Protein AF-A0AAE0FG80-F1 (afdb_monomer_lite)

pLDDT: mean 70.0, std 23.63, range [23.17, 98.44]

InterPro domains:
  IPR035940 CAP superfamily [G3DSA:3.40.33.10] (1-94)
  IPR035940 CAP superfamily [SSF55797] (4-82)

Radius of gyration: 37.35 Å; chains: 1; bounding box: 84×125×64 Å

Sequence (580 aa):
MSNLYHSDSYNTWPYSGENLAWAYANQGEAVKAWVEEEYELWKCEGNWEDVDGVGHMTAAMWKGVDLIGCANVEQYYVCQYGSVHCKDKDEPYGGAACTDTTPPHLPNFNSEGCYDTCVACKDDTEQCYNAPEEAPAEEECGATCFDITCDAWVADGVSCEALALYGCDCTGCSCVSYPPPGPPVPYSRAPTYSSGELPPCEVPADGSRGSCESCFHSDHCIEGYYCCPYMRKCIMSAGQSCYNFADCDPRCYDTSCDKNEGCDCEGCAKVGEGKTYGWLEWANLGLSFKNSPDLTCSEPSASAASSPSPPPPPSPPPATPDDGYFYTKISDKVIASNPCSMSAYDSTNANWKADNQYYYTSLADCEELCSAQSDCLAFVDNRVSSPPTCIFKASTQTKDASDKDVYVRQEMVYPPPPPPNSNGICCNCTIQMDISNFDDSTYKSQFVSLYSNEVAREAGVEESSVHVLDIVPGSVVVESLVDFESQEDATKFIEKVMRSQQSNDTNYTMFSEEFTQTYGAAMITEVSSVVEPSPPPSQSDSDTEGDDSNSSDGGDDLVILYAVLGNPPSCKCARAWRVS

Organism: NCBI:txid36881

Structure (mmCIF, N/CA/C/O backbone):
data_AF-A0AAE0FG80-F1
#
_entry.id   AF-A0AAE0FG80-F1
#
loop_
_atom_site.group_PDB
_atom_site.id
_atom_site.type_symbol
_atom_site.label_atom_id
_atom_site.label_alt_id
_atom_site.label_comp_id
_atom_site.label_asym_id
_atom_site.label_entity_id
_atom_site.label_seq_id
_atom_site.pdbx_PDB_ins_code
_atom_site.Cartn_x
_atom_site.Cartn_y
_atom_site.Cartn_z
_atom_site.occupancy
_atom_site.B_iso_or_equiv
_atom_site.auth_seq_id
_atom_site.auth_comp_id
_atom_site.auth_asym_id
_atom_site.auth_atom_id
_atom_site.pdbx_PDB_model_num
ATOM 1 N N . MET A 1 1 ? -28.700 27.613 -14.649 1.00 55.59 1 MET A N 1
ATOM 2 C CA . MET A 1 1 ? -27.846 26.468 -14.282 1.00 55.59 1 MET A CA 1
ATOM 3 C C . MET A 1 1 ? -27.872 25.509 -15.455 1.00 55.59 1 MET A C 1
ATOM 5 O O . MET A 1 1 ? -28.954 25.240 -15.962 1.00 55.59 1 MET A O 1
ATOM 9 N N . SER A 1 2 ? -26.716 25.114 -15.979 1.00 63.06 2 SER A N 1
ATOM 10 C CA . SER A 1 2 ? -26.635 24.010 -16.940 1.00 63.06 2 SER A CA 1
ATOM 11 C C . SER A 1 2 ? -26.996 22.724 -16.204 1.00 63.06 2 SER A C 1
ATOM 13 O O . SER A 1 2 ? -26.430 22.475 -15.143 1.00 63.06 2 SER A O 1
ATOM 15 N N . ASN A 1 3 ? -27.930 21.936 -16.733 1.00 84.19 3 ASN A N 1
ATOM 16 C CA . ASN A 1 3 ? -28.203 20.611 -16.185 1.00 84.19 3 ASN A CA 1
ATOM 17 C C . ASN A 1 3 ? -26.933 19.760 -16.311 1.00 84.19 3 ASN A C 1
ATOM 19 O O . ASN A 1 3 ? -26.301 19.759 -17.371 1.00 84.19 3 ASN A O 1
ATOM 23 N N . LEU A 1 4 ? -26.558 19.077 -15.232 1.00 86.81 4 LEU A N 1
ATOM 24 C CA . LEU A 1 4 ? -25.549 18.028 -15.282 1.00 86.81 4 LEU A CA 1
ATOM 25 C C . LEU A 1 4 ? -26.183 16.802 -15.946 1.00 86.81 4 LEU A C 1
ATOM 27 O O . LEU A 1 4 ? -27.340 16.477 -15.683 1.00 86.81 4 LEU A O 1
ATOM 31 N N . TYR A 1 5 ? -25.438 16.164 -16.840 1.00 89.44 5 TYR A N 1
ATOM 32 C CA . TYR A 1 5 ? -25.853 14.938 -17.509 1.00 89.44 5 TYR A CA 1
ATOM 33 C C . TYR A 1 5 ? -24.793 13.883 -17.246 1.00 89.44 5 TYR A C 1
ATOM 35 O O . TYR A 1 5 ? -23.609 14.155 -17.447 1.00 89.44 5 TYR A O 1
ATOM 43 N N . HIS A 1 6 ? -25.233 12.699 -16.829 1.00 88.50 6 HIS A N 1
ATOM 44 C CA . HIS A 1 6 ? -24.348 11.551 -16.706 1.00 88.50 6 HIS A CA 1
ATOM 45 C C . HIS A 1 6 ? -23.687 11.217 -18.045 1.00 88.50 6 HIS A C 1
ATOM 47 O O . HIS A 1 6 ? -24.288 11.394 -19.109 1.00 88.50 6 HIS A O 1
ATOM 53 N N . SER A 1 7 ? -22.463 10.701 -17.985 1.00 86.00 7 SER A N 1
ATOM 54 C CA . SER A 1 7 ? -21.652 10.341 -19.154 1.00 86.00 7 SER A CA 1
ATOM 55 C C . SER A 1 7 ? -22.111 9.066 -19.870 1.00 86.00 7 SER A C 1
ATOM 57 O O . SER A 1 7 ? -21.480 8.665 -20.846 1.00 86.00 7 SER A O 1
ATOM 59 N N . ASP A 1 8 ? -23.210 8.450 -19.418 1.00 86.94 8 ASP A N 1
ATOM 60 C CA . ASP A 1 8 ? -23.666 7.122 -19.850 1.00 86.94 8 ASP A CA 1
ATOM 61 C C . ASP A 1 8 ? -22.665 6.010 -19.465 1.00 86.94 8 ASP A C 1
ATOM 63 O O . ASP A 1 8 ? -22.527 4.990 -20.146 1.00 86.94 8 ASP A O 1
ATOM 67 N N . SER A 1 9 ? -21.936 6.208 -18.357 1.00 83.19 9 SER A N 1
ATOM 68 C CA . SER A 1 9 ? -20.933 5.269 -17.829 1.00 83.19 9 SER A CA 1
ATOM 69 C C . SER A 1 9 ? -21.516 3.904 -17.456 1.00 83.19 9 SER A C 1
ATOM 71 O O . SER A 1 9 ? -20.829 2.888 -17.498 1.00 83.19 9 SER A O 1
ATOM 73 N N . TYR A 1 10 ? -22.812 3.857 -17.161 1.00 81.44 10 TYR A N 1
ATOM 74 C CA . TYR A 1 10 ? -23.546 2.617 -16.944 1.00 81.44 10 TYR A CA 1
ATOM 75 C C . TYR A 1 10 ? -23.770 1.835 -18.246 1.00 81.44 10 TYR A C 1
ATOM 77 O O . TYR A 1 10 ? -23.980 0.638 -18.195 1.00 81.44 10 TYR A O 1
ATOM 85 N N . ASN A 1 11 ? -23.666 2.443 -19.429 1.00 81.12 11 ASN A N 1
ATOM 86 C CA . ASN A 1 11 ? -23.763 1.728 -20.709 1.00 81.12 11 ASN A CA 1
ATOM 87 C C . ASN A 1 11 ? -22.423 1.607 -21.446 1.00 81.12 11 ASN A C 1
ATOM 89 O O . ASN A 1 11 ? -22.346 0.960 -22.496 1.00 81.12 11 ASN A O 1
ATOM 93 N N . THR A 1 12 ? -21.362 2.210 -20.910 1.00 79.25 12 THR A N 1
ATOM 94 C CA . THR A 1 12 ? -20.037 2.234 -21.529 1.00 79.25 12 THR A CA 1
ATOM 95 C C . THR A 1 12 ? -19.097 1.301 -20.781 1.00 79.25 12 THR A C 1
ATOM 97 O O . THR A 1 12 ? -19.041 1.319 -19.564 1.00 79.25 12 THR A O 1
ATOM 100 N N . TRP A 1 13 ? -18.350 0.471 -21.510 1.00 78.69 13 TRP A N 1
ATOM 101 C CA . TRP A 1 13 ? -17.392 -0.457 -20.908 1.00 78.69 13 TRP A CA 1
ATOM 102 C C . TRP A 1 13 ? -16.060 0.237 -20.543 1.00 78.69 13 TRP A C 1
ATOM 104 O O . TRP A 1 13 ? -15.522 0.941 -21.407 1.00 78.69 13 TRP A O 1
ATOM 114 N N . PRO A 1 14 ? -15.456 -0.048 -19.367 1.00 84.69 14 PRO A N 1
ATOM 115 C CA . PRO A 1 14 ? -15.996 -0.866 -18.274 1.00 84.69 14 PRO A CA 1
ATOM 116 C C . PRO A 1 14 ? -17.144 -0.144 -17.564 1.00 84.69 14 PRO A C 1
ATOM 118 O O . PRO A 1 14 ? -17.089 1.070 -17.390 1.00 84.69 14 PRO A O 1
ATOM 121 N N . TYR A 1 15 ? -18.175 -0.896 -17.179 1.00 84.44 15 TYR A N 1
ATOM 122 C CA . TYR A 1 15 ? -19.358 -0.330 -16.536 1.00 84.44 15 TYR A CA 1
ATOM 123 C C . TYR A 1 15 ? -18.986 0.329 -15.205 1.00 84.44 15 TYR A C 1
ATOM 125 O O . TYR A 1 15 ? -18.224 -0.243 -14.423 1.00 84.44 15 TYR A O 1
ATOM 133 N N . SER A 1 16 ? -19.541 1.511 -14.936 1.00 88.69 16 SER A N 1
ATOM 134 C CA . SER A 1 16 ? -19.324 2.207 -13.668 1.00 88.69 16 SER A CA 1
ATOM 135 C C . SER A 1 16 ? -20.542 3.021 -13.231 1.00 88.69 16 SER A C 1
ATOM 137 O O . SER A 1 16 ? -21.270 3.581 -14.058 1.00 88.69 16 SER A O 1
ATOM 139 N N . GLY A 1 17 ? -20.723 3.153 -11.915 1.00 90.31 17 GLY A N 1
ATOM 140 C CA . GLY A 1 17 ? -21.519 4.240 -11.347 1.00 90.31 17 GLY A CA 1
ATOM 141 C C . GLY A 1 17 ? -20.837 5.587 -11.576 1.00 90.31 17 GLY A C 1
ATOM 142 O O . GLY A 1 17 ? -19.653 5.635 -11.923 1.00 90.31 17 GLY A O 1
ATOM 143 N N . GLU A 1 18 ? -21.572 6.680 -11.395 1.00 93.75 18 GLU A N 1
ATOM 144 C CA . GLU A 1 18 ? -21.046 8.031 -11.581 1.00 93.75 18 GLU A CA 1
ATOM 145 C C . GLU A 1 18 ? -21.770 9.024 -10.677 1.00 93.75 18 GLU A C 1
ATOM 147 O O . GLU A 1 18 ? -22.996 9.082 -10.703 1.00 93.75 18 GLU A O 1
ATOM 152 N N . ASN A 1 19 ? -20.999 9.845 -9.964 1.00 95.94 19 ASN A N 1
ATOM 153 C CA . ASN A 1 19 ? -21.491 11.018 -9.255 1.00 95.94 19 ASN A CA 1
ATOM 154 C C . ASN A 1 19 ? -20.943 12.288 -9.898 1.00 95.94 19 ASN A C 1
ATOM 156 O O . ASN A 1 19 ? -19.778 12.344 -10.305 1.00 95.94 19 ASN A O 1
ATOM 160 N N . LEU A 1 20 ? -21.790 13.315 -9.969 1.00 95.56 20 LEU A N 1
ATOM 161 C CA . LEU A 1 20 ? -21.456 14.618 -10.529 1.00 95.56 20 LEU A CA 1
ATOM 162 C C . LEU A 1 20 ? -21.740 15.706 -9.497 1.00 95.56 20 LEU A C 1
ATOM 164 O O . LEU A 1 20 ? -22.756 15.682 -8.811 1.00 95.56 20 LEU A O 1
ATOM 168 N N . ALA A 1 21 ? -20.855 16.692 -9.414 1.00 95.94 21 ALA A N 1
ATOM 169 C CA . ALA A 1 21 ? -21.056 17.874 -8.591 1.00 95.94 21 ALA A CA 1
ATOM 170 C C . ALA A 1 21 ? -20.556 19.125 -9.311 1.00 95.94 21 ALA A C 1
ATOM 172 O O . ALA A 1 21 ? -19.673 19.071 -10.173 1.00 95.94 21 ALA A O 1
ATOM 173 N N . TRP A 1 22 ? -21.119 20.272 -8.944 1.00 95.81 22 TRP A N 1
ATOM 174 C CA . TRP A 1 22 ? -20.736 21.572 -9.481 1.00 95.81 22 TRP A CA 1
ATOM 175 C C . TRP A 1 22 ? -20.691 22.617 -8.369 1.00 95.81 22 TRP A C 1
ATOM 177 O O . TRP A 1 22 ? -21.511 22.577 -7.459 1.00 95.81 22 TRP A O 1
ATOM 187 N N . ALA A 1 23 ? -19.778 23.583 -8.492 1.00 94.94 23 ALA A N 1
ATOM 188 C CA . ALA A 1 23 ? -19.649 24.746 -7.604 1.00 94.94 23 ALA A CA 1
ATOM 189 C C . ALA A 1 23 ? -19.225 24.455 -6.150 1.00 94.94 23 ALA A C 1
ATOM 191 O O . ALA A 1 23 ? -19.421 25.300 -5.280 1.00 94.94 23 ALA A O 1
ATOM 192 N N . TYR A 1 24 ? -18.559 23.326 -5.906 1.00 94.94 24 TYR A N 1
ATOM 193 C CA . TYR A 1 24 ? -17.815 23.087 -4.662 1.00 94.94 24 TYR A CA 1
ATOM 194 C C . TYR A 1 24 ? -16.398 23.670 -4.749 1.00 94.94 24 TYR A C 1
ATOM 196 O O . TYR A 1 24 ? -15.851 23.815 -5.852 1.00 94.94 24 TYR A O 1
ATOM 204 N N . ALA A 1 25 ? -15.781 24.022 -3.615 1.00 95.00 25 ALA A N 1
ATOM 205 C CA . ALA A 1 25 ? -14.453 24.640 -3.623 1.00 95.00 25 ALA A CA 1
ATOM 206 C C . ALA A 1 25 ? -13.355 23.645 -4.017 1.00 95.00 25 ALA A C 1
ATOM 208 O O . ALA A 1 25 ? -12.335 24.043 -4.582 1.00 95.00 25 ALA A O 1
ATOM 209 N N . ASN A 1 26 ? -13.561 22.360 -3.727 1.00 95.50 26 ASN A N 1
ATOM 210 C CA . ASN A 1 26 ? -12.666 21.274 -4.106 1.00 95.50 26 ASN A CA 1
ATOM 211 C C . ASN A 1 26 ? -13.416 19.930 -4.183 1.00 95.50 26 ASN A C 1
ATOM 213 O O . ASN A 1 26 ? -14.593 19.827 -3.841 1.00 95.50 26 ASN A O 1
ATOM 217 N N . GLN A 1 27 ? -12.709 18.888 -4.625 1.00 95.31 27 GLN A N 1
ATOM 218 C CA . GLN A 1 27 ? -13.266 17.545 -4.785 1.00 95.31 27 GLN A CA 1
ATOM 219 C C . GLN A 1 27 ? -13.677 16.892 -3.460 1.00 95.31 27 GLN A C 1
ATOM 221 O O . GLN A 1 27 ? -14.660 16.160 -3.435 1.00 95.31 27 GLN A O 1
ATOM 226 N N . GLY A 1 28 ? -12.966 17.172 -2.365 1.00 94.94 28 GLY A N 1
ATOM 227 C CA . GLY A 1 28 ? -13.323 16.655 -1.044 1.00 94.94 28 GLY A CA 1
ATOM 228 C C . GLY A 1 28 ? -14.672 17.191 -0.567 1.00 94.94 28 GLY A C 1
ATOM 229 O O . GLY A 1 28 ? -15.484 16.428 -0.061 1.00 94.94 28 GLY A O 1
ATOM 230 N N . GLU A 1 29 ? -14.956 18.473 -0.804 1.00 96.00 29 GLU A N 1
ATOM 231 C CA . GLU A 1 29 ? -16.266 19.062 -0.496 1.00 96.00 29 GLU A CA 1
ATOM 232 C C . GLU A 1 29 ? -17.395 18.486 -1.356 1.00 96.00 29 GLU A C 1
ATOM 234 O O . GLU A 1 29 ? -18.489 18.271 -0.845 1.00 96.00 29 GLU A O 1
ATOM 239 N N . ALA A 1 30 ? -17.131 18.191 -2.633 1.00 96.38 30 ALA A N 1
ATOM 240 C CA . ALA A 1 30 ? -18.104 17.525 -3.496 1.00 96.38 30 ALA A CA 1
ATOM 241 C C . ALA A 1 30 ? -18.447 16.113 -2.987 1.00 96.38 30 ALA A C 1
ATOM 243 O O . ALA A 1 30 ? -19.619 15.761 -2.896 1.00 96.38 30 ALA A O 1
ATOM 244 N N . VAL A 1 31 ? -17.433 15.325 -2.608 1.00 95.06 31 VAL A N 1
ATOM 245 C CA . VAL A 1 31 ? -17.633 13.984 -2.031 1.00 95.06 31 VAL A CA 1
ATOM 246 C C . VAL A 1 31 ? -18.357 14.065 -0.691 1.00 95.06 31 VAL A C 1
ATOM 248 O O . VAL A 1 31 ? -19.289 13.302 -0.452 1.00 95.06 31 VAL A O 1
ATOM 251 N N . LYS A 1 32 ? -17.967 15.015 0.165 1.00 93.94 32 LYS A N 1
ATOM 252 C CA . LYS A 1 32 ? -18.630 15.270 1.443 1.00 93.94 32 LYS A CA 1
ATOM 253 C C . LYS A 1 32 ? -20.113 15.571 1.243 1.00 93.94 32 LYS A C 1
ATOM 255 O O . LYS A 1 32 ? -20.931 14.992 1.941 1.00 93.94 32 LYS A O 1
ATOM 260 N N . ALA A 1 33 ? -20.459 16.411 0.270 1.00 93.75 33 ALA A N 1
ATOM 261 C CA . ALA A 1 33 ? -21.848 16.725 -0.035 1.00 93.75 33 ALA A CA 1
ATOM 262 C C . ALA A 1 33 ? -22.642 15.507 -0.524 1.00 93.75 33 ALA A C 1
ATOM 264 O O . ALA A 1 33 ? -23.745 15.282 -0.040 1.00 93.75 33 ALA A O 1
ATOM 265 N N . TRP A 1 34 ? -22.071 14.681 -1.411 1.00 94.50 34 TRP A N 1
ATOM 266 C CA . TRP A 1 34 ? -22.717 13.441 -1.861 1.00 94.50 34 TRP A CA 1
ATOM 267 C C . TRP A 1 34 ? -23.072 12.497 -0.716 1.00 94.50 34 TRP A C 1
ATOM 269 O O . TRP A 1 34 ? -24.074 11.804 -0.810 1.00 94.50 34 TRP A O 1
ATOM 279 N N . VAL A 1 35 ? -22.252 12.447 0.336 1.00 91.12 35 VAL A N 1
ATOM 280 C CA . VAL A 1 35 ? -22.481 11.558 1.480 1.00 91.12 35 VAL A CA 1
ATOM 281 C C . VAL A 1 35 ? -23.346 12.236 2.539 1.00 91.12 35 VAL A C 1
ATOM 283 O O . VAL A 1 35 ? -24.379 11.696 2.904 1.00 91.12 35 VAL A O 1
ATOM 286 N N . GLU A 1 36 ? -22.962 13.413 3.032 1.00 90.25 36 GLU A N 1
ATOM 287 C CA . GLU A 1 36 ? -23.621 14.050 4.178 1.00 90.25 36 GLU A CA 1
ATOM 288 C C . GLU A 1 36 ? -24.983 14.658 3.833 1.00 90.25 36 GLU A C 1
ATOM 290 O O . GLU A 1 36 ? -25.932 14.476 4.593 1.00 90.25 36 GLU A O 1
ATOM 295 N N . GLU A 1 37 ? -25.114 15.361 2.701 1.00 87.25 37 GLU A N 1
ATOM 296 C CA . GLU A 1 37 ? -26.389 16.010 2.354 1.00 87.25 37 GLU A CA 1
ATOM 297 C C . GLU A 1 37 ? -27.476 14.968 2.069 1.00 87.25 37 GLU A C 1
ATOM 299 O O . GLU A 1 37 ? -28.638 15.164 2.421 1.00 87.25 37 GLU A O 1
ATOM 304 N N . GLU A 1 38 ? -27.095 13.842 1.469 1.00 88.75 38 GLU A N 1
ATOM 305 C CA . GLU A 1 38 ? -28.013 12.753 1.146 1.00 88.75 38 GLU A CA 1
ATOM 306 C C . GLU A 1 38 ? -28.246 11.803 2.324 1.00 88.75 38 GLU A C 1
ATOM 308 O O . GLU A 1 38 ? -29.354 11.287 2.483 1.00 88.75 38 GLU A O 1
ATOM 313 N N . TYR A 1 39 ? -27.259 11.629 3.207 1.00 86.75 39 TYR A N 1
ATOM 314 C CA . TYR A 1 39 ? -27.470 10.929 4.472 1.00 86.75 39 TYR A CA 1
ATOM 315 C C . TYR A 1 39 ? -28.549 11.620 5.305 1.00 86.75 39 TYR A C 1
ATOM 317 O O . TYR A 1 39 ? -29.412 10.947 5.857 1.00 86.75 39 TYR A O 1
ATOM 325 N N . GLU A 1 40 ? -28.592 12.954 5.327 1.00 88.75 40 GLU A N 1
ATOM 326 C CA . GLU A 1 40 ? -29.662 13.700 6.002 1.00 88.75 40 GLU A CA 1
ATOM 327 C C . GLU A 1 40 ? -31.054 13.502 5.371 1.00 88.75 40 GLU A C 1
ATOM 329 O O . GLU A 1 40 ? -32.059 13.775 6.034 1.00 88.75 40 GLU A O 1
ATOM 334 N N . LEU A 1 41 ? -31.146 13.025 4.122 1.00 87.31 41 LEU A N 1
ATOM 335 C CA . LEU A 1 41 ? -32.423 12.681 3.483 1.00 87.31 41 LEU A CA 1
ATOM 336 C C . LEU A 1 41 ? -32.927 11.304 3.918 1.00 87.31 41 LEU A C 1
ATOM 338 O O . LEU A 1 41 ? -34.124 11.142 4.150 1.00 87.31 41 LEU A O 1
ATOM 342 N N . TRP A 1 42 ? -32.032 10.320 4.028 1.00 86.75 42 TRP A N 1
ATOM 343 C CA . TRP A 1 42 ? -32.401 8.960 4.428 1.00 86.75 42 TRP A CA 1
ATOM 344 C C . TRP A 1 42 ? -32.464 8.791 5.945 1.00 86.75 42 TRP A C 1
ATOM 346 O O . TRP A 1 42 ? -33.362 8.123 6.450 1.00 86.75 42 TRP A O 1
ATOM 356 N N . LYS A 1 43 ? -31.497 9.364 6.670 1.00 86.75 43 LYS A N 1
ATOM 357 C CA . LYS A 1 43 ? -31.274 9.209 8.120 1.00 86.75 43 LYS A CA 1
ATOM 358 C C . LYS A 1 43 ? -31.321 7.772 8.592 1.00 86.75 43 LYS A C 1
ATOM 360 O O . LYS A 1 43 ? -31.665 7.502 9.739 1.00 86.75 43 LYS A O 1
ATOM 365 N N . CYS A 1 44 ? -31.008 6.843 7.695 1.00 81.94 44 CYS A N 1
ATOM 366 C CA . CYS A 1 44 ? -31.095 5.437 8.008 1.00 81.94 44 CYS A CA 1
ATOM 367 C C . CYS A 1 44 ? -32.497 4.947 8.405 1.00 81.94 44 CYS A C 1
ATOM 369 O O . CYS A 1 44 ? -32.654 3.890 9.019 1.00 81.94 44 CYS A O 1
ATOM 371 N N . GLU A 1 45 ? -33.535 5.690 8.020 1.00 80.38 45 GLU A N 1
ATOM 372 C CA . GLU A 1 45 ? -34.923 5.356 8.288 1.00 80.38 45 GLU A CA 1
ATOM 373 C C . GLU A 1 45 ? -35.585 4.780 7.030 1.00 80.38 45 GLU A C 1
ATOM 375 O O . GLU A 1 45 ? -35.713 5.431 5.994 1.00 80.38 45 GLU A O 1
ATOM 380 N N . GLY A 1 46 ? -36.060 3.537 7.129 1.00 81.62 46 GLY A N 1
ATOM 381 C CA . GLY A 1 46 ? -36.771 2.869 6.037 1.00 81.62 46 GLY A CA 1
ATOM 382 C C . GLY A 1 46 ? -35.859 2.321 4.935 1.00 81.62 46 GLY A C 1
ATOM 383 O O . GLY A 1 46 ? -34.639 2.243 5.081 1.00 81.62 46 GLY A O 1
ATOM 384 N N . ASN A 1 47 ? -36.474 1.872 3.839 1.00 80.25 47 ASN A N 1
ATOM 385 C CA . ASN A 1 47 ? -35.744 1.362 2.682 1.00 80.25 47 ASN A CA 1
ATOM 386 C C . ASN A 1 47 ? -35.183 2.545 1.882 1.00 80.25 47 ASN A C 1
ATOM 388 O O . ASN A 1 47 ? -35.944 3.409 1.454 1.00 80.25 47 ASN A O 1
ATOM 392 N N . TRP A 1 48 ? -33.867 2.578 1.671 1.00 80.31 48 TRP A N 1
ATOM 393 C CA . TRP A 1 48 ? -33.193 3.645 0.924 1.00 80.31 48 TRP A CA 1
ATOM 394 C C . TRP A 1 48 ? -33.715 3.769 -0.517 1.00 80.31 48 TRP A C 1
ATOM 396 O O . TRP A 1 48 ? -33.705 4.860 -1.075 1.00 80.31 48 TRP A O 1
ATOM 406 N N . GLU A 1 49 ? -34.222 2.677 -1.101 1.00 80.75 49 GLU A N 1
ATOM 407 C CA . GLU A 1 49 ? -34.822 2.654 -2.446 1.00 80.75 49 GLU A CA 1
ATOM 408 C C . GLU A 1 49 ? -36.076 3.528 -2.554 1.00 80.75 49 GLU A C 1
ATOM 410 O O . GLU A 1 49 ? -36.428 3.979 -3.644 1.00 80.75 49 GLU A O 1
ATOM 415 N N . ASP A 1 50 ? -36.748 3.767 -1.426 1.00 85.69 50 ASP A N 1
ATOM 416 C CA . ASP A 1 50 ? -37.944 4.602 -1.348 1.00 85.69 50 ASP A CA 1
ATOM 417 C C . ASP A 1 50 ? -37.600 6.086 -1.103 1.00 85.69 50 ASP A C 1
ATOM 419 O O . ASP A 1 50 ? -38.505 6.925 -1.038 1.00 85.69 50 ASP A O 1
ATOM 423 N N . VAL A 1 51 ? -36.313 6.426 -0.948 1.00 82.94 51 VAL A N 1
ATOM 424 C CA . VAL A 1 51 ? -35.848 7.792 -0.688 1.00 82.94 51 VAL A CA 1
ATOM 425 C C . VAL A 1 51 ? -35.308 8.410 -1.971 1.00 82.94 51 VAL A C 1
ATOM 427 O O . VAL A 1 51 ? -34.266 8.027 -2.498 1.00 82.94 51 VAL A O 1
ATOM 430 N N . ASP A 1 52 ? -36.009 9.419 -2.476 1.00 87.31 52 ASP A N 1
ATOM 431 C CA . ASP A 1 52 ? -35.524 10.197 -3.611 1.00 87.31 52 ASP A CA 1
ATOM 432 C C . ASP A 1 52 ? -34.271 10.999 -3.225 1.00 87.31 52 ASP A C 1
ATOM 434 O O . ASP A 1 52 ? -34.229 11.661 -2.188 1.00 87.31 52 ASP A O 1
ATOM 438 N N . GLY A 1 53 ? -33.275 11.011 -4.113 1.00 87.44 53 GLY A N 1
ATOM 439 C CA . GLY A 1 53 ? -32.101 11.876 -3.969 1.00 87.44 53 GLY A CA 1
ATOM 440 C C . GLY A 1 53 ? -30.977 11.318 -3.098 1.00 87.44 53 GLY A C 1
ATOM 441 O O . GLY A 1 53 ? -30.166 12.105 -2.642 1.00 87.44 53 GLY A O 1
ATOM 442 N N . VAL A 1 54 ? -30.909 9.999 -2.891 1.00 89.62 54 VAL A N 1
ATOM 443 C CA . VAL A 1 54 ? -29.799 9.327 -2.172 1.00 89.62 54 VAL A CA 1
ATOM 444 C C . VAL A 1 54 ? -28.848 8.562 -3.100 1.00 89.62 54 VAL A C 1
ATOM 446 O O . VAL A 1 54 ? -28.090 7.681 -2.684 1.00 89.62 54 VAL A O 1
ATOM 449 N N . GLY A 1 55 ? -28.932 8.848 -4.400 1.00 87.94 55 GLY A N 1
ATOM 450 C CA . GLY A 1 55 ? -28.189 8.140 -5.439 1.00 87.94 55 GLY A CA 1
ATOM 451 C C . GLY A 1 55 ? -26.678 8.354 -5.354 1.00 87.94 55 GLY A C 1
ATOM 452 O O . GLY A 1 55 ? -25.919 7.430 -5.636 1.00 87.94 55 GLY A O 1
ATOM 453 N N . HIS A 1 56 ? -26.219 9.540 -4.944 1.00 92.88 56 HIS A N 1
ATOM 454 C CA . HIS A 1 56 ? -24.788 9.799 -4.850 1.00 92.88 56 HIS A CA 1
ATOM 455 C C . HIS A 1 56 ? -24.172 9.111 -3.623 1.00 92.88 56 HIS A C 1
ATOM 457 O O . HIS A 1 56 ? -23.107 8.497 -3.738 1.00 92.88 56 HIS A O 1
ATOM 463 N N . MET A 1 57 ? -24.853 9.150 -2.476 1.00 91.69 57 MET A N 1
ATOM 464 C CA . MET A 1 57 ? -24.457 8.467 -1.243 1.00 91.69 57 MET A CA 1
ATOM 465 C C . MET A 1 57 ? -24.419 6.958 -1.451 1.00 91.69 57 MET A C 1
ATOM 467 O O . MET A 1 57 ? -23.405 6.319 -1.174 1.00 91.69 57 MET A O 1
ATOM 471 N N . THR A 1 58 ? -25.503 6.385 -1.979 1.00 87.75 58 THR A N 1
ATOM 472 C CA . THR A 1 58 ? -25.575 4.940 -2.235 1.00 87.75 58 THR A CA 1
ATOM 473 C C . THR A 1 58 ? -24.488 4.502 -3.205 1.00 87.75 58 THR A C 1
ATOM 475 O O . THR A 1 58 ? -23.882 3.456 -2.982 1.00 87.75 58 THR A O 1
ATOM 478 N N . ALA A 1 59 ? -24.142 5.329 -4.198 1.00 88.25 59 ALA A N 1
ATOM 479 C CA . ALA A 1 59 ? -23.029 5.035 -5.086 1.00 88.25 59 ALA A CA 1
ATOM 480 C C . ALA A 1 59 ? -21.655 5.052 -4.409 1.00 88.25 59 ALA A C 1
ATOM 482 O O . ALA A 1 59 ? -20.829 4.180 -4.683 1.00 88.25 59 ALA A O 1
ATOM 483 N N . ALA A 1 60 ? -21.425 6.006 -3.506 1.00 89.94 60 ALA A N 1
ATOM 484 C CA . ALA A 1 60 ? -20.175 6.129 -2.764 1.00 89.94 60 ALA A CA 1
ATOM 485 C C . ALA A 1 60 ? -19.977 5.018 -1.718 1.00 89.94 60 ALA A C 1
ATOM 487 O O . ALA A 1 60 ? -18.840 4.685 -1.395 1.00 89.94 60 ALA A O 1
ATOM 488 N N . MET A 1 61 ? -21.067 4.447 -1.202 1.00 87.56 61 MET A N 1
ATOM 489 C CA . MET A 1 61 ? -21.055 3.481 -0.096 1.00 87.56 61 MET A CA 1
ATOM 490 C C . MET A 1 61 ? -21.373 2.049 -0.545 1.00 87.56 61 MET A C 1
ATOM 492 O O . MET A 1 61 ? -21.600 1.164 0.276 1.00 87.56 61 MET A O 1
ATOM 496 N N . TRP A 1 62 ? -21.422 1.779 -1.846 1.00 84.38 62 TRP A N 1
ATOM 497 C CA . TRP A 1 62 ? -21.839 0.470 -2.332 1.00 84.38 62 TRP A CA 1
ATOM 498 C C . TRP A 1 62 ? -20.768 -0.596 -2.114 1.00 84.38 62 TRP A C 1
ATOM 500 O O . TRP A 1 62 ? -19.685 -0.520 -2.684 1.00 84.38 62 TRP A O 1
ATOM 510 N N . LYS A 1 63 ? -21.103 -1.659 -1.376 1.00 80.19 63 LYS A N 1
ATOM 511 C CA . LYS A 1 63 ? -20.177 -2.752 -1.015 1.00 80.19 63 LYS A CA 1
ATOM 512 C C . LYS A 1 63 ? -19.480 -3.421 -2.205 1.00 80.19 63 LYS A C 1
ATOM 514 O O . LYS A 1 63 ? -18.410 -3.994 -2.047 1.00 80.19 63 LYS A O 1
ATOM 519 N N . GLY A 1 64 ? -20.104 -3.402 -3.384 1.00 81.00 64 GLY A N 1
ATOM 520 C CA . GLY A 1 64 ? -19.519 -3.968 -4.602 1.00 81.00 64 GLY A CA 1
ATOM 521 C C . GLY A 1 64 ? -18.427 -3.109 -5.247 1.00 81.00 64 GLY A C 1
ATOM 522 O O . GLY A 1 64 ? -17.733 -3.614 -6.122 1.00 81.00 64 GLY A O 1
ATOM 523 N N . VAL A 1 65 ? -18.294 -1.842 -4.853 1.00 86.38 65 VAL A N 1
ATOM 524 C CA . VAL A 1 65 ? -17.306 -0.912 -5.404 1.00 86.38 65 VAL A CA 1
ATOM 525 C C . VAL A 1 65 ? -15.964 -1.130 -4.723 1.00 86.38 65 VAL A C 1
ATOM 527 O O . VAL A 1 65 ? -15.843 -0.964 -3.515 1.00 86.38 65 VAL A O 1
ATOM 530 N N . ASP A 1 66 ? -14.948 -1.443 -5.518 1.00 88.06 66 ASP A N 1
ATOM 531 C CA . ASP A 1 66 ? -13.558 -1.599 -5.066 1.00 88.06 66 ASP A CA 1
ATOM 532 C C . ASP A 1 66 ? -12.571 -0.774 -5.925 1.00 88.06 66 ASP A C 1
ATOM 534 O O . ASP A 1 66 ? -11.365 -0.764 -5.682 1.00 88.06 66 ASP A O 1
ATOM 538 N N . LEU A 1 67 ? -13.084 -0.036 -6.920 1.00 90.56 67 LEU A N 1
ATOM 539 C CA . LEU A 1 67 ? -12.333 0.917 -7.731 1.00 90.56 67 LEU A CA 1
ATOM 540 C C . LEU A 1 67 ? -13.049 2.264 -7.739 1.00 90.56 67 LEU A C 1
ATOM 542 O O . LEU A 1 67 ? -14.237 2.348 -8.049 1.00 90.56 67 LEU A O 1
ATOM 546 N N . ILE A 1 68 ? -12.301 3.340 -7.513 1.00 94.38 68 ILE A N 1
ATOM 547 C CA . ILE A 1 68 ? -12.795 4.707 -7.667 1.00 94.38 68 ILE A CA 1
ATOM 548 C C . ILE A 1 68 ? -11.853 5.512 -8.561 1.00 94.38 68 ILE A C 1
ATOM 550 O O . ILE A 1 68 ? -10.631 5.462 -8.428 1.00 94.38 68 ILE A O 1
ATOM 554 N N . GLY A 1 69 ? -12.432 6.241 -9.511 1.00 95.12 69 GLY A N 1
ATOM 555 C CA . GLY A 1 69 ? -11.714 7.121 -10.423 1.00 95.12 69 GLY A CA 1
ATOM 556 C C . GLY A 1 69 ? -12.362 8.493 -10.435 1.00 95.12 69 GLY A C 1
ATOM 557 O O . GLY A 1 69 ? -13.518 8.636 -10.815 1.00 95.12 69 GLY A O 1
ATOM 558 N N . CYS A 1 70 ? -11.615 9.509 -10.033 1.00 96.38 70 CYS A N 1
ATOM 559 C CA . CYS A 1 70 ? -12.133 10.846 -9.799 1.00 96.38 70 CYS A CA 1
ATOM 560 C C . CYS A 1 70 ? -11.391 11.864 -10.677 1.00 96.38 70 CYS A C 1
ATOM 562 O O . CYS A 1 70 ? -10.184 11.757 -10.889 1.00 96.38 70 CYS A O 1
ATOM 564 N N . ALA A 1 71 ? -12.106 12.856 -11.201 1.00 96.44 71 ALA A N 1
ATOM 565 C CA . ALA A 1 71 ? -11.536 13.930 -12.006 1.00 96.44 71 ALA A CA 1
ATOM 566 C C . ALA A 1 71 ? -12.288 15.241 -11.776 1.00 96.44 71 ALA A C 1
ATOM 568 O O . ALA A 1 71 ? -13.449 15.257 -11.362 1.00 96.44 71 ALA A O 1
ATOM 569 N N . ASN A 1 72 ? -11.628 16.354 -12.074 1.00 96.56 72 ASN A N 1
ATOM 570 C CA . ASN A 1 72 ? -12.252 17.663 -12.027 1.00 96.56 72 ASN A CA 1
ATOM 571 C C . ASN A 1 72 ? -11.791 18.540 -13.193 1.00 96.56 72 ASN A C 1
ATOM 573 O O . ASN A 1 72 ? -10.653 18.455 -13.658 1.00 96.56 72 ASN A O 1
ATOM 577 N N . VAL A 1 73 ? -12.689 19.405 -13.654 1.00 95.44 73 VAL A N 1
ATOM 578 C CA . VAL A 1 73 ? -12.386 20.474 -14.608 1.00 95.44 73 VAL A CA 1
ATOM 579 C C . VAL A 1 73 ? -13.068 21.731 -14.094 1.00 95.44 73 VAL A C 1
ATOM 581 O O . VAL A 1 73 ? -14.293 21.805 -14.052 1.00 95.44 73 VAL A O 1
ATOM 584 N N . GLU A 1 74 ? -12.268 22.718 -13.693 1.00 94.12 74 GLU A N 1
ATOM 585 C CA . GLU A 1 74 ? -12.759 23.931 -13.028 1.00 94.12 74 GLU A CA 1
ATOM 586 C C . GLU A 1 74 ? -13.570 23.580 -11.766 1.00 94.12 74 GLU A C 1
ATOM 588 O O . GLU A 1 74 ? -13.028 22.970 -10.848 1.00 94.12 74 GLU A O 1
ATOM 593 N N . GLN A 1 75 ? -14.850 23.959 -11.728 1.00 94.38 75 GLN A N 1
ATOM 594 C CA . GLN A 1 75 ? -15.783 23.672 -10.639 1.00 94.38 75 GLN A CA 1
ATOM 595 C C . GLN A 1 75 ? -16.668 22.446 -10.911 1.00 94.38 75 GLN A C 1
ATOM 597 O O . GLN A 1 75 ? -17.616 22.228 -10.161 1.00 94.38 75 GLN A O 1
ATOM 602 N N . TYR A 1 76 ? -16.411 21.678 -11.977 1.00 95.94 76 TYR A N 1
ATOM 603 C CA . TYR A 1 76 ? -17.058 20.3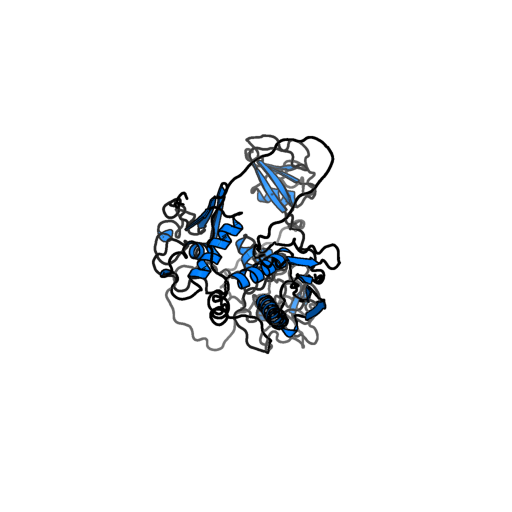86 -12.217 1.00 95.94 76 TYR A CA 1
ATOM 604 C C . TYR A 1 76 ? -16.239 19.269 -11.576 1.00 95.94 76 TYR A C 1
ATOM 606 O O . TYR A 1 76 ? -15.046 19.138 -11.864 1.00 95.94 76 TYR A O 1
ATOM 614 N N . TYR A 1 77 ? -16.898 18.430 -10.782 1.00 96.88 77 TYR A N 1
ATOM 615 C CA . TYR A 1 77 ? -16.314 17.243 -10.165 1.00 96.88 77 TYR A CA 1
ATOM 616 C C . TYR A 1 77 ? -17.077 16.009 -10.629 1.00 96.88 77 TYR A C 1
ATOM 618 O O . TYR A 1 77 ? -18.308 16.005 -10.646 1.00 96.88 77 TYR A O 1
ATOM 626 N N . VAL A 1 78 ? -16.337 14.972 -11.008 1.00 96.50 78 VAL A N 1
ATOM 627 C CA . VAL A 1 78 ? -16.877 13.667 -11.381 1.00 96.50 78 VAL A CA 1
ATOM 628 C C . VAL A 1 78 ? -16.110 12.581 -10.645 1.00 96.50 78 VAL A C 1
ATOM 630 O O . VAL A 1 78 ? -14.882 12.631 -10.567 1.00 96.50 78 VAL A O 1
ATOM 633 N N . CYS A 1 79 ? -16.828 11.595 -10.123 1.00 96.50 79 CYS A N 1
ATOM 634 C CA . CYS A 1 79 ? -16.241 10.346 -9.661 1.00 96.50 79 CYS A CA 1
ATOM 635 C C . CYS A 1 79 ? -17.010 9.182 -10.269 1.00 96.50 79 CYS A C 1
ATOM 637 O O . CYS A 1 79 ? -18.238 9.178 -10.277 1.00 96.50 79 CYS A O 1
ATOM 639 N N . GLN A 1 80 ? -16.272 8.216 -10.799 1.00 94.50 80 GLN A N 1
ATOM 640 C CA . GLN A 1 80 ? -16.791 6.958 -11.301 1.00 94.50 80 GLN A CA 1
ATOM 641 C C . GLN A 1 80 ? -16.441 5.837 -10.331 1.00 94.50 80 GLN A C 1
ATOM 643 O O . GLN A 1 80 ? -15.322 5.774 -9.817 1.00 94.50 80 GLN A O 1
ATOM 648 N N . TYR A 1 81 ? -17.408 4.954 -10.110 1.00 92.06 81 TYR A N 1
ATOM 649 C CA . TYR A 1 81 ? -17.341 3.867 -9.140 1.00 92.06 81 TYR A CA 1
ATOM 650 C C . TYR A 1 81 ? -17.410 2.543 -9.890 1.00 92.06 81 TYR A C 1
ATOM 652 O O . TYR A 1 81 ? -18.416 2.243 -10.537 1.00 92.06 81 TYR A O 1
ATOM 660 N N . GLY A 1 82 ? -16.318 1.793 -9.857 1.00 89.69 82 GLY A N 1
ATOM 661 C CA . GLY A 1 82 ? -16.148 0.538 -10.570 1.00 89.69 82 GLY A CA 1
ATOM 662 C C . GLY A 1 82 ? -15.838 -0.621 -9.632 1.00 89.69 82 GLY A C 1
ATOM 663 O O . GLY A 1 82 ? -15.726 -0.463 -8.418 1.00 89.69 82 GLY A O 1
ATOM 664 N N . SER A 1 83 ? -15.627 -1.785 -10.234 1.00 86.94 83 SER A N 1
ATOM 665 C CA . SER A 1 83 ? -15.084 -2.947 -9.540 1.00 86.94 83 SER A CA 1
ATOM 666 C C . SER A 1 83 ? -14.057 -3.662 -10.409 1.00 86.94 83 SER A C 1
ATOM 668 O O . SER A 1 83 ? -14.220 -3.730 -11.633 1.00 86.94 83 SER A O 1
ATOM 670 N N . VAL A 1 84 ? -13.017 -4.234 -9.799 1.00 83.69 84 VAL A N 1
ATOM 671 C CA . VAL A 1 84 ? -12.011 -5.077 -10.451 1.00 83.69 84 VAL A CA 1
ATOM 672 C C . VAL A 1 84 ? -12.668 -6.249 -11.168 1.00 83.69 84 VAL A C 1
ATOM 674 O O . VAL A 1 84 ? -12.222 -6.626 -12.249 1.00 83.69 84 VAL A O 1
ATOM 677 N N . HIS A 1 85 ? -13.789 -6.745 -10.642 1.00 79.75 85 HIS A N 1
ATOM 678 C CA . HIS A 1 85 ? -14.573 -7.812 -11.254 1.00 79.75 85 HIS A CA 1
ATOM 679 C C . HIS A 1 85 ? -15.216 -7.400 -12.587 1.00 79.75 85 HIS A C 1
ATOM 681 O O . HIS A 1 85 ? -15.455 -8.247 -13.444 1.00 79.75 85 HIS A O 1
ATOM 687 N N . CYS A 1 86 ? -15.435 -6.098 -12.796 1.00 80.62 86 CYS A N 1
ATOM 688 C CA . CYS A 1 86 ? -16.061 -5.529 -13.991 1.00 80.62 86 CYS A CA 1
ATOM 689 C C . CYS A 1 86 ? -15.084 -4.834 -14.945 1.00 80.62 86 CYS A C 1
ATOM 691 O O . CYS A 1 86 ? -15.506 -4.137 -15.870 1.00 80.62 86 CYS A O 1
ATOM 693 N N . LYS A 1 87 ? -13.777 -5.025 -14.743 1.00 78.06 87 LYS A N 1
ATOM 694 C CA . LYS A 1 87 ? -12.729 -4.378 -15.541 1.00 78.06 87 LYS A CA 1
ATOM 695 C C . LYS A 1 87 ? -12.365 -5.155 -16.809 1.00 78.06 87 LYS A C 1
ATOM 697 O O . LYS A 1 87 ? -12.081 -4.536 -17.839 1.00 78.06 87 LYS A O 1
ATOM 702 N N . ASP A 1 88 ? -12.431 -6.486 -16.760 1.00 75.06 88 ASP A N 1
ATOM 703 C CA . ASP A 1 88 ? -12.031 -7.373 -17.856 1.00 75.06 88 ASP A CA 1
ATOM 704 C C . ASP A 1 88 ? -13.233 -7.932 -18.615 1.00 75.06 88 ASP A C 1
ATOM 706 O O . ASP A 1 88 ? -14.177 -8.450 -18.034 1.00 75.06 88 ASP A O 1
ATOM 710 N N . LYS A 1 89 ? -13.225 -7.807 -19.946 1.00 67.88 89 LYS A N 1
ATOM 711 C CA . LYS A 1 89 ? -14.379 -8.172 -20.788 1.00 67.88 89 LYS A CA 1
ATOM 712 C C . LYS A 1 89 ? -14.559 -9.688 -20.937 1.00 67.88 89 LYS A C 1
ATOM 714 O O . LYS A 1 89 ? -15.635 -10.135 -21.328 1.00 67.88 89 LYS A O 1
ATOM 719 N N . ASP A 1 90 ? -13.499 -10.442 -20.644 1.00 66.25 90 ASP A N 1
ATOM 720 C CA . ASP A 1 90 ? -13.351 -11.866 -20.954 1.00 66.25 90 ASP A CA 1
ATOM 721 C C . ASP A 1 90 ? -13.242 -12.770 -19.698 1.00 66.25 90 ASP A C 1
ATOM 723 O O . ASP A 1 90 ? -13.148 -13.990 -19.838 1.00 66.25 90 ASP A O 1
ATOM 727 N N . GLU A 1 91 ? -13.261 -12.209 -18.480 1.00 59.00 91 GLU A N 1
ATOM 728 C CA . GLU A 1 91 ? -13.259 -12.965 -17.210 1.00 59.00 91 GLU A CA 1
ATOM 729 C C . GLU A 1 91 ? -14.638 -13.612 -16.936 1.00 59.00 91 GLU A C 1
ATOM 731 O O . GLU A 1 91 ? -15.659 -13.081 -17.374 1.00 59.00 91 GLU A O 1
ATOM 736 N N . PRO A 1 92 ? -14.730 -14.719 -16.165 1.00 57.22 92 PRO A N 1
ATOM 737 C CA . PRO A 1 92 ? -16.004 -15.362 -15.814 1.00 57.22 92 PRO A CA 1
ATOM 738 C C . PRO A 1 92 ? -16.974 -14.458 -15.032 1.00 57.22 92 PRO A C 1
ATOM 740 O O . PRO A 1 92 ? -18.163 -14.768 -14.980 1.00 57.22 92 PRO A O 1
ATOM 743 N N . TYR A 1 93 ? -16.476 -13.360 -14.454 1.00 54.56 93 TYR A N 1
ATOM 744 C CA . TYR A 1 93 ? -17.253 -12.338 -13.738 1.00 54.56 93 TYR A CA 1
ATOM 745 C C . TYR A 1 93 ? -17.318 -10.992 -14.479 1.00 54.56 93 TYR A C 1
ATOM 747 O O . TYR A 1 93 ? -18.030 -10.088 -14.053 1.00 54.56 93 TYR A O 1
ATOM 755 N N . GLY A 1 94 ? -16.628 -10.881 -15.616 1.00 61.31 94 GLY A N 1
ATOM 756 C CA . GLY A 1 94 ? -16.719 -9.753 -16.528 1.00 61.31 94 GLY A CA 1
ATOM 757 C C . GLY A 1 94 ? -17.865 -9.904 -17.533 1.00 61.31 94 GLY A C 1
ATOM 758 O O . GLY A 1 94 ? -18.333 -11.004 -17.828 1.00 61.31 94 GLY A O 1
ATOM 759 N N . GLY A 1 95 ? -18.345 -8.795 -18.098 1.00 67.25 95 GLY A N 1
ATOM 760 C CA . GLY A 1 95 ? -19.382 -8.814 -19.138 1.00 67.25 95 GLY A CA 1
ATOM 761 C C . GLY A 1 95 ? -20.810 -8.749 -18.588 1.00 67.25 95 GLY A C 1
ATOM 762 O O . GLY A 1 95 ? -21.120 -7.861 -17.802 1.00 67.25 95 GLY A O 1
ATOM 763 N N . ALA A 1 96 ? -21.706 -9.638 -19.037 1.00 67.00 96 ALA A N 1
ATOM 764 C CA . ALA A 1 96 ? -23.136 -9.553 -18.711 1.00 67.00 96 ALA A CA 1
ATOM 765 C C . ALA A 1 96 ? -23.428 -9.681 -17.206 1.00 67.00 96 ALA A C 1
ATOM 767 O O . ALA A 1 96 ? -24.422 -9.132 -16.754 1.00 67.00 96 ALA A O 1
ATOM 768 N N . ALA A 1 97 ? -22.552 -10.329 -16.431 1.00 70.19 97 ALA A N 1
ATOM 769 C CA . ALA A 1 97 ? -22.671 -10.435 -14.974 1.00 70.19 97 ALA A CA 1
ATOM 770 C C . ALA A 1 97 ? -22.533 -9.080 -14.254 1.00 70.19 97 ALA A C 1
ATOM 772 O O . ALA A 1 97 ? -23.120 -8.894 -13.198 1.00 70.19 97 ALA A O 1
ATOM 773 N N . CYS A 1 98 ? -21.842 -8.109 -14.858 1.00 72.88 98 CYS A N 1
ATOM 774 C CA . CYS A 1 98 ? -21.809 -6.722 -14.376 1.00 72.88 98 CYS A CA 1
ATOM 775 C C . CYS A 1 98 ? -23.101 -5.950 -14.673 1.00 72.88 98 CYS A C 1
ATOM 777 O O . CYS A 1 98 ? -23.256 -4.813 -14.240 1.00 72.88 98 CYS A O 1
ATOM 779 N N . THR A 1 99 ? -24.003 -6.557 -15.448 1.00 67.38 99 THR A N 1
ATOM 780 C CA . THR A 1 99 ? -25.310 -6.006 -15.822 1.00 67.38 99 THR A CA 1
ATOM 781 C C . THR A 1 99 ? -26.476 -6.896 -15.379 1.00 67.38 99 THR A C 1
ATOM 783 O O . THR A 1 99 ? -27.623 -6.533 -15.624 1.00 67.38 99 THR A O 1
ATOM 786 N N . ASP A 1 100 ? -26.202 -8.065 -14.785 1.00 61.62 100 ASP A N 1
ATOM 787 C CA . ASP A 1 100 ? -27.207 -9.044 -14.355 1.00 61.62 100 ASP A CA 1
ATOM 788 C C . ASP A 1 100 ? -27.511 -8.811 -12.870 1.00 61.62 100 ASP A C 1
ATOM 790 O O . ASP A 1 100 ? -26.610 -8.587 -12.062 1.00 61.62 100 ASP A O 1
ATOM 794 N N . THR A 1 101 ? -28.788 -8.767 -12.513 1.00 55.00 101 THR A N 1
ATOM 795 C CA . THR A 1 101 ? -29.238 -8.198 -11.237 1.00 55.00 101 THR A CA 1
ATOM 796 C C . THR A 1 101 ? -28.961 -9.107 -10.028 1.00 55.00 101 THR A C 1
ATOM 798 O O . THR A 1 101 ? -29.241 -10.304 -10.057 1.00 55.00 101 THR A O 1
ATOM 801 N N . THR A 1 102 ? -28.496 -8.459 -8.954 1.00 49.81 102 THR A N 1
ATOM 802 C CA . THR A 1 102 ? -28.555 -8.804 -7.517 1.00 49.81 102 THR A CA 1
ATOM 803 C C . THR A 1 102 ? -27.770 -10.024 -6.996 1.00 49.81 102 THR A C 1
ATOM 805 O O . THR A 1 102 ? -28.302 -11.135 -6.945 1.00 49.81 102 THR A O 1
ATOM 808 N N . PRO A 1 103 ? -26.571 -9.818 -6.408 1.00 54.22 103 PRO A N 1
ATOM 809 C CA . PRO A 1 103 ? -25.572 -8.756 -6.634 1.00 54.22 103 PRO A CA 1
ATOM 810 C C . PRO A 1 103 ? -24.540 -9.278 -7.672 1.00 54.22 103 PRO A C 1
ATOM 812 O O . PRO A 1 103 ? -24.465 -10.502 -7.814 1.00 54.22 103 PRO A O 1
ATOM 815 N N . PRO A 1 104 ? -23.696 -8.476 -8.374 1.00 59.97 104 PRO A N 1
ATOM 816 C CA . PRO A 1 104 ? -22.594 -7.788 -7.687 1.00 59.97 104 PRO A CA 1
ATOM 817 C C . PRO A 1 104 ? -21.957 -6.565 -8.411 1.00 59.97 104 PRO A C 1
ATOM 819 O O . PRO A 1 104 ? -22.260 -6.221 -9.548 1.00 59.97 104 PRO A O 1
ATOM 822 N N . HIS A 1 105 ? -21.020 -5.915 -7.713 1.00 63.72 105 HIS A N 1
ATOM 823 C CA . HIS A 1 105 ? -19.953 -5.042 -8.236 1.00 63.72 105 HIS A CA 1
ATOM 824 C C . HIS A 1 105 ? -20.243 -3.577 -8.602 1.00 63.72 105 HIS A C 1
ATOM 826 O O . HIS A 1 105 ? -19.303 -2.790 -8.553 1.00 63.72 105 HIS A O 1
ATOM 832 N N . LEU A 1 106 ? -21.475 -3.162 -8.932 1.00 64.62 106 LEU A N 1
ATOM 833 C CA . LEU A 1 106 ? -21.723 -1.765 -9.341 1.00 64.62 106 LEU A CA 1
ATOM 834 C C . LEU A 1 106 ? -22.915 -1.084 -8.644 1.00 64.62 106 LEU A C 1
ATOM 836 O O . LEU A 1 106 ? -23.980 -1.691 -8.538 1.00 64.62 106 LEU A O 1
ATOM 840 N N . PRO A 1 107 ? -22.764 0.190 -8.233 1.00 59.00 107 PRO A N 1
ATOM 841 C CA . PRO A 1 107 ? -23.728 0.886 -7.384 1.00 59.00 107 PRO A CA 1
ATOM 842 C C . PRO A 1 107 ? -25.052 1.263 -8.038 1.00 59.00 107 PRO A C 1
ATOM 844 O O . PRO A 1 107 ? -26.088 1.248 -7.388 1.00 59.00 107 PRO A O 1
ATOM 847 N N . ASN A 1 108 ? -25.039 1.569 -9.334 1.00 56.28 108 ASN A N 1
ATOM 848 C CA . ASN A 1 108 ? -26.204 2.140 -10.025 1.00 56.28 108 ASN A CA 1
ATOM 849 C C . ASN A 1 108 ? -26.923 1.142 -10.940 1.00 56.28 108 ASN A C 1
ATOM 851 O O . ASN A 1 108 ? -27.772 1.535 -11.736 1.00 56.28 108 ASN A O 1
ATOM 855 N N . PHE A 1 109 ? -26.574 -0.142 -10.857 1.00 51.16 109 PHE A N 1
ATOM 856 C CA . PHE A 1 109 ? -27.206 -1.195 -11.656 1.00 51.16 109 PHE A CA 1
ATOM 857 C C . PHE A 1 109 ? -28.295 -1.963 -10.910 1.00 51.16 109 PHE A C 1
ATOM 859 O O . PHE A 1 109 ? -28.994 -2.776 -11.514 1.00 51.16 109 PHE A O 1
ATOM 866 N N . ASN A 1 110 ? -28.461 -1.703 -9.614 1.00 52.97 110 ASN A N 1
ATOM 867 C CA . ASN A 1 110 ? -29.418 -2.417 -8.792 1.00 52.97 110 ASN A CA 1
ATOM 868 C C . ASN A 1 110 ? -30.655 -1.555 -8.533 1.00 52.97 110 ASN A C 1
ATOM 870 O O . ASN A 1 110 ? -30.726 -0.823 -7.553 1.00 52.97 110 ASN A O 1
ATOM 874 N N . SER A 1 111 ? -31.632 -1.642 -9.433 1.00 46.78 111 SER A N 1
ATOM 875 C CA . SER A 1 111 ? -32.967 -1.084 -9.210 1.00 46.78 111 SER A CA 1
ATOM 876 C C . SER A 1 111 ? -33.848 -1.972 -8.317 1.00 46.78 111 SER A C 1
ATOM 878 O O . SER A 1 111 ? -35.007 -1.624 -8.109 1.00 46.78 111 SER A O 1
ATOM 880 N N . GLU A 1 112 ? -33.357 -3.134 -7.856 1.00 47.75 112 GLU A N 1
ATOM 881 C CA . GLU A 1 112 ? -34.148 -4.131 -7.121 1.00 47.75 112 GLU A CA 1
ATOM 882 C C . GLU A 1 112 ? -33.324 -4.872 -6.040 1.00 47.75 112 GLU A C 1
ATOM 884 O O . GLU A 1 112 ? -32.864 -6.001 -6.227 1.00 47.75 112 GLU A O 1
ATOM 889 N N . GLY A 1 113 ? -33.211 -4.270 -4.858 1.00 50.88 113 GLY A N 1
ATOM 890 C CA . GLY A 1 113 ? -33.004 -4.965 -3.591 1.00 50.88 113 GLY A CA 1
ATOM 891 C C . GLY A 1 113 ? -31.554 -5.061 -3.133 1.00 50.88 113 GLY A C 1
ATOM 892 O O . GLY A 1 113 ? -30.733 -5.764 -3.718 1.00 50.88 113 GLY A O 1
ATOM 893 N N . CYS A 1 114 ? -31.252 -4.440 -1.998 1.00 53.47 114 CYS A N 1
ATOM 894 C CA . CYS A 1 114 ? -30.015 -4.638 -1.250 1.00 53.47 114 CYS A CA 1
ATOM 895 C C . CYS A 1 114 ? -30.362 -5.333 0.076 1.00 53.47 114 CYS A C 1
ATOM 897 O O . CYS A 1 114 ? -30.868 -4.692 0.991 1.00 53.47 114 CYS A O 1
ATOM 899 N N . TYR A 1 115 ? -30.185 -6.655 0.165 1.00 57.16 115 TYR A N 1
ATOM 900 C CA . TYR A 1 115 ? -30.639 -7.427 1.332 1.00 57.16 115 TYR A CA 1
ATOM 901 C C . TYR A 1 115 ? -29.631 -7.380 2.494 1.00 57.16 115 TYR A C 1
ATOM 903 O O . TYR A 1 115 ? -29.894 -6.792 3.534 1.00 57.16 115 TYR A O 1
ATOM 911 N N . ASP A 1 116 ? -28.473 -8.009 2.314 1.00 53.91 116 ASP A N 1
ATOM 912 C CA . ASP A 1 116 ? -27.445 -8.299 3.327 1.00 53.91 116 ASP A CA 1
ATOM 913 C C . ASP A 1 116 ? -26.067 -7.708 2.966 1.00 53.91 116 ASP A C 1
ATOM 915 O O . ASP A 1 116 ? -25.061 -7.918 3.647 1.00 53.91 116 ASP A O 1
ATOM 919 N N . THR A 1 117 ? -26.011 -6.943 1.875 1.00 53.34 117 THR A N 1
ATOM 920 C CA . THR A 1 117 ? -24.785 -6.362 1.313 1.00 53.34 117 THR A CA 1
ATOM 921 C C . THR A 1 117 ? -24.731 -4.841 1.379 1.00 53.34 117 THR A C 1
ATOM 923 O O . THR A 1 117 ? -23.791 -4.264 0.843 1.00 53.34 117 THR A O 1
ATOM 926 N N . CYS A 1 118 ? -25.705 -4.184 2.004 1.00 56.22 118 CYS A N 1
ATOM 927 C CA . CYS A 1 118 ? -25.690 -2.733 2.159 1.00 56.22 118 CYS A CA 1
ATOM 928 C C . CYS A 1 118 ? -24.910 -2.304 3.409 1.00 56.22 118 CYS A C 1
ATOM 930 O O . CYS A 1 118 ? -24.785 -3.071 4.365 1.00 56.22 118 CYS A O 1
ATOM 932 N N . VAL A 1 119 ? -24.353 -1.091 3.377 1.00 56.00 119 VAL A N 1
ATOM 933 C CA . VAL A 1 119 ? -23.660 -0.511 4.534 1.00 56.00 119 VAL A CA 1
ATOM 934 C C . VAL A 1 119 ? -24.675 -0.320 5.653 1.00 56.00 119 VAL A C 1
ATOM 936 O O . VAL A 1 119 ? -25.758 0.223 5.430 1.00 56.00 119 VAL A O 1
ATOM 939 N N . ALA A 1 120 ? -24.345 -0.842 6.834 1.00 58.94 120 ALA A N 1
ATOM 940 C CA . ALA A 1 120 ? -25.178 -0.688 8.010 1.00 58.94 120 ALA A CA 1
ATOM 941 C C . ALA A 1 120 ? -25.301 0.793 8.374 1.00 58.94 120 ALA A C 1
ATOM 943 O O . ALA A 1 120 ? -24.414 1.605 8.110 1.00 58.94 120 ALA A O 1
ATOM 944 N N . CYS A 1 121 ? -26.425 1.129 8.983 1.00 65.88 121 CYS A N 1
ATOM 945 C CA . CYS A 1 121 ? -26.677 2.474 9.439 1.00 65.88 121 CYS A CA 1
ATOM 946 C C . CYS A 1 121 ? -25.725 2.904 10.542 1.00 65.88 121 CYS A C 1
ATOM 948 O O . CYS A 1 121 ? -25.379 2.103 11.408 1.00 65.88 121 CYS A O 1
ATOM 950 N N . LYS A 1 122 ? -25.333 4.180 10.512 1.00 56.56 122 LYS A N 1
ATOM 951 C CA . LYS A 1 122 ? -24.593 4.786 11.611 1.00 56.56 122 LYS A CA 1
ATOM 952 C C . LYS A 1 122 ? -25.533 4.871 12.813 1.00 56.56 122 LYS A C 1
ATOM 954 O O . LYS A 1 122 ? -26.616 5.443 12.710 1.00 56.56 122 LYS A O 1
ATOM 959 N N . ASP A 1 123 ? -25.158 4.245 13.922 1.00 58.50 123 ASP A N 1
ATOM 960 C CA . ASP A 1 123 ? -25.963 4.282 15.141 1.00 58.50 123 ASP A CA 1
ATOM 961 C C . ASP A 1 123 ? -25.735 5.629 15.845 1.00 58.50 123 ASP A C 1
ATOM 963 O O . ASP A 1 123 ? -24.749 5.833 16.549 1.00 58.50 123 ASP A O 1
ATOM 967 N N . ASP A 1 124 ? -26.630 6.592 15.615 1.00 49.59 124 ASP A N 1
ATOM 968 C CA . ASP A 1 124 ? -26.523 7.953 16.162 1.00 49.59 124 ASP A CA 1
ATOM 969 C C . ASP A 1 124 ? -26.833 8.030 17.679 1.00 49.59 124 ASP A C 1
ATOM 971 O O . ASP A 1 124 ? -26.924 9.123 18.246 1.00 49.59 124 ASP A O 1
ATOM 975 N N . THR A 1 125 ? -27.002 6.896 18.375 1.00 47.97 125 THR A N 1
ATOM 976 C CA . THR A 1 125 ? -27.344 6.875 19.809 1.00 47.97 125 THR A CA 1
ATOM 977 C C . THR A 1 125 ? -26.160 7.016 20.772 1.00 47.97 125 THR A C 1
ATOM 979 O O . THR A 1 125 ? -26.382 7.172 21.977 1.00 47.97 125 THR A O 1
ATOM 982 N N . GLU A 1 126 ? -24.915 7.067 20.296 1.00 42.38 126 GLU A N 1
ATOM 983 C CA . GLU A 1 126 ? -23.742 7.170 21.174 1.00 42.38 126 GLU A CA 1
ATOM 984 C C . GLU A 1 126 ? -23.316 8.633 21.443 1.00 42.38 126 GLU A C 1
ATOM 986 O O . GLU A 1 126 ? -22.307 9.136 20.952 1.00 42.38 126 GLU A O 1
ATOM 991 N N . GLN A 1 127 ? -24.112 9.346 22.254 1.00 40.12 127 GLN A N 1
ATOM 992 C CA . GLN A 1 127 ? -23.734 10.629 22.869 1.00 40.12 127 GLN A CA 1
ATOM 993 C C . GLN A 1 127 ? -23.185 10.436 24.296 1.00 40.12 127 GLN A C 1
ATOM 995 O O . GLN A 1 127 ? -23.816 9.839 25.166 1.00 40.12 127 GLN A O 1
ATOM 1000 N N . CYS A 1 128 ? -22.005 11.012 24.531 1.00 37.91 128 CYS A N 1
ATOM 1001 C CA . CYS A 1 128 ? -21.200 11.015 25.751 1.00 37.91 128 CYS A CA 1
ATOM 1002 C C . CYS A 1 128 ? -21.964 11.314 27.061 1.00 37.91 128 CYS A C 1
ATOM 1004 O O . CYS A 1 128 ? -22.207 12.479 27.344 1.00 37.91 128 CYS A O 1
ATOM 1006 N N . TYR A 1 129 ? -22.207 10.324 27.934 1.00 33.94 129 TYR A N 1
ATOM 1007 C CA . TYR A 1 129 ? -22.290 10.529 29.397 1.00 33.94 129 TYR A CA 1
ATOM 1008 C C . TYR A 1 129 ? -22.001 9.230 30.186 1.00 33.94 129 TYR A C 1
ATOM 1010 O O . TYR A 1 129 ? -22.796 8.302 30.182 1.00 33.94 129 TYR A O 1
ATOM 1018 N N . ASN A 1 130 ? -20.881 9.242 30.927 1.00 34.62 130 ASN A N 1
ATOM 1019 C CA . ASN A 1 130 ? -20.497 8.430 32.101 1.00 34.62 130 ASN A CA 1
ATOM 1020 C C . ASN A 1 130 ? -20.653 6.889 32.074 1.00 34.62 130 ASN A C 1
ATOM 1022 O O . ASN A 1 130 ? -21.747 6.343 32.178 1.00 34.62 130 ASN A O 1
ATOM 1026 N N . ALA A 1 131 ? -19.501 6.207 32.146 1.00 39.62 131 ALA A N 1
ATOM 1027 C CA . ALA A 1 131 ? -19.343 4.778 32.455 1.00 39.62 131 ALA A CA 1
ATOM 1028 C C . ALA A 1 131 ? -20.127 4.344 33.719 1.00 39.62 131 ALA A C 1
ATOM 1030 O O . ALA A 1 131 ? -20.158 5.091 34.707 1.00 39.62 131 ALA A O 1
ATOM 1031 N N . PRO A 1 132 ? -20.704 3.124 33.731 1.00 37.25 132 PRO A N 1
ATOM 1032 C CA . PRO A 1 132 ? -19.918 1.969 34.187 1.00 37.25 132 PRO A CA 1
ATOM 1033 C C . PRO A 1 132 ? -20.150 0.631 33.440 1.00 37.25 132 PRO A C 1
ATOM 1035 O O . PRO A 1 132 ? -21.274 0.270 33.119 1.00 37.25 132 PRO A O 1
ATOM 1038 N N . GLU A 1 133 ? -19.037 -0.098 33.283 1.00 44.03 133 GLU A N 1
ATOM 1039 C CA . GLU A 1 133 ? -18.814 -1.561 33.380 1.00 44.03 133 GLU A CA 1
ATOM 1040 C C . GLU A 1 133 ? -19.747 -2.574 32.649 1.00 44.03 133 GLU A C 1
ATOM 1042 O O . GLU A 1 133 ? -20.864 -2.846 33.078 1.00 44.03 133 GLU A O 1
ATOM 1047 N N . GLU A 1 134 ? -19.141 -3.216 31.630 1.00 45.94 134 GLU A N 1
ATOM 1048 C CA . GLU A 1 134 ? -19.344 -4.560 31.023 1.00 45.94 134 GLU A CA 1
ATOM 1049 C C . GLU A 1 134 ? -20.622 -4.923 30.222 1.00 45.94 134 GLU A C 1
ATOM 1051 O O . GLU A 1 134 ? -21.645 -5.308 30.783 1.00 45.94 134 GLU A O 1
ATOM 1056 N N . ALA A 1 135 ? -20.496 -4.999 28.881 1.00 35.22 135 ALA A N 1
ATOM 1057 C CA . ALA A 1 135 ? -20.299 -6.244 28.094 1.00 35.22 135 ALA A CA 1
ATOM 1058 C C . ALA A 1 135 ? -20.009 -5.908 26.597 1.00 35.22 135 ALA A C 1
ATOM 1060 O O . ALA A 1 135 ? -20.557 -4.923 26.107 1.00 35.22 135 ALA A O 1
ATOM 1061 N N . PRO A 1 136 ? -19.158 -6.663 25.862 1.00 42.91 136 PRO A N 1
ATOM 1062 C CA . PRO A 1 136 ? -18.532 -6.178 24.625 1.00 42.91 136 PRO A CA 1
ATOM 1063 C C . PRO A 1 136 ? -19.387 -6.403 23.365 1.00 42.91 136 PRO A C 1
ATOM 1065 O O . PRO A 1 136 ? -19.834 -7.521 23.096 1.00 42.91 136 PRO A O 1
ATOM 1068 N N . ALA A 1 137 ? -19.572 -5.322 22.603 1.00 38.75 137 ALA A N 1
ATOM 1069 C CA . ALA A 1 137 ? -20.079 -5.287 21.233 1.00 38.75 137 ALA A CA 1
ATOM 1070 C C . ALA A 1 137 ? -18.936 -5.517 20.219 1.00 38.75 137 ALA A C 1
ATOM 1072 O O . ALA A 1 137 ? -17.765 -5.377 20.571 1.00 38.75 137 ALA A O 1
ATOM 1073 N N . GLU A 1 138 ? -19.289 -5.925 18.996 1.00 46.72 138 GLU A N 1
ATOM 1074 C CA . GLU A 1 138 ? -18.373 -6.290 17.905 1.00 46.72 138 GLU A CA 1
ATOM 1075 C C . GLU A 1 138 ? -17.335 -5.196 17.604 1.00 46.72 138 GLU A C 1
ATOM 1077 O O . GLU A 1 138 ? -17.660 -4.020 17.472 1.00 46.72 138 GLU A O 1
ATOM 1082 N N . GLU A 1 139 ? -16.073 -5.616 17.533 1.00 49.97 139 GLU A N 1
ATOM 1083 C CA . GLU A 1 139 ? -14.881 -4.769 17.468 1.00 49.97 139 GLU A CA 1
ATOM 1084 C C . GLU A 1 139 ? -14.740 -4.148 16.066 1.00 49.97 139 GLU A C 1
ATOM 1086 O O . GLU A 1 139 ? -14.319 -4.813 15.118 1.00 49.97 139 GLU A O 1
ATOM 1091 N N . GLU A 1 140 ? -15.084 -2.865 15.916 1.00 56.72 140 GLU A N 1
ATOM 1092 C CA . GLU A 1 140 ? -14.541 -2.061 14.820 1.00 56.72 140 GLU A CA 1
ATOM 1093 C C . GLU A 1 140 ? -13.015 -2.038 14.948 1.00 56.72 140 GLU A C 1
ATOM 1095 O O . GLU A 1 140 ? -12.468 -1.824 16.034 1.00 56.72 140 GLU A O 1
ATOM 1100 N N . CYS A 1 141 ? -12.313 -2.268 13.839 1.00 60.69 141 CYS A N 1
ATOM 1101 C CA . CYS A 1 141 ? -10.861 -2.219 13.829 1.00 60.69 141 CYS A CA 1
ATOM 1102 C C . CYS A 1 141 ? -10.370 -0.837 14.245 1.00 60.69 141 CYS A C 1
ATOM 1104 O O . CYS A 1 141 ? -10.461 0.124 13.480 1.00 60.69 141 CYS A O 1
ATOM 1106 N N . GLY A 1 142 ? -9.806 -0.749 15.450 1.00 59.72 142 GLY A N 1
ATOM 1107 C CA . GLY A 1 142 ? -9.093 0.441 15.891 1.00 59.72 142 GLY A CA 1
ATOM 1108 C C . GLY A 1 142 ? -8.012 0.839 14.880 1.00 59.72 142 GLY A C 1
ATOM 1109 O O . GLY A 1 142 ? -7.529 0.022 14.093 1.00 59.72 142 GLY A O 1
ATOM 1110 N N . ALA A 1 143 ? -7.613 2.109 14.889 1.00 64.75 143 ALA A N 1
ATOM 1111 C CA . ALA A 1 143 ? -6.486 2.593 14.100 1.00 64.75 143 ALA A CA 1
ATOM 1112 C C . ALA A 1 143 ? -5.176 1.940 14.591 1.00 64.75 143 ALA A C 1
ATOM 1114 O O . ALA A 1 143 ? -4.478 2.475 15.449 1.00 64.75 143 ALA A O 1
ATOM 1115 N N . THR A 1 144 ? -4.869 0.738 14.099 1.00 69.56 144 THR A N 1
ATOM 1116 C CA . THR A 1 144 ? -3.748 -0.091 14.571 1.00 69.56 144 THR A CA 1
ATOM 1117 C C . THR A 1 144 ? -2.452 0.117 13.789 1.00 69.56 144 THR A C 1
ATOM 1119 O O . THR A 1 144 ? -1.439 -0.501 14.121 1.00 69.56 144 THR A O 1
ATOM 1122 N N . CYS A 1 145 ? -2.441 0.984 12.769 1.00 77.12 145 CYS A N 1
ATOM 1123 C CA . CYS A 1 145 ? -1.288 1.156 11.891 1.00 77.12 145 CYS A CA 1
ATOM 1124 C C . CYS A 1 145 ? -1.077 2.615 11.470 1.00 77.12 145 CYS A C 1
ATOM 1126 O O . CYS A 1 145 ? -1.670 3.086 10.502 1.00 77.12 145 CYS A O 1
ATOM 1128 N N . PHE A 1 146 ? -0.200 3.336 12.178 1.00 86.38 146 PHE A N 1
ATOM 1129 C CA . PHE A 1 146 ? 0.131 4.740 11.878 1.00 86.38 146 PHE A CA 1
ATOM 1130 C C . PHE A 1 146 ? -1.103 5.664 11.829 1.00 86.38 146 PHE A C 1
ATOM 1132 O O . PHE A 1 146 ? -1.257 6.447 10.896 1.00 86.38 146 PHE A O 1
ATOM 1139 N N . ASP A 1 147 ? -1.991 5.540 12.823 1.00 82.88 147 ASP A N 1
ATOM 1140 C CA . ASP A 1 147 ? -3.263 6.279 12.940 1.00 82.88 147 ASP A CA 1
ATOM 1141 C C . ASP A 1 147 ? -4.284 5.999 11.815 1.00 82.88 147 ASP A C 1
ATOM 1143 O O . ASP A 1 147 ? -5.308 6.672 11.708 1.00 82.88 147 ASP A O 1
ATOM 1147 N N . ILE A 1 148 ? -4.039 4.965 11.005 1.00 78.75 148 ILE A N 1
ATOM 1148 C CA . ILE A 1 148 ? -4.908 4.489 9.927 1.00 78.75 148 ILE A CA 1
ATOM 1149 C C . ILE A 1 148 ? -5.235 3.007 10.187 1.00 78.75 148 ILE A C 1
ATOM 1151 O O . ILE A 1 148 ? -4.436 2.260 10.763 1.00 78.75 148 ILE A O 1
ATOM 1155 N N . THR A 1 149 ? -6.441 2.563 9.827 1.00 88.06 149 THR A N 1
ATOM 1156 C CA . THR A 1 149 ? -6.831 1.157 9.998 1.00 88.06 149 THR A CA 1
ATOM 1157 C C . THR A 1 149 ? -6.100 0.282 8.985 1.00 88.06 149 THR A C 1
ATOM 1159 O O . THR A 1 149 ? -5.789 0.705 7.870 1.00 88.06 149 THR A O 1
ATOM 1162 N N . CYS A 1 150 ? -5.832 -0.971 9.339 1.00 87.88 150 CYS A N 1
ATOM 1163 C CA . CYS A 1 150 ? -5.226 -1.894 8.385 1.00 87.88 150 CYS A CA 1
ATOM 1164 C C . CYS A 1 150 ? -6.083 -2.114 7.135 1.00 87.88 150 CYS A C 1
ATOM 1166 O O . CYS A 1 150 ? -5.530 -2.308 6.058 1.00 87.88 150 CYS A O 1
ATOM 1168 N N . ASP A 1 151 ? -7.408 -2.016 7.248 1.00 84.25 151 ASP A N 1
ATOM 1169 C CA . ASP A 1 151 ? -8.301 -2.085 6.089 1.00 84.25 151 ASP A CA 1
ATOM 1170 C C . ASP A 1 151 ? -8.066 -0.927 5.108 1.00 84.25 151 ASP A C 1
ATOM 1172 O O . ASP A 1 151 ? -8.061 -1.146 3.898 1.00 84.25 151 ASP A O 1
ATOM 1176 N N . ALA A 1 152 ? -7.804 0.286 5.604 1.00 83.44 152 ALA A N 1
ATOM 1177 C CA . ALA A 1 152 ? -7.496 1.434 4.754 1.00 83.44 152 ALA A CA 1
ATOM 1178 C C . ALA A 1 152 ? -6.145 1.272 4.035 1.00 83.44 152 ALA A C 1
ATOM 1180 O O . ALA A 1 152 ? -6.043 1.539 2.841 1.00 83.44 152 ALA A O 1
ATOM 1181 N N . TRP A 1 153 ? -5.131 0.735 4.714 1.00 87.56 153 TRP A N 1
ATOM 1182 C CA . TRP A 1 153 ? -3.852 0.421 4.072 1.00 87.56 153 TRP A CA 1
ATOM 1183 C C . TRP A 1 153 ? -3.956 -0.688 3.018 1.00 87.56 153 TRP A C 1
ATOM 1185 O O . TRP A 1 153 ? -3.304 -0.624 1.974 1.00 87.56 153 TRP A O 1
ATOM 1195 N N . VAL A 1 154 ? -4.792 -1.697 3.269 1.00 85.75 154 VAL A N 1
ATOM 1196 C CA . VAL A 1 154 ? -5.073 -2.771 2.307 1.00 85.75 154 VAL A CA 1
ATOM 1197 C C . VAL A 1 154 ? -5.825 -2.239 1.093 1.00 85.75 154 VAL A C 1
ATOM 1199 O O . VAL A 1 154 ? -5.514 -2.643 -0.029 1.00 85.75 154 VAL A O 1
ATOM 1202 N N . ALA A 1 155 ? -6.754 -1.298 1.288 1.00 81.19 155 ALA A N 1
ATOM 1203 C CA . ALA A 1 155 ? -7.437 -0.605 0.197 1.00 81.19 155 ALA A CA 1
ATOM 1204 C C . ALA A 1 155 ? -6.461 0.188 -0.696 1.00 81.19 155 ALA A C 1
ATOM 1206 O O . ALA A 1 155 ? -6.633 0.214 -1.914 1.00 81.19 155 ALA A O 1
ATOM 1207 N N . ASP A 1 156 ? -5.381 0.728 -0.121 1.00 85.12 156 ASP A N 1
ATOM 1208 C CA . ASP A 1 156 ? -4.288 1.391 -0.849 1.00 85.12 156 ASP A CA 1
ATOM 1209 C C . ASP A 1 156 ? -3.258 0.410 -1.460 1.00 85.12 156 ASP A C 1
ATOM 1211 O O . ASP A 1 156 ? -2.227 0.815 -2.003 1.00 85.12 156 ASP A O 1
ATOM 1215 N N . GLY A 1 157 ? -3.541 -0.897 -1.424 1.00 85.12 157 GLY A N 1
ATOM 1216 C CA . GLY A 1 157 ? -2.741 -1.944 -2.065 1.00 85.12 157 GLY A CA 1
ATOM 1217 C C . GLY A 1 157 ? -1.592 -2.486 -1.214 1.00 85.12 157 GLY A C 1
ATOM 1218 O O . GLY A 1 157 ? -0.773 -3.259 -1.719 1.00 85.12 157 GLY A O 1
ATOM 1219 N N . VAL A 1 158 ? -1.516 -2.120 0.067 1.00 82.12 158 VAL A N 1
ATOM 1220 C CA . VAL A 1 158 ? -0.499 -2.634 0.987 1.00 82.12 158 VAL A CA 1
ATOM 1221 C C . VAL A 1 158 ? -1.010 -3.918 1.634 1.00 82.12 158 VAL A C 1
ATOM 1223 O O . VAL A 1 158 ? -1.970 -3.913 2.397 1.00 82.12 158 VAL A O 1
ATOM 1226 N N . SER A 1 159 ? -0.376 -5.052 1.328 1.00 89.88 159 SER A N 1
ATOM 1227 C CA . SER A 1 159 ? -0.785 -6.337 1.910 1.00 89.88 159 SER A CA 1
ATOM 1228 C C . SER A 1 159 ? -0.700 -6.323 3.442 1.00 89.88 159 SER A C 1
ATOM 1230 O O . SER A 1 159 ? 0.204 -5.715 4.017 1.00 89.88 159 SER A O 1
ATOM 1232 N N . CYS A 1 160 ? -1.590 -7.059 4.110 1.00 84.69 160 CYS A N 1
ATOM 1233 C CA . CYS A 1 160 ? -1.545 -7.191 5.568 1.00 84.69 160 CYS A CA 1
ATOM 1234 C C . CYS A 1 160 ? -0.213 -7.784 6.061 1.00 84.69 160 CYS A C 1
ATOM 1236 O O . CYS A 1 160 ? 0.242 -7.442 7.147 1.00 84.69 160 CYS A O 1
ATOM 1238 N N . GLU A 1 161 ? 0.445 -8.622 5.252 1.00 84.69 161 GLU A N 1
ATOM 1239 C CA . GLU A 1 161 ? 1.795 -9.134 5.526 1.00 84.69 161 GLU A CA 1
ATOM 1240 C C . GLU A 1 161 ? 2.856 -8.029 5.490 1.00 84.69 161 GLU A C 1
ATOM 1242 O O . GLU A 1 161 ? 3.722 -7.987 6.361 1.00 84.69 161 GLU A O 1
ATOM 1247 N N . ALA A 1 162 ? 2.756 -7.085 4.549 1.00 83.50 162 ALA A N 1
ATOM 1248 C CA . ALA A 1 162 ? 3.623 -5.910 4.527 1.00 83.50 162 ALA A CA 1
ATOM 1249 C C . ALA A 1 162 ? 3.375 -5.003 5.743 1.00 83.50 162 ALA A C 1
ATOM 1251 O O . ALA A 1 162 ? 4.326 -4.556 6.374 1.00 83.50 162 ALA A O 1
ATOM 1252 N N . LEU A 1 163 ? 2.118 -4.785 6.139 1.00 86.75 163 LEU A N 1
ATOM 1253 C CA . LEU A 1 163 ? 1.789 -3.987 7.330 1.00 86.75 163 LEU A CA 1
ATOM 1254 C C . LEU A 1 163 ? 2.279 -4.648 8.626 1.00 86.75 163 LEU A C 1
ATOM 1256 O O . LEU A 1 163 ? 2.792 -3.964 9.513 1.00 86.75 163 LEU A O 1
ATOM 1260 N N . ALA A 1 164 ? 2.208 -5.978 8.712 1.00 84.06 164 ALA A N 1
ATOM 1261 C CA . ALA A 1 164 ? 2.747 -6.733 9.839 1.00 84.06 164 ALA A CA 1
ATOM 1262 C C . ALA A 1 164 ? 4.276 -6.586 9.965 1.00 84.06 164 ALA A C 1
ATOM 1264 O O . ALA A 1 164 ? 4.792 -6.521 11.083 1.00 84.06 164 ALA A O 1
ATOM 1265 N N . LEU A 1 165 ? 5.007 -6.455 8.847 1.00 82.75 165 LEU A N 1
ATOM 1266 C CA . LEU A 1 165 ? 6.448 -6.155 8.857 1.00 82.75 165 LEU A CA 1
ATOM 1267 C C . LEU A 1 165 ? 6.757 -4.764 9.437 1.00 82.75 165 LEU A C 1
ATOM 1269 O O . LEU A 1 165 ? 7.808 -4.582 10.050 1.00 82.75 165 LEU A O 1
ATOM 1273 N N . TYR A 1 166 ? 5.829 -3.810 9.317 1.00 81.69 166 TYR A N 1
ATOM 1274 C CA . TYR A 1 166 ? 5.939 -2.470 9.909 1.00 81.69 166 TYR A CA 1
ATOM 1275 C C . TYR A 1 166 ? 5.439 -2.382 11.362 1.00 81.69 166 TYR A C 1
ATOM 1277 O O . TYR A 1 166 ? 5.409 -1.295 11.939 1.00 81.69 166 TYR A O 1
ATOM 1285 N N . GLY A 1 167 ? 5.100 -3.516 11.986 1.00 84.50 167 GLY A N 1
ATOM 1286 C CA . GLY A 1 167 ? 4.665 -3.580 13.383 1.00 84.50 167 GLY A CA 1
ATOM 1287 C C . GLY A 1 167 ? 3.191 -3.236 13.599 1.00 84.50 167 GLY A C 1
ATOM 1288 O O . GLY A 1 167 ? 2.793 -2.994 14.738 1.00 84.50 167 GLY A O 1
ATOM 1289 N N . CYS A 1 168 ? 2.395 -3.219 12.530 1.00 85.62 168 CYS A N 1
ATOM 1290 C CA . CYS A 1 168 ? 0.961 -2.996 12.606 1.00 85.62 168 CYS A CA 1
ATOM 1291 C C . CYS A 1 168 ? 0.212 -4.289 12.925 1.00 85.62 168 CYS A C 1
ATOM 1293 O O . CYS A 1 168 ? 0.443 -5.325 12.298 1.00 85.62 168 CYS A O 1
ATOM 1295 N N . ASP A 1 169 ? -0.709 -4.224 13.886 1.00 80.75 169 ASP A N 1
ATOM 1296 C CA . ASP A 1 169 ? -1.560 -5.355 14.244 1.00 80.75 169 ASP A CA 1
ATOM 1297 C C . ASP A 1 169 ? -2.881 -5.282 13.470 1.00 80.75 169 ASP A C 1
ATOM 1299 O O . ASP A 1 169 ? -3.831 -4.607 13.864 1.00 80.75 169 ASP A O 1
ATOM 1303 N N . CYS A 1 170 ? -2.926 -5.956 12.324 1.00 81.06 170 CYS A N 1
ATOM 1304 C CA . CYS A 1 170 ? -4.100 -5.988 11.450 1.00 81.06 170 CYS A CA 1
ATOM 1305 C C . CYS A 1 170 ? -5.092 -7.098 11.801 1.00 81.06 170 CYS A C 1
ATOM 1307 O O . CYS A 1 170 ? -5.907 -7.513 10.970 1.00 81.06 170 CYS A O 1
ATOM 1309 N N . THR A 1 171 ? -4.992 -7.653 13.006 1.00 74.75 171 THR A N 1
ATOM 1310 C CA . THR A 1 171 ? -5.774 -8.822 13.376 1.00 74.75 171 THR A CA 1
ATOM 1311 C C . THR A 1 171 ? -7.125 -8.407 13.940 1.00 74.75 171 THR A C 1
ATOM 1313 O O . THR A 1 171 ? -7.212 -7.625 14.872 1.00 74.75 171 THR A O 1
ATOM 1316 N N . GLY A 1 172 ? -8.194 -8.911 13.313 1.00 67.81 172 GLY A N 1
ATOM 1317 C CA . GLY A 1 172 ? -9.567 -8.439 13.546 1.00 67.81 172 GLY A CA 1
ATOM 1318 C C . GLY A 1 172 ? -10.184 -7.745 12.327 1.00 67.81 172 GLY A C 1
ATOM 1319 O O . GLY A 1 172 ? -11.399 -7.626 12.264 1.00 67.81 172 GLY A O 1
ATOM 1320 N N . CYS A 1 173 ? -9.368 -7.389 11.329 1.00 70.44 173 CYS A N 1
ATOM 1321 C CA . CYS A 1 173 ? -9.796 -6.692 10.110 1.00 70.44 173 CYS A CA 1
ATOM 1322 C C . CYS A 1 173 ? -9.914 -7.648 8.908 1.00 70.44 173 CYS A C 1
ATOM 1324 O O . CYS A 1 173 ? -9.650 -8.848 9.039 1.00 70.44 173 CYS A O 1
ATOM 1326 N N . SER A 1 174 ? -10.273 -7.144 7.721 1.00 72.75 174 SER A N 1
ATOM 1327 C CA . SER A 1 174 ? -10.628 -7.922 6.510 1.00 72.75 174 SER A CA 1
ATOM 1328 C C . SER A 1 174 ? -9.490 -8.774 5.907 1.00 72.75 174 SER A C 1
ATOM 1330 O O . SER A 1 174 ? -9.639 -9.383 4.850 1.00 72.75 174 SER A O 1
ATOM 1332 N N . CYS A 1 175 ? -8.358 -8.882 6.597 1.00 66.75 175 CYS A N 1
ATOM 1333 C CA . CYS A 1 175 ? -7.131 -9.590 6.236 1.00 66.75 175 CYS A CA 1
ATOM 1334 C C . CYS A 1 175 ? -7.217 -11.136 6.219 1.00 66.75 175 CYS A C 1
ATOM 1336 O O . CYS A 1 175 ? -6.189 -11.802 6.340 1.00 66.75 175 CYS A O 1
ATOM 1338 N N . VAL A 1 176 ? -8.401 -11.747 6.087 1.00 53.88 176 VAL A N 1
ATOM 1339 C CA . VAL A 1 176 ? -8.554 -13.217 6.075 1.00 53.88 176 VAL A CA 1
ATOM 1340 C C . VAL A 1 176 ? -8.752 -13.717 4.640 1.00 53.88 176 VAL A C 1
ATOM 1342 O O . VAL A 1 176 ? -9.847 -13.648 4.088 1.00 53.88 176 VAL A O 1
ATOM 1345 N N . SER A 1 177 ? -7.695 -14.234 4.013 1.00 45.06 177 SER A N 1
ATOM 1346 C CA . SER A 1 177 ? -7.757 -14.832 2.675 1.00 45.06 177 SER A CA 1
ATOM 1347 C C . SER A 1 177 ? -8.168 -16.316 2.740 1.00 45.06 177 SER A C 1
ATOM 1349 O O . SER A 1 177 ? -7.469 -17.153 3.306 1.00 45.06 177 SER A O 1
ATOM 1351 N N . TYR A 1 178 ? -9.310 -16.675 2.139 1.00 33.41 178 TYR A N 1
ATOM 1352 C CA . TYR A 1 178 ? -9.657 -18.073 1.831 1.00 33.41 178 TYR A CA 1
ATOM 1353 C C . TYR A 1 178 ? -9.071 -18.475 0.459 1.00 33.41 178 TYR A C 1
ATOM 1355 O O . TYR A 1 178 ? -9.200 -17.707 -0.496 1.00 33.41 178 TYR A O 1
ATOM 1363 N N . PRO A 1 179 ? -8.483 -19.678 0.297 1.00 37.75 179 PRO A N 1
ATOM 1364 C CA . PRO A 1 179 ? -8.105 -20.203 -1.018 1.00 37.75 179 PRO A CA 1
ATOM 1365 C C . PRO A 1 179 ? -9.337 -20.653 -1.847 1.00 37.75 179 PRO A C 1
ATOM 1367 O O . PRO A 1 179 ? -10.370 -21.010 -1.276 1.00 37.75 179 PRO A O 1
ATOM 1370 N N . PRO A 1 180 ? -9.253 -20.662 -3.196 1.00 36.78 180 PRO A N 1
ATOM 1371 C CA . PRO A 1 180 ? -10.405 -20.818 -4.094 1.00 36.78 180 PRO A CA 1
ATOM 1372 C C . PRO A 1 180 ? -11.037 -22.228 -4.072 1.00 36.78 180 PRO A C 1
ATOM 1374 O O . PRO A 1 180 ? -10.332 -23.222 -3.873 1.00 36.78 180 PRO A O 1
ATOM 1377 N N . PRO A 1 181 ? -12.357 -22.354 -4.333 1.00 38.38 181 PRO A N 1
ATOM 1378 C CA . PRO A 1 181 ? -13.074 -23.622 -4.238 1.00 38.38 181 PRO A CA 1
ATOM 1379 C C . PRO A 1 181 ? -12.699 -24.578 -5.377 1.00 38.38 181 PRO A C 1
ATOM 1381 O O . PRO A 1 181 ? -12.900 -24.299 -6.560 1.00 38.38 181 PRO A O 1
ATOM 1384 N N . GLY A 1 182 ? -12.192 -25.754 -5.004 1.00 39.47 182 GLY A N 1
ATOM 1385 C CA . GLY A 1 182 ? -12.084 -26.904 -5.900 1.00 39.47 182 GLY A CA 1
ATOM 1386 C C . GLY A 1 182 ? -13.463 -27.453 -6.318 1.00 39.47 182 GLY A C 1
ATOM 1387 O O . GLY A 1 182 ? -14.474 -27.163 -5.676 1.00 39.47 182 GLY A O 1
ATOM 1388 N N . PRO A 1 183 ? -13.525 -28.255 -7.399 1.00 40.62 183 PRO A N 1
ATOM 1389 C CA . PRO A 1 183 ? -14.777 -28.717 -8.003 1.00 40.62 183 PRO A CA 1
ATOM 1390 C C . PRO A 1 183 ? -15.651 -29.542 -7.036 1.00 40.62 183 PRO A C 1
ATOM 1392 O O . PRO A 1 183 ? -15.125 -30.229 -6.157 1.00 40.62 183 PRO A O 1
ATOM 1395 N N . PRO A 1 184 ? -16.988 -29.523 -7.213 1.00 34.75 184 PRO A N 1
ATOM 1396 C CA . PRO A 1 184 ? -17.937 -30.018 -6.222 1.00 34.75 184 PRO A CA 1
ATOM 1397 C C . PRO A 1 184 ? -17.833 -31.536 -6.053 1.00 34.75 184 PRO A C 1
ATOM 1399 O O . PRO A 1 184 ? -18.197 -32.312 -6.940 1.00 34.75 184 PRO A O 1
ATOM 1402 N N . VAL A 1 185 ? -17.374 -31.965 -4.878 1.00 32.47 185 VAL A N 1
ATOM 1403 C CA . VAL A 1 185 ? -17.528 -33.346 -4.415 1.00 32.47 185 VAL A CA 1
ATOM 1404 C C . VAL A 1 185 ? -18.930 -33.542 -3.821 1.00 32.47 185 VAL A C 1
ATOM 1406 O O . VAL A 1 185 ? -19.435 -32.666 -3.117 1.00 32.47 185 VAL A O 1
ATOM 1409 N N . PRO A 1 186 ? -19.598 -34.675 -4.102 1.00 33.38 186 PRO A N 1
ATOM 1410 C CA . PRO A 1 186 ? -20.950 -34.929 -3.623 1.00 33.38 186 PRO A CA 1
ATOM 1411 C C . PRO A 1 186 ? -20.967 -35.083 -2.098 1.00 33.38 186 PRO A C 1
ATOM 1413 O O . PRO A 1 186 ? -20.191 -35.855 -1.537 1.00 33.38 186 PRO A O 1
ATOM 1416 N N . TYR A 1 187 ? -21.895 -34.370 -1.453 1.00 31.38 187 TYR A N 1
ATOM 1417 C CA . TYR A 1 187 ? -22.162 -34.402 -0.015 1.00 31.38 187 TYR A CA 1
ATOM 1418 C C . TYR A 1 187 ? -22.211 -35.836 0.536 1.00 31.38 187 TYR A C 1
ATOM 1420 O O . TYR A 1 187 ? -23.196 -36.560 0.361 1.00 31.38 187 TYR A O 1
ATOM 1428 N N . SER A 1 188 ? -21.155 -36.224 1.251 1.00 34.38 188 SER A N 1
ATOM 1429 C CA . SER A 1 188 ? -21.154 -37.376 2.148 1.00 34.38 188 SER A CA 1
ATOM 1430 C C . SER A 1 188 ? -21.361 -36.882 3.577 1.00 34.38 188 SER A C 1
ATOM 1432 O O . SER A 1 188 ? -20.813 -35.861 3.982 1.00 34.38 188 SER A O 1
ATOM 1434 N N . ARG A 1 189 ? -22.216 -37.590 4.319 1.00 33.34 189 ARG A N 1
ATOM 1435 C CA . ARG A 1 189 ? -22.677 -37.235 5.668 1.00 33.34 189 ARG A CA 1
ATOM 1436 C C . ARG A 1 189 ? -21.523 -36.962 6.635 1.00 33.34 189 ARG A C 1
ATOM 1438 O O . ARG A 1 189 ? -20.528 -37.682 6.622 1.00 33.34 189 ARG A O 1
ATOM 1445 N N . ALA A 1 190 ? -21.756 -35.999 7.529 1.00 28.78 190 ALA A N 1
ATOM 1446 C CA . ALA A 1 190 ? -20.923 -35.696 8.688 1.00 28.78 190 ALA A CA 1
ATOM 1447 C C . ALA A 1 190 ? -20.512 -36.983 9.439 1.00 28.78 190 ALA A C 1
ATOM 1449 O O . ALA A 1 190 ? -21.400 -37.747 9.845 1.00 28.78 190 ALA A O 1
ATOM 1450 N N . PRO A 1 191 ? -19.205 -37.244 9.632 1.00 32.66 191 PRO A N 1
ATOM 1451 C CA . PRO A 1 191 ? -18.752 -38.334 10.471 1.00 32.66 191 PRO A CA 1
ATOM 1452 C C . PRO A 1 191 ? -18.895 -37.933 11.938 1.00 32.66 191 PRO A C 1
ATOM 1454 O O . PRO A 1 191 ? -18.358 -36.930 12.399 1.00 32.66 191 PRO A O 1
ATOM 1457 N N . THR A 1 192 ? -19.609 -38.754 12.695 1.00 29.69 192 THR A N 1
ATOM 1458 C CA . THR A 1 192 ? -19.525 -38.767 14.153 1.00 29.69 192 THR A CA 1
ATOM 1459 C C . THR A 1 192 ? -18.149 -39.295 14.559 1.00 29.69 192 THR A C 1
ATOM 1461 O O . THR A 1 192 ? -17.897 -40.494 14.414 1.00 29.69 192 THR A O 1
ATOM 1464 N N . TYR A 1 193 ? -17.270 -38.427 15.065 1.00 33.41 193 TYR A N 1
ATOM 1465 C CA . TYR A 1 193 ? -15.985 -38.836 15.634 1.00 33.41 193 TYR A CA 1
ATOM 1466 C C . TYR A 1 193 ? -16.181 -39.408 17.042 1.00 33.41 193 TYR A C 1
ATOM 1468 O O . TYR A 1 193 ? -16.585 -38.727 17.983 1.00 33.41 193 TYR A O 1
ATOM 1476 N N . SER A 1 194 ? -15.905 -40.705 17.153 1.00 37.91 194 SER A N 1
ATOM 1477 C CA . SER A 1 194 ? -15.667 -41.422 18.402 1.00 37.91 194 SER A CA 1
ATOM 1478 C C . SER A 1 194 ? -14.197 -41.233 18.779 1.00 37.91 194 SER A C 1
ATOM 1480 O O . SER A 1 194 ? -13.334 -41.390 17.925 1.00 37.91 194 SER A O 1
ATOM 1482 N N . SER A 1 195 ? -13.931 -40.917 20.046 1.00 48.06 195 SER A N 1
ATOM 1483 C CA . SER A 1 195 ? -12.611 -40.726 20.671 1.00 48.06 195 SER A CA 1
ATOM 1484 C C . SER A 1 195 ? -11.448 -41.524 20.045 1.00 48.06 195 SER A C 1
ATOM 1486 O O . SER A 1 195 ? -11.451 -42.756 20.135 1.00 48.06 195 SER A O 1
ATOM 1488 N N . GLY A 1 196 ? -10.424 -40.842 19.516 1.00 46.22 196 GLY A N 1
ATOM 1489 C CA . GLY A 1 196 ? -9.131 -41.458 19.191 1.00 46.22 196 GLY A CA 1
ATOM 1490 C C . GLY A 1 196 ? -8.249 -40.640 18.240 1.00 46.22 196 GLY A C 1
ATOM 1491 O O . GLY A 1 196 ? -8.559 -40.583 17.061 1.00 46.22 196 GLY A O 1
ATOM 1492 N N . GLU A 1 197 ? -7.159 -40.085 18.791 1.00 49.09 197 GLU A N 1
ATOM 1493 C CA . GLU A 1 197 ? -5.948 -39.521 18.147 1.00 49.09 197 GLU A CA 1
ATOM 1494 C C . GLU A 1 197 ? -6.116 -38.362 17.140 1.00 49.09 197 GLU A C 1
ATOM 1496 O O . GLU A 1 197 ? -6.525 -38.547 15.998 1.00 49.09 197 GLU A O 1
ATOM 1501 N N . LEU A 1 198 ? -5.723 -37.153 17.572 1.00 53.25 198 LEU A N 1
ATOM 1502 C CA . LEU A 1 198 ? -5.442 -36.015 16.688 1.00 53.25 198 LEU A CA 1
ATOM 1503 C C . LEU A 1 198 ? -4.244 -36.341 15.770 1.00 53.25 198 LEU A C 1
ATOM 1505 O O . LEU A 1 198 ? -3.353 -37.088 16.188 1.00 53.25 198 LEU A O 1
ATOM 1509 N N . PRO A 1 199 ? -4.195 -35.802 14.536 1.00 69.56 199 PRO A N 1
ATOM 1510 C CA . PRO A 1 199 ? -3.065 -36.010 13.637 1.00 69.56 199 PRO A CA 1
ATOM 1511 C C . PRO A 1 199 ? -1.755 -35.475 14.248 1.00 69.56 199 PRO A C 1
ATOM 1513 O O . PRO A 1 199 ? -1.772 -34.451 14.934 1.00 69.56 199 PRO A O 1
ATOM 1516 N N . PRO A 1 200 ? -0.611 -36.149 14.017 1.00 81.88 200 PRO A N 1
ATOM 1517 C CA . PRO A 1 200 ? 0.675 -35.715 14.550 1.00 81.88 200 PRO A CA 1
ATOM 1518 C C . PRO A 1 200 ? 1.086 -34.371 13.934 1.00 81.88 200 PRO A C 1
ATOM 1520 O O . PRO A 1 200 ? 1.198 -34.248 12.718 1.00 81.88 200 PRO A O 1
ATOM 1523 N N . CYS A 1 201 ? 1.317 -33.369 14.779 1.00 89.56 201 CYS A N 1
ATOM 1524 C CA . CYS A 1 201 ? 1.799 -32.053 14.365 1.00 89.56 201 CYS A CA 1
ATOM 1525 C C . CYS A 1 201 ? 3.299 -32.099 14.009 1.00 89.56 201 CYS A C 1
ATOM 1527 O O . CYS A 1 201 ? 4.080 -32.743 14.713 1.00 89.56 201 CYS A O 1
ATOM 1529 N N . GLU A 1 202 ? 3.710 -31.392 12.952 1.00 93.31 202 GLU A N 1
ATOM 1530 C CA . GLU A 1 202 ? 5.125 -31.215 12.588 1.00 93.31 202 GLU A CA 1
ATOM 1531 C C . GLU A 1 202 ? 5.753 -30.019 13.322 1.00 93.31 202 GLU A C 1
ATOM 1533 O O . GLU A 1 202 ? 5.062 -29.143 13.834 1.00 93.31 202 GLU A O 1
ATOM 1538 N N . VAL A 1 203 ? 7.080 -29.972 13.400 1.00 94.19 203 VAL A N 1
ATOM 1539 C CA . VAL A 1 203 ? 7.813 -28.852 14.012 1.00 94.19 203 VAL A CA 1
ATOM 1540 C C . VAL A 1 203 ? 7.699 -27.620 13.103 1.00 94.19 203 VAL A C 1
ATOM 1542 O O . VAL A 1 203 ? 7.944 -27.759 11.902 1.00 94.19 203 VAL A O 1
ATOM 1545 N N . PRO A 1 204 ? 7.370 -26.420 13.622 1.00 94.62 204 PRO A N 1
ATOM 1546 C CA . PRO A 1 204 ? 7.384 -25.202 12.814 1.00 94.62 204 PRO A CA 1
ATOM 1547 C C . PRO A 1 204 ? 8.755 -24.951 12.181 1.00 94.62 204 PRO A C 1
ATOM 1549 O O . PRO A 1 204 ? 9.786 -25.184 12.809 1.00 94.62 204 PRO A O 1
ATOM 1552 N N . ALA A 1 205 ? 8.773 -24.446 10.948 1.00 94.62 205 ALA A N 1
ATOM 1553 C CA . ALA A 1 205 ? 10.022 -24.101 10.281 1.00 94.62 205 ALA A CA 1
ATOM 1554 C C . ALA A 1 205 ? 10.734 -22.931 10.984 1.00 94.62 205 ALA A C 1
ATOM 1556 O O . ALA A 1 205 ? 10.104 -22.093 11.639 1.00 94.62 205 ALA A O 1
ATOM 1557 N N . ASP A 1 206 ? 12.049 -22.849 10.814 1.00 96.44 206 ASP A N 1
ATOM 1558 C CA . ASP A 1 206 ? 12.832 -21.736 11.348 1.00 96.44 206 ASP A CA 1
ATOM 1559 C C . ASP A 1 206 ? 12.395 -20.410 10.731 1.00 96.44 206 ASP A C 1
ATOM 1561 O O . ASP A 1 206 ? 12.144 -20.337 9.528 1.00 96.44 206 ASP A O 1
ATOM 1565 N N . GLY A 1 207 ? 12.289 -19.366 11.552 1.00 95.38 207 GLY A N 1
ATOM 1566 C CA . GLY A 1 207 ? 11.845 -18.048 11.105 1.00 95.38 207 GLY A CA 1
ATOM 1567 C C . GLY A 1 207 ? 10.392 -17.984 10.629 1.00 95.38 207 GLY A C 1
ATOM 1568 O O . GLY A 1 207 ? 10.013 -16.987 10.029 1.00 95.38 207 GLY A O 1
ATOM 1569 N N . SER A 1 208 ? 9.576 -19.020 10.851 1.00 95.31 208 SER A N 1
ATOM 1570 C CA . SER A 1 208 ? 8.186 -19.050 10.367 1.00 95.31 208 SER A CA 1
ATOM 1571 C C . SER A 1 208 ? 7.179 -18.371 11.293 1.00 95.31 208 SER A C 1
ATOM 1573 O O . SER A 1 208 ? 6.042 -18.156 10.883 1.00 95.31 208 SER A O 1
ATOM 1575 N N . ARG A 1 209 ? 7.565 -18.060 12.537 1.00 94.75 209 ARG A N 1
ATOM 1576 C CA . ARG A 1 209 ? 6.671 -17.512 13.562 1.00 94.75 209 ARG A CA 1
ATOM 1577 C C . ARG A 1 209 ? 6.869 -16.015 13.758 1.00 94.75 209 ARG A C 1
ATOM 1579 O O . ARG A 1 209 ? 7.967 -15.562 14.094 1.00 94.75 209 ARG A O 1
ATOM 1586 N N . GLY A 1 210 ? 5.783 -15.269 13.571 1.00 94.44 210 GLY A N 1
ATOM 1587 C CA . GLY A 1 210 ? 5.730 -13.815 13.717 1.00 94.44 210 GLY A CA 1
ATOM 1588 C C . GLY A 1 210 ? 5.594 -13.339 15.168 1.00 94.44 210 GLY A C 1
ATOM 1589 O O . GLY A 1 210 ? 5.646 -14.120 16.118 1.00 94.44 210 GLY A O 1
ATOM 1590 N N . SER A 1 211 ? 5.406 -12.031 15.351 1.00 95.94 211 SER A N 1
ATOM 1591 C CA . SER A 1 211 ? 5.200 -11.410 16.669 1.00 95.94 211 SER A CA 1
ATOM 1592 C C . SER A 1 211 ? 4.010 -12.030 17.415 1.00 95.94 211 SER A C 1
ATOM 1594 O O . SER A 1 211 ? 2.935 -12.212 16.853 1.00 95.94 211 SER A O 1
ATOM 1596 N N . CYS A 1 212 ? 4.202 -12.364 18.694 1.00 96.19 212 CYS A N 1
ATOM 1597 C CA . CYS A 1 212 ? 3.212 -12.992 19.575 1.00 96.19 212 CYS A CA 1
ATOM 1598 C C . CYS A 1 212 ? 2.628 -14.340 19.104 1.00 96.19 212 CYS A C 1
ATOM 1600 O O . CYS A 1 212 ? 1.684 -14.849 19.716 1.00 96.19 212 CYS A O 1
ATOM 1602 N N . GLU A 1 213 ? 3.226 -14.986 18.102 1.00 95.38 213 GLU A N 1
ATOM 1603 C CA . GLU A 1 213 ? 2.886 -16.359 17.739 1.00 95.38 213 GLU A CA 1
ATOM 1604 C C . GLU A 1 213 ? 3.547 -17.383 18.666 1.00 95.38 213 GLU A C 1
ATOM 1606 O O . GLU A 1 213 ? 4.552 -17.114 19.329 1.00 95.38 213 GLU A O 1
ATOM 1611 N N . SER A 1 214 ? 2.963 -18.579 18.737 1.00 95.44 214 SER A N 1
ATOM 1612 C CA . SER A 1 214 ? 3.395 -19.640 19.645 1.00 95.44 214 SER A CA 1
ATOM 1613 C C . SER A 1 214 ? 4.696 -20.275 19.171 1.00 95.44 214 SER A C 1
ATOM 1615 O O . SER A 1 214 ? 4.850 -20.654 18.014 1.00 95.44 214 SER A O 1
ATOM 1617 N N . CYS A 1 215 ? 5.621 -20.454 20.105 1.00 96.44 215 CYS A N 1
ATOM 1618 C CA . CYS A 1 215 ? 6.922 -21.061 19.869 1.00 96.44 215 CYS A CA 1
ATOM 1619 C C . CYS A 1 215 ? 7.304 -21.940 21.060 1.00 96.44 215 CYS A C 1
ATOM 1621 O O . CYS A 1 215 ? 6.792 -21.778 22.166 1.00 96.44 215 CYS A O 1
ATOM 1623 N N . PHE A 1 216 ? 8.252 -22.848 20.864 1.00 95.75 216 PHE A N 1
ATOM 1624 C CA . PHE A 1 216 ? 8.926 -23.526 21.976 1.00 95.75 216 PHE A CA 1
ATOM 1625 C C . PHE A 1 216 ? 10.455 -23.477 21.868 1.00 95.75 216 PHE A C 1
ATOM 1627 O O . PHE A 1 216 ? 11.142 -23.910 22.787 1.00 95.75 216 PHE A O 1
ATOM 1634 N N . HIS A 1 217 ? 10.975 -22.897 20.784 1.00 97.31 217 HIS A N 1
ATOM 1635 C CA . HIS A 1 217 ? 12.391 -22.660 20.543 1.00 97.31 217 HIS A CA 1
ATOM 1636 C C . HIS A 1 217 ? 12.554 -21.332 19.786 1.00 97.31 217 HIS A C 1
ATOM 1638 O O . HIS A 1 217 ? 11.706 -21.010 18.950 1.00 97.31 217 HIS A O 1
ATOM 1644 N N . SER A 1 218 ? 13.601 -20.549 20.074 1.00 97.44 218 SER A N 1
ATOM 1645 C CA . SER A 1 218 ? 13.790 -19.223 19.456 1.00 97.44 218 SER A CA 1
ATOM 1646 C C . SER A 1 218 ? 14.007 -19.278 17.949 1.00 97.44 218 SER A C 1
ATOM 1648 O O . SER A 1 218 ? 13.570 -18.365 17.265 1.00 97.44 218 SER A O 1
ATOM 1650 N N . ASP A 1 219 ? 14.586 -20.360 17.423 1.00 97.50 219 ASP A N 1
ATOM 1651 C CA . ASP A 1 219 ? 14.783 -20.537 15.975 1.00 97.50 219 ASP A CA 1
ATOM 1652 C C . ASP A 1 219 ? 13.478 -20.491 15.169 1.00 97.50 219 ASP A C 1
ATOM 1654 O O . ASP A 1 219 ? 13.513 -20.176 13.986 1.00 97.50 219 ASP A O 1
ATOM 1658 N N . HIS A 1 220 ? 12.325 -20.790 15.779 1.00 96.62 220 HIS A N 1
ATOM 1659 C CA . HIS A 1 220 ? 11.042 -20.713 15.075 1.00 96.62 220 HIS A CA 1
ATOM 1660 C C . HIS A 1 220 ? 10.615 -19.266 14.813 1.00 96.62 220 HIS A C 1
ATOM 1662 O O . HIS A 1 220 ? 9.804 -19.039 13.923 1.00 96.62 220 HIS A O 1
ATOM 1668 N N . CYS A 1 221 ? 11.129 -18.304 15.581 1.00 97.44 221 CYS A N 1
ATOM 1669 C CA . CYS A 1 221 ? 10.773 -16.896 15.469 1.00 97.44 221 CYS A CA 1
ATOM 1670 C C . CYS A 1 221 ? 11.530 -16.215 14.325 1.00 97.44 221 CYS A C 1
ATOM 1672 O O . CYS A 1 221 ? 12.687 -16.543 14.063 1.00 97.44 221 CYS A O 1
ATOM 1674 N N . ILE A 1 222 ? 10.889 -15.246 13.670 1.00 96.38 222 ILE A N 1
ATOM 1675 C CA . ILE A 1 222 ? 11.527 -14.351 12.690 1.00 96.38 222 ILE A CA 1
ATOM 1676 C C . ILE A 1 222 ? 12.761 -13.631 13.272 1.00 96.38 222 ILE A C 1
ATOM 1678 O O . ILE A 1 222 ? 12.923 -13.507 14.490 1.00 96.38 222 ILE A O 1
ATOM 1682 N N . GLU A 1 223 ? 13.644 -13.136 12.399 1.00 96.06 223 GLU A N 1
ATOM 1683 C CA . GLU A 1 223 ? 14.866 -12.438 12.813 1.00 96.06 223 GLU A CA 1
ATOM 1684 C C . GLU A 1 223 ? 14.560 -11.237 13.731 1.00 96.06 223 GLU A C 1
ATOM 1686 O O . GLU A 1 223 ? 13.616 -10.481 13.514 1.00 96.06 223 GLU A O 1
ATOM 1691 N N . GLY A 1 224 ? 15.350 -11.080 14.799 1.00 94.44 224 GLY A N 1
ATOM 1692 C CA . GLY A 1 224 ? 15.151 -10.040 15.817 1.00 94.44 224 GLY A CA 1
ATOM 1693 C C . GLY A 1 224 ? 14.175 -10.411 16.942 1.00 94.44 224 GLY A C 1
ATOM 1694 O O . GLY A 1 224 ? 14.116 -9.700 17.945 1.00 94.44 224 GLY A O 1
ATOM 1695 N N . TYR A 1 225 ? 13.470 -11.540 16.829 1.00 98.00 225 TYR A N 1
ATOM 1696 C CA . TYR A 1 225 ? 12.590 -12.073 17.868 1.00 98.00 225 TYR A CA 1
ATOM 1697 C C . TYR A 1 225 ? 13.226 -13.285 18.558 1.00 98.00 225 TYR A C 1
ATOM 1699 O O . TYR A 1 225 ? 14.110 -13.952 18.024 1.00 98.00 225 TYR A O 1
ATOM 1707 N N . TYR A 1 226 ? 12.778 -13.583 19.775 1.00 98.00 226 TYR A N 1
ATOM 1708 C CA . TYR A 1 226 ? 13.160 -14.788 20.508 1.00 98.00 226 TYR A CA 1
ATOM 1709 C C . TYR A 1 226 ? 11.944 -15.420 21.184 1.00 98.00 226 TYR A C 1
ATOM 1711 O O . TYR A 1 226 ? 10.944 -14.753 21.465 1.00 98.00 226 TYR A O 1
ATOM 1719 N N . CYS A 1 227 ? 12.030 -16.716 21.483 1.00 97.62 227 CYS A N 1
ATOM 1720 C CA . CYS A 1 227 ? 10.943 -17.419 22.144 1.00 97.62 227 CYS A CA 1
ATOM 1721 C C . CYS A 1 227 ? 10.971 -17.150 23.652 1.00 97.62 227 CYS A C 1
ATOM 1723 O O . CYS A 1 227 ? 11.871 -17.592 24.367 1.00 97.62 227 CYS A O 1
ATOM 1725 N N . CYS A 1 228 ? 9.978 -16.423 24.166 1.00 97.62 228 CYS A N 1
ATOM 1726 C CA . CYS A 1 228 ? 9.944 -16.037 25.573 1.00 97.62 228 CYS A CA 1
ATOM 1727 C C . CYS A 1 228 ? 9.911 -17.263 26.509 1.00 97.62 228 CYS A C 1
ATOM 1729 O O . CYS A 1 228 ? 8.952 -18.034 26.439 1.00 97.62 228 CYS A O 1
ATOM 1731 N N . PRO A 1 229 ? 10.854 -17.411 27.462 1.00 96.94 229 PRO A N 1
ATOM 1732 C CA . PRO A 1 229 ? 10.893 -18.572 28.358 1.00 96.94 229 PRO A CA 1
ATOM 1733 C C . PRO A 1 229 ? 9.671 -18.750 29.267 1.00 96.94 229 PRO A C 1
ATOM 1735 O O . PRO A 1 229 ? 9.415 -19.840 29.774 1.00 96.94 229 PRO A O 1
ATOM 1738 N N . TYR A 1 230 ? 8.951 -17.659 29.530 1.00 95.62 230 TYR A N 1
ATOM 1739 C CA . TYR A 1 230 ? 7.744 -17.651 30.355 1.00 95.62 230 TYR A CA 1
ATOM 1740 C C . TYR A 1 230 ? 6.481 -17.825 29.503 1.00 95.62 230 TYR A C 1
ATOM 1742 O O . TYR A 1 230 ? 5.623 -18.642 29.820 1.00 95.62 230 TYR A O 1
ATOM 1750 N N . MET A 1 231 ? 6.381 -17.073 28.401 1.00 94.94 231 MET A N 1
ATOM 1751 C CA . MET A 1 231 ? 5.152 -17.008 27.607 1.00 94.94 231 MET A CA 1
ATOM 1752 C C . MET A 1 231 ? 5.077 -18.041 26.485 1.00 94.94 231 MET A C 1
ATOM 1754 O O . MET A 1 231 ? 3.979 -18.397 26.065 1.00 94.94 231 MET A O 1
ATOM 1758 N N . ARG A 1 232 ? 6.228 -18.510 25.990 1.00 95.44 232 ARG A N 1
ATOM 1759 C CA . ARG A 1 232 ? 6.326 -19.378 24.807 1.00 95.44 232 ARG A CA 1
ATOM 1760 C C . ARG A 1 232 ? 5.675 -18.766 23.571 1.00 95.44 232 ARG A C 1
ATOM 1762 O O . ARG A 1 232 ? 4.973 -19.431 22.811 1.00 95.44 232 ARG A O 1
ATOM 1769 N N . LYS A 1 233 ? 5.957 -17.471 23.415 1.00 96.06 233 LYS A N 1
ATOM 1770 C CA . LYS A 1 233 ? 5.592 -16.610 22.294 1.00 96.06 233 LYS A CA 1
ATOM 1771 C C . LYS A 1 233 ? 6.831 -15.924 21.728 1.00 96.06 233 LYS A C 1
ATOM 1773 O O . LYS A 1 233 ? 7.747 -15.618 22.500 1.00 96.06 233 LYS A O 1
ATOM 1778 N N . CYS A 1 234 ? 6.844 -15.671 20.426 1.00 97.69 234 CYS A N 1
ATOM 1779 C CA . CYS A 1 234 ? 7.894 -14.899 19.772 1.00 97.69 234 CYS A CA 1
ATOM 1780 C C . CYS A 1 234 ? 7.758 -13.417 20.130 1.00 97.69 234 CYS A C 1
ATOM 1782 O O . CYS A 1 234 ? 6.750 -12.786 19.823 1.00 97.69 234 CYS A O 1
ATOM 1784 N N . ILE A 1 235 ? 8.767 -12.860 20.800 1.00 97.56 235 ILE A N 1
ATOM 1785 C CA . ILE A 1 235 ? 8.801 -11.453 21.219 1.00 97.56 235 ILE A CA 1
ATOM 1786 C C . ILE A 1 235 ? 10.144 -10.816 20.873 1.00 97.56 235 ILE A C 1
ATOM 1788 O O . ILE A 1 235 ? 11.173 -11.485 20.884 1.00 97.56 235 ILE A O 1
ATOM 1792 N N . MET A 1 236 ? 10.145 -9.513 20.613 1.00 96.75 236 MET A N 1
ATOM 1793 C CA . MET A 1 236 ? 11.355 -8.744 20.314 1.00 96.75 236 MET A CA 1
ATOM 1794 C C . MET A 1 236 ? 12.097 -8.320 21.593 1.00 96.75 236 MET A C 1
ATOM 1796 O O . MET A 1 236 ? 13.312 -8.132 21.597 1.00 96.75 236 MET A O 1
ATOM 1800 N N . SER A 1 237 ? 11.389 -8.171 22.719 1.00 96.38 237 SER A N 1
ATOM 1801 C CA . SER A 1 237 ? 11.991 -7.782 24.001 1.00 96.38 237 SER A CA 1
ATOM 1802 C C . SER A 1 237 ? 11.229 -8.346 25.196 1.00 96.38 237 SER A C 1
ATOM 1804 O O . SER A 1 237 ? 10.023 -8.552 25.128 1.00 96.38 237 SER A O 1
ATOM 1806 N N . ALA A 1 238 ? 11.907 -8.520 26.334 1.00 93.81 238 ALA A N 1
ATOM 1807 C CA . ALA A 1 238 ? 11.317 -9.105 27.544 1.00 93.81 238 ALA A CA 1
ATOM 1808 C C . ALA A 1 238 ? 10.142 -8.312 28.145 1.00 93.81 238 ALA A C 1
ATOM 1810 O O . ALA A 1 238 ? 9.453 -8.840 29.015 1.00 93.81 238 ALA A O 1
ATOM 1811 N N . GLY A 1 239 ? 9.948 -7.056 27.729 1.00 94.50 239 GLY A N 1
ATOM 1812 C CA . GLY A 1 239 ? 8.829 -6.211 28.153 1.00 94.50 239 GLY A CA 1
ATOM 1813 C C . GLY A 1 239 ? 7.606 -6.281 27.237 1.00 94.50 239 GLY A C 1
ATOM 1814 O O . GLY A 1 239 ? 6.568 -5.739 27.600 1.00 94.50 239 GLY A O 1
ATOM 1815 N N . GLN A 1 240 ? 7.710 -6.926 26.072 1.00 95.19 240 GLN A N 1
ATOM 1816 C CA . GLN A 1 240 ? 6.587 -7.083 25.153 1.00 95.19 240 GLN A CA 1
ATOM 1817 C C . GLN A 1 240 ? 5.570 -8.065 25.746 1.00 95.19 240 GLN A C 1
ATOM 1819 O O . GLN A 1 240 ? 5.922 -9.195 26.086 1.00 95.19 240 GLN A O 1
ATOM 1824 N N . SER A 1 241 ? 4.318 -7.632 25.875 1.00 93.25 241 SER A N 1
ATOM 1825 C CA . SER A 1 241 ? 3.203 -8.457 26.343 1.00 93.25 241 SER A CA 1
ATOM 1826 C C . SER A 1 241 ? 2.497 -9.138 25.174 1.00 93.25 241 SER A C 1
ATOM 1828 O O . SER A 1 241 ? 2.264 -8.503 24.150 1.00 93.25 241 SER A O 1
ATOM 1830 N N . CYS A 1 242 ? 2.112 -10.401 25.353 1.00 93.50 242 CYS A N 1
ATOM 1831 C CA . CYS A 1 242 ? 1.273 -11.148 24.417 1.00 93.50 242 CYS A CA 1
ATOM 1832 C C . CYS A 1 242 ? 0.114 -11.806 25.176 1.00 93.50 242 CYS A C 1
ATOM 1834 O O . CYS A 1 242 ? 0.264 -12.156 26.350 1.00 93.50 242 CYS A O 1
ATOM 1836 N N . TYR A 1 243 ? -1.015 -12.014 24.502 1.00 88.94 243 TYR A N 1
ATOM 1837 C CA . TYR A 1 243 ? -2.159 -12.749 25.046 1.00 88.94 243 TYR A CA 1
ATOM 1838 C C . TYR A 1 243 ? -1.994 -14.266 24.867 1.00 88.94 243 TYR A C 1
ATOM 1840 O O . TYR A 1 243 ? -1.153 -14.723 24.089 1.00 88.94 243 TYR A O 1
ATOM 1848 N N . ASN A 1 244 ? -2.780 -15.044 25.624 1.00 85.75 244 ASN A N 1
ATOM 1849 C CA . ASN A 1 244 ? -2.845 -16.510 25.560 1.00 85.75 244 ASN A CA 1
ATOM 1850 C C . ASN A 1 244 ? -1.464 -17.172 25.566 1.00 85.75 244 ASN A C 1
ATOM 1852 O O . ASN A 1 244 ? -1.020 -17.706 24.552 1.00 85.75 244 ASN A O 1
ATOM 1856 N N . PHE A 1 245 ? -0.769 -17.116 26.704 1.00 89.38 245 PHE A N 1
ATOM 1857 C CA . PHE A 1 245 ? 0.605 -17.593 26.865 1.00 89.38 245 PHE A CA 1
ATOM 1858 C C . PHE A 1 245 ? 0.710 -18.843 27.758 1.00 89.38 245 PHE A C 1
ATOM 1860 O O . PHE A 1 245 ? -0.235 -19.227 28.438 1.00 89.38 245 PHE A O 1
ATOM 1867 N N . ALA A 1 246 ? 1.867 -19.508 27.734 1.00 90.62 246 ALA A N 1
ATOM 1868 C CA . ALA A 1 246 ? 2.073 -20.805 28.387 1.00 90.62 246 ALA A CA 1
ATOM 1869 C C . ALA A 1 246 ? 2.184 -20.763 29.926 1.00 90.62 246 ALA A C 1
ATOM 1871 O O . ALA A 1 246 ? 1.924 -21.777 30.572 1.00 90.62 246 ALA A O 1
ATOM 1872 N N . ASP A 1 247 ? 2.554 -19.611 30.494 1.00 92.06 247 ASP A N 1
ATOM 1873 C CA . ASP A 1 247 ? 2.708 -19.377 31.940 1.00 92.06 247 ASP A CA 1
ATOM 1874 C C . ASP A 1 247 ? 3.683 -20.375 32.599 1.00 92.06 247 ASP A C 1
ATOM 1876 O O . ASP A 1 247 ? 3.345 -21.134 33.513 1.00 92.06 247 ASP A O 1
ATOM 1880 N N . CYS A 1 248 ? 4.911 -20.420 32.069 1.00 93.25 248 CYS A N 1
ATOM 1881 C CA . CYS A 1 248 ? 5.947 -21.335 32.542 1.00 93.25 248 CYS A CA 1
ATOM 1882 C C . CYS A 1 248 ? 6.602 -20.836 33.828 1.00 93.25 248 CYS A C 1
ATOM 1884 O O . CYS A 1 248 ? 7.522 -20.015 33.775 1.00 93.25 248 CYS A O 1
ATOM 1886 N N . ASP A 1 249 ? 6.202 -21.392 34.971 1.00 92.50 249 ASP A N 1
ATOM 1887 C CA . ASP A 1 249 ? 6.893 -21.196 36.249 1.00 92.50 249 ASP A CA 1
ATOM 1888 C C . ASP A 1 249 ? 7.306 -22.549 36.871 1.00 92.50 249 ASP A C 1
ATOM 1890 O O . ASP A 1 249 ? 6.435 -23.318 37.288 1.00 92.50 249 ASP A O 1
ATOM 1894 N N . PRO A 1 250 ? 8.612 -22.898 36.903 1.00 94.50 250 PRO A N 1
ATOM 1895 C CA . PRO A 1 250 ? 9.762 -22.081 36.501 1.00 94.50 250 PRO A CA 1
ATOM 1896 C C . PRO A 1 250 ? 9.845 -21.827 34.989 1.00 94.50 250 PRO A C 1
ATOM 1898 O O . PRO A 1 250 ? 9.356 -22.616 34.176 1.00 94.50 250 PRO A O 1
ATOM 1901 N N . ARG A 1 251 ? 10.527 -20.728 34.621 1.00 95.19 251 ARG A N 1
ATOM 1902 C CA . ARG A 1 251 ? 10.782 -20.349 33.220 1.00 95.19 251 ARG A CA 1
ATOM 1903 C C . ARG A 1 251 ? 11.446 -21.494 32.462 1.00 95.19 251 ARG A C 1
ATOM 1905 O O . ARG A 1 251 ? 12.437 -22.061 32.919 1.00 95.19 251 ARG A O 1
ATOM 1912 N N . CYS A 1 252 ? 10.929 -21.771 31.275 1.00 96.00 252 CYS A N 1
ATOM 1913 C CA . CYS A 1 252 ? 11.382 -22.839 30.404 1.00 96.00 252 CYS A CA 1
ATOM 1914 C C . CYS A 1 252 ? 12.311 -22.210 29.356 1.00 96.00 252 CYS A C 1
ATOM 1916 O O . CYS A 1 252 ? 11.857 -21.472 28.495 1.00 96.00 252 CYS A O 1
ATOM 1918 N N . TYR A 1 253 ? 13.627 -22.390 29.472 1.00 96.25 253 TYR A N 1
ATOM 1919 C CA . TYR A 1 253 ? 14.587 -21.819 28.514 1.00 96.25 253 TYR A CA 1
ATOM 1920 C C . TYR A 1 253 ? 14.800 -22.768 27.333 1.00 96.25 253 TYR A C 1
ATOM 1922 O O . TYR A 1 253 ? 14.590 -23.970 27.470 1.00 96.25 253 TYR A O 1
ATOM 1930 N N . ASP A 1 254 ? 15.277 -22.256 26.200 1.00 95.94 254 ASP A N 1
ATOM 1931 C CA . ASP A 1 254 ? 15.542 -23.067 25.000 1.00 95.94 254 ASP A CA 1
ATOM 1932 C C . ASP A 1 254 ? 16.546 -24.197 25.247 1.00 95.94 254 ASP A C 1
ATOM 1934 O O . ASP A 1 254 ? 16.422 -25.270 24.678 1.00 95.94 254 ASP A O 1
ATOM 1938 N N . THR A 1 255 ? 17.470 -24.031 26.199 1.00 95.00 255 THR A N 1
ATOM 1939 C CA . THR A 1 255 ? 18.386 -25.105 26.625 1.00 95.00 255 THR A CA 1
ATOM 1940 C C . THR A 1 255 ? 17.682 -26.300 27.278 1.00 95.00 255 THR A C 1
ATOM 1942 O O . THR A 1 255 ? 18.329 -27.309 27.543 1.00 95.00 255 THR A O 1
ATOM 1945 N N . SER A 1 256 ? 16.395 -26.163 27.609 1.00 94.25 256 SER A N 1
ATOM 1946 C CA . SER A 1 256 ? 15.530 -27.215 28.169 1.00 94.25 256 SER A CA 1
ATOM 1947 C C . SER A 1 256 ? 14.539 -27.755 27.128 1.00 94.25 256 SER A C 1
ATOM 1949 O O . SER A 1 256 ? 13.613 -28.486 27.479 1.00 94.25 256 SER A O 1
ATOM 1951 N N . CYS A 1 257 ? 14.707 -27.369 25.861 1.00 94.69 257 CYS A N 1
ATOM 1952 C CA . CYS A 1 257 ? 13.877 -27.798 24.748 1.00 94.69 257 CYS A CA 1
ATOM 1953 C C . CYS A 1 257 ? 14.709 -28.502 23.694 1.00 94.69 257 CYS A C 1
ATOM 1955 O O . CYS A 1 257 ? 15.780 -28.034 23.315 1.00 94.69 257 CYS A O 1
ATOM 1957 N N . ASP A 1 258 ? 14.175 -29.603 23.188 1.00 94.50 258 ASP A N 1
ATOM 1958 C CA . ASP A 1 258 ? 14.595 -30.156 21.919 1.00 94.50 258 ASP A CA 1
ATOM 1959 C C . ASP A 1 258 ? 13.722 -29.547 20.823 1.00 94.50 258 ASP A C 1
ATOM 1961 O O . ASP A 1 258 ? 12.492 -29.543 20.905 1.00 94.50 258 ASP A O 1
ATOM 1965 N N . LYS A 1 259 ? 14.366 -29.021 19.784 1.00 92.31 259 LYS A N 1
ATOM 1966 C CA . LYS A 1 259 ? 13.690 -28.364 18.665 1.00 92.31 259 LYS A CA 1
ATOM 1967 C C . LYS A 1 259 ? 12.692 -29.281 17.947 1.00 92.31 259 LYS A C 1
ATOM 1969 O O . LYS A 1 259 ? 11.737 -28.780 17.373 1.00 92.31 259 LYS A O 1
ATOM 1974 N N . ASN A 1 260 ? 12.875 -30.600 18.007 1.00 91.31 260 ASN A N 1
ATOM 1975 C CA . ASN A 1 260 ? 12.018 -31.567 17.328 1.00 91.31 260 ASN A CA 1
ATOM 1976 C C . ASN A 1 260 ? 10.971 -32.214 18.240 1.00 91.31 260 ASN A C 1
ATOM 1978 O O . ASN A 1 260 ? 9.922 -32.635 17.760 1.00 91.31 260 ASN A O 1
ATOM 1982 N N . GLU A 1 261 ? 11.255 -32.319 19.538 1.00 88.88 261 GLU A N 1
ATOM 1983 C CA . GLU A 1 261 ? 10.430 -33.097 20.474 1.00 88.88 261 GLU A CA 1
ATOM 1984 C C . GLU A 1 261 ? 9.649 -32.226 21.478 1.00 88.88 261 GLU A C 1
ATOM 1986 O O . GLU A 1 261 ? 8.726 -32.714 22.132 1.00 88.88 261 GLU A O 1
ATOM 1991 N N . GLY A 1 262 ? 9.961 -30.928 21.576 1.00 91.62 262 GLY A N 1
ATOM 1992 C CA . GLY A 1 262 ? 9.350 -29.997 22.528 1.00 91.62 262 GLY A CA 1
ATOM 1993 C C . GLY A 1 262 ? 10.220 -29.768 23.766 1.00 91.62 262 GLY A C 1
ATOM 1994 O O . GLY A 1 262 ? 11.435 -29.943 23.729 1.00 91.62 262 GLY A O 1
ATOM 1995 N N . CYS A 1 263 ? 9.622 -29.340 24.881 1.00 92.88 263 CYS A N 1
ATOM 1996 C CA . CYS A 1 263 ? 10.379 -28.994 26.088 1.00 92.88 263 CYS A CA 1
ATOM 1997 C C . CYS A 1 263 ? 10.103 -29.914 27.276 1.00 92.88 263 CYS A C 1
ATOM 1999 O O . CYS A 1 263 ? 8.954 -30.248 27.570 1.00 92.88 263 CYS A O 1
ATOM 2001 N N . ASP A 1 264 ? 11.154 -30.220 28.033 1.00 90.69 264 ASP A N 1
ATOM 2002 C CA . ASP A 1 264 ? 11.054 -30.928 29.310 1.00 90.69 264 ASP A CA 1
ATOM 2003 C C . ASP A 1 264 ? 11.141 -29.924 30.467 1.00 90.69 264 ASP A C 1
ATOM 2005 O O . ASP A 1 264 ? 12.187 -29.714 31.082 1.00 90.69 264 ASP A O 1
ATOM 2009 N N . CYS A 1 265 ? 10.034 -29.221 30.713 1.00 89.44 265 CYS A N 1
ATOM 2010 C CA . CYS A 1 265 ? 9.943 -28.213 31.766 1.00 89.44 265 CYS A CA 1
ATOM 2011 C C . CYS A 1 265 ? 8.758 -28.484 32.683 1.00 89.44 265 CYS A C 1
ATOM 2013 O O . CYS A 1 265 ? 7.605 -28.398 32.259 1.00 89.44 265 CYS A O 1
ATOM 2015 N N . GLU A 1 266 ? 9.031 -28.701 33.971 1.00 85.38 266 GLU A N 1
ATOM 2016 C CA . GLU A 1 266 ? 7.997 -28.978 34.978 1.00 85.38 266 GLU A CA 1
ATOM 2017 C C . GLU A 1 266 ? 6.938 -27.864 35.074 1.00 85.38 266 GLU A C 1
ATOM 2019 O O . GLU A 1 266 ? 5.754 -28.155 35.242 1.00 85.38 266 GLU A O 1
ATOM 2024 N N . 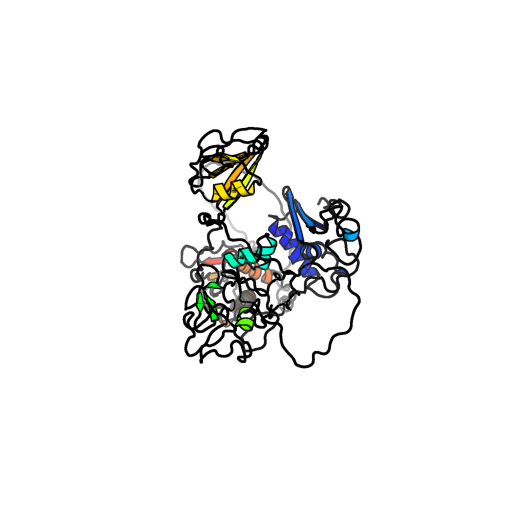GLY A 1 267 ? 7.333 -26.597 34.887 1.00 81.31 267 GLY A N 1
ATOM 2025 C CA . GLY A 1 267 ? 6.425 -25.441 34.927 1.00 81.31 267 GLY A CA 1
ATOM 2026 C C . GLY A 1 267 ? 5.450 -25.340 33.747 1.00 81.31 267 GLY A C 1
ATOM 2027 O O . GLY A 1 267 ? 4.475 -24.593 33.813 1.00 81.31 267 GLY A O 1
ATOM 2028 N N . CYS A 1 268 ? 5.6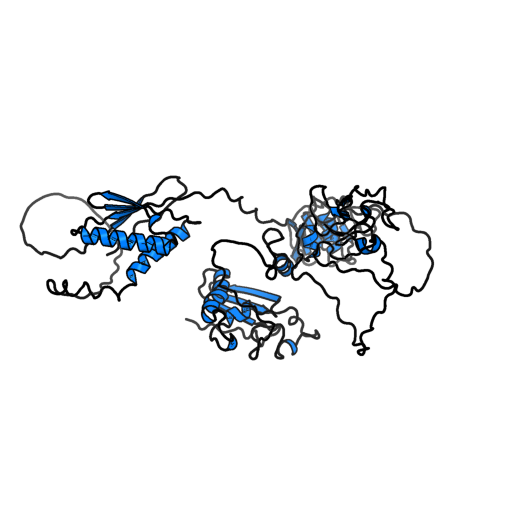92 -26.107 32.680 1.00 83.88 268 CYS A N 1
ATOM 2029 C CA . CYS A 1 268 ? 5.010 -25.985 31.393 1.00 83.88 268 CYS A CA 1
ATOM 2030 C C . CYS A 1 268 ? 4.742 -27.333 30.710 1.00 83.88 268 CYS A C 1
ATOM 2032 O O . CYS A 1 268 ? 4.707 -27.421 29.487 1.00 83.88 268 CYS A O 1
ATOM 2034 N N . ALA A 1 269 ? 4.520 -28.398 31.487 1.00 70.69 269 ALA A N 1
ATOM 2035 C CA . ALA A 1 269 ? 4.251 -29.736 30.944 1.00 70.69 269 ALA A CA 1
ATOM 2036 C C . ALA A 1 269 ? 3.039 -29.786 29.988 1.00 70.69 269 ALA A C 1
ATOM 2038 O O . ALA A 1 269 ? 2.933 -30.693 29.165 1.00 70.69 269 ALA A O 1
ATOM 2039 N N . LYS A 1 270 ? 2.127 -28.816 30.108 1.00 71.00 270 LYS A N 1
ATOM 2040 C CA . LYS A 1 270 ? 1.081 -28.512 29.136 1.00 71.00 270 LYS A CA 1
ATOM 2041 C C . LYS A 1 270 ? 0.899 -27.000 29.071 1.00 71.00 270 LYS A C 1
ATOM 2043 O O . LYS A 1 270 ? 1.086 -26.315 30.080 1.00 71.00 270 LYS A O 1
ATOM 2048 N N . VAL A 1 271 ? 0.526 -26.501 27.903 1.00 77.06 271 VAL A N 1
ATOM 2049 C CA . VAL A 1 271 ? 0.541 -25.067 27.580 1.00 77.06 271 VAL A CA 1
ATOM 2050 C C . VAL A 1 271 ? -0.815 -24.600 27.040 1.00 77.06 271 VAL A C 1
ATOM 2052 O O . VAL A 1 271 ? -1.671 -25.424 26.708 1.00 77.06 271 VAL A O 1
ATOM 2055 N N . GLY A 1 272 ? -1.020 -23.280 27.006 1.00 71.25 272 GLY A N 1
ATOM 2056 C CA . GLY A 1 272 ? -2.276 -22.632 26.618 1.00 71.25 272 GLY A CA 1
ATOM 2057 C C . GLY A 1 272 ? -3.331 -22.564 27.717 1.00 71.25 272 GLY A C 1
ATOM 2058 O O . GLY A 1 272 ? -3.126 -23.040 28.837 1.00 71.25 272 GLY A O 1
ATOM 2059 N N . GLU A 1 273 ? -4.471 -21.953 27.393 1.00 69.88 273 GLU A N 1
ATOM 2060 C CA . GLU A 1 273 ? -5.598 -21.837 28.317 1.00 69.88 273 GLU A CA 1
ATOM 2061 C C . GLU A 1 273 ? -6.078 -23.233 28.746 1.00 69.88 273 GLU A C 1
ATOM 2063 O O . GLU A 1 273 ? -6.248 -24.139 27.933 1.00 69.88 273 GLU A O 1
ATOM 2068 N N . GLY A 1 274 ? -6.201 -23.452 30.058 1.00 74.12 274 GLY A N 1
ATOM 2069 C CA . GLY A 1 274 ? -6.536 -24.768 30.613 1.00 74.12 274 GLY A CA 1
ATOM 2070 C C . GLY A 1 274 ? -5.420 -25.819 30.520 1.00 74.12 274 GLY A C 1
ATOM 2071 O O . GLY A 1 274 ? -5.635 -26.952 30.956 1.00 74.12 274 GLY A O 1
ATOM 2072 N N . LYS A 1 275 ? -4.229 -25.456 30.012 1.00 77.44 275 LYS A N 1
ATOM 2073 C CA . LYS A 1 275 ? -3.053 -26.328 29.880 1.00 77.44 275 LYS A CA 1
ATOM 2074 C C . LYS A 1 275 ? -3.417 -27.650 29.196 1.00 77.44 275 LYS A C 1
ATOM 2076 O O . LYS A 1 275 ? -3.224 -28.726 29.765 1.00 77.44 275 LYS A O 1
ATOM 2081 N N . THR A 1 276 ? -4.003 -27.584 28.004 1.00 80.12 276 THR A N 1
ATOM 2082 C CA . THR A 1 276 ? -4.519 -28.764 27.288 1.00 80.12 276 THR A CA 1
ATOM 2083 C C . THR A 1 276 ? -3.616 -29.253 26.166 1.00 80.12 276 THR A C 1
ATOM 2085 O O . THR A 1 276 ? -3.692 -30.436 25.843 1.00 80.12 276 THR A O 1
ATOM 2088 N N . TYR A 1 277 ? -2.753 -28.393 25.620 1.00 83.94 277 TYR A N 1
ATOM 2089 C CA . TYR A 1 277 ? -1.948 -28.704 24.439 1.00 83.94 277 TYR A CA 1
ATOM 2090 C C . TYR A 1 277 ? -0.598 -29.328 24.800 1.00 83.94 277 TYR A C 1
ATOM 2092 O O . TYR A 1 277 ? 0.064 -28.907 25.758 1.00 83.94 277 TYR A O 1
ATOM 2100 N N . GLY A 1 278 ? -0.174 -30.308 24.002 1.00 89.94 278 GLY A N 1
ATOM 2101 C CA . GLY A 1 278 ? 1.225 -30.716 23.903 1.00 89.94 278 GLY A CA 1
ATOM 2102 C C . GLY A 1 278 ? 2.074 -29.646 23.205 1.00 89.94 278 GLY A C 1
ATOM 2103 O O . GLY A 1 278 ? 1.554 -28.729 22.571 1.00 89.94 278 GLY A O 1
ATOM 2104 N N . TRP A 1 279 ? 3.402 -29.755 23.295 1.00 90.62 279 TRP A N 1
ATOM 2105 C CA . TRP A 1 279 ? 4.312 -28.737 22.749 1.00 90.62 279 TRP A CA 1
ATOM 2106 C C . TRP A 1 279 ? 4.201 -28.543 21.240 1.00 90.62 279 TRP A C 1
ATOM 2108 O O . TRP A 1 279 ? 4.210 -27.407 20.777 1.00 90.62 279 TRP A O 1
ATOM 2118 N N . LEU A 1 280 ? 4.075 -29.630 20.477 1.00 90.75 280 LEU A N 1
ATOM 2119 C CA . LEU A 1 280 ? 3.932 -29.542 19.024 1.00 90.75 280 LEU A CA 1
ATOM 2120 C C . LEU A 1 280 ? 2.567 -28.973 18.622 1.00 90.75 280 LEU A C 1
ATOM 2122 O O . LEU A 1 280 ? 2.497 -28.186 17.686 1.00 90.75 280 LEU A O 1
ATOM 2126 N N . GLU A 1 281 ? 1.501 -29.300 19.353 1.00 91.38 281 GLU A N 1
ATOM 2127 C CA . GLU A 1 281 ? 0.179 -28.701 19.131 1.00 91.38 281 GLU A CA 1
ATOM 2128 C C . GLU A 1 281 ? 0.227 -27.194 19.400 1.00 91.38 281 GLU A C 1
ATOM 2130 O O . GLU A 1 281 ? -0.193 -26.402 18.565 1.00 91.38 281 GLU A O 1
ATOM 2135 N N . TRP A 1 282 ? 0.840 -26.787 20.516 1.00 91.62 282 TRP A N 1
ATOM 2136 C CA . TRP A 1 282 ? 1.042 -25.381 20.862 1.00 91.62 282 TRP A CA 1
ATOM 2137 C C . TRP A 1 282 ? 1.795 -24.602 19.798 1.00 91.62 282 TRP A C 1
ATOM 2139 O O . TRP A 1 282 ? 1.388 -23.503 19.429 1.00 91.62 282 TRP A O 1
ATOM 2149 N N . ALA A 1 283 ? 2.890 -25.175 19.305 1.00 91.75 283 ALA A N 1
ATOM 2150 C CA . ALA A 1 283 ? 3.719 -24.569 18.276 1.00 91.75 283 ALA A CA 1
ATOM 2151 C C . ALA A 1 283 ? 2.985 -24.401 16.945 1.00 91.75 283 ALA A C 1
ATOM 2153 O O . ALA A 1 283 ? 3.458 -23.638 16.114 1.00 91.75 283 ALA A O 1
ATOM 2154 N N . ASN A 1 284 ? 1.885 -25.132 16.737 1.00 90.44 284 ASN A N 1
ATOM 2155 C CA . ASN A 1 284 ? 1.057 -25.128 15.532 1.00 90.44 284 ASN A CA 1
ATOM 2156 C C . ASN A 1 284 ? -0.320 -24.503 15.751 1.00 90.44 284 ASN A C 1
ATOM 2158 O O . ASN A 1 284 ? -1.223 -24.681 14.938 1.00 90.44 284 ASN A O 1
ATOM 2162 N N . LEU A 1 285 ? -0.486 -23.742 16.828 1.00 88.94 285 LEU A N 1
ATOM 2163 C CA . LEU A 1 285 ? -1.604 -22.823 16.938 1.00 88.94 285 LEU A CA 1
ATOM 2164 C C . LEU A 1 285 ? -1.351 -21.667 15.963 1.00 88.94 285 LEU A C 1
ATOM 2166 O O . LEU A 1 285 ? -0.530 -20.785 16.226 1.00 88.94 285 LEU A O 1
ATOM 2170 N N . GLY A 1 286 ? -2.020 -21.711 14.815 1.00 71.19 286 GLY A N 1
ATOM 2171 C CA . GLY A 1 286 ? -2.077 -20.599 13.880 1.00 71.19 286 GLY A CA 1
ATOM 2172 C C . GLY A 1 286 ? -2.813 -19.431 14.526 1.00 71.19 286 GLY A C 1
ATOM 2173 O O . GLY A 1 286 ? -3.793 -19.626 15.248 1.00 71.19 286 GLY A O 1
ATOM 2174 N N . LEU A 1 287 ? -2.319 -18.213 14.291 1.00 73.50 287 LEU A N 1
ATOM 2175 C CA . LEU A 1 287 ? -2.913 -16.985 14.826 1.00 73.50 287 LEU A CA 1
ATOM 2176 C C . LEU A 1 287 ? -3.039 -16.999 16.357 1.00 73.50 287 LEU A C 1
ATOM 2178 O O . LEU A 1 287 ? -4.021 -16.515 16.917 1.00 73.50 287 LEU A O 1
ATOM 2182 N N . SER A 1 288 ? -2.060 -17.570 17.064 1.00 72.75 288 SER A N 1
ATOM 2183 C CA . SER A 1 288 ? -2.169 -17.792 18.510 1.00 72.75 288 SER A CA 1
ATOM 2184 C C . SER A 1 288 ? -2.143 -16.537 19.383 1.00 72.75 288 SER A C 1
ATOM 2186 O O . SER A 1 288 ? -2.225 -16.641 20.608 1.00 72.75 288 SER A O 1
ATOM 2188 N N . PHE A 1 289 ? -2.039 -15.366 18.766 1.00 70.50 289 PHE A N 1
ATOM 2189 C CA . PHE A 1 289 ? -2.314 -14.074 19.380 1.00 70.50 289 PHE A CA 1
ATOM 2190 C C . PHE A 1 289 ? -3.828 -13.796 19.535 1.00 70.50 289 PHE A C 1
ATOM 2192 O O . PHE A 1 289 ? -4.188 -12.946 20.342 1.00 70.50 289 PHE A O 1
ATOM 2199 N N . LYS A 1 290 ? -4.722 -14.519 18.834 1.00 71.62 290 LYS A N 1
ATOM 2200 C CA . LYS A 1 290 ? -6.188 -14.388 18.960 1.00 71.62 290 LYS A CA 1
ATOM 2201 C C . LYS A 1 290 ? -6.744 -15.171 20.156 1.00 71.62 290 LYS A C 1
ATOM 2203 O O . LYS A 1 290 ? -6.157 -16.155 20.608 1.00 71.62 290 LYS A O 1
ATOM 2208 N N . ASN A 1 291 ? -7.940 -14.786 20.613 1.00 60.69 291 ASN A N 1
ATOM 2209 C CA . ASN A 1 291 ? -8.702 -15.462 21.680 1.00 60.69 291 ASN A CA 1
ATOM 2210 C C . ASN A 1 291 ? -9.267 -16.842 21.289 1.00 60.69 291 ASN A C 1
ATOM 2212 O O . ASN A 1 291 ? -9.836 -17.537 22.124 1.00 60.69 291 ASN A O 1
ATOM 2216 N N . SER A 1 292 ? -9.096 -17.264 20.034 1.00 60.03 292 SER A N 1
ATOM 2217 C CA . SER A 1 292 ? -9.468 -18.600 19.567 1.00 60.03 292 SER A CA 1
ATOM 2218 C C . SER A 1 292 ? -8.463 -19.063 18.505 1.00 60.03 292 SER A C 1
ATOM 2220 O O . SER A 1 292 ? -8.634 -18.752 17.328 1.00 60.03 292 SER A O 1
ATOM 2222 N N . PRO A 1 293 ? -7.348 -19.697 18.910 1.00 72.12 293 PRO A N 1
ATOM 2223 C CA . PRO A 1 293 ? -6.341 -20.154 17.963 1.00 72.12 293 PRO A CA 1
ATOM 2224 C C . PRO A 1 293 ? -6.826 -21.367 17.161 1.00 72.12 293 PRO A C 1
ATOM 2226 O O . PRO A 1 293 ? -7.320 -22.334 17.743 1.00 72.12 293 PRO A O 1
ATOM 2229 N N . ASP A 1 294 ? -6.598 -21.351 15.848 1.00 76.19 294 ASP A N 1
ATOM 2230 C CA . ASP A 1 294 ? -6.832 -22.511 14.985 1.00 76.19 294 ASP A CA 1
ATOM 2231 C C . ASP A 1 294 ? -5.621 -23.449 15.028 1.00 76.19 294 ASP A C 1
ATOM 2233 O O . ASP A 1 294 ? -4.478 -23.046 14.805 1.00 76.19 294 ASP A O 1
ATOM 2237 N N . LEU A 1 295 ? -5.857 -24.731 15.304 1.00 79.38 295 LEU A N 1
ATOM 2238 C CA . LEU A 1 295 ? -4.810 -25.750 15.266 1.00 79.38 295 LEU A CA 1
ATOM 2239 C C . LEU A 1 295 ? -4.531 -26.141 13.806 1.00 79.38 295 LEU A C 1
ATOM 2241 O O . LEU A 1 295 ? -5.373 -26.760 13.161 1.00 79.38 295 LEU A O 1
ATOM 2245 N N . THR A 1 296 ? -3.339 -25.842 13.285 1.00 76.19 296 THR A N 1
ATOM 2246 C CA . THR A 1 296 ? -2.991 -26.083 11.869 1.00 76.19 296 THR A CA 1
ATOM 2247 C C . THR A 1 296 ? -2.374 -27.462 11.603 1.00 76.19 296 THR A C 1
ATOM 2249 O O . THR A 1 296 ? -1.700 -27.658 10.589 1.00 76.19 296 THR A O 1
ATOM 2252 N N . CYS A 1 297 ? -2.560 -28.439 12.495 1.00 81.62 297 CYS A N 1
ATOM 2253 C CA . CYS A 1 297 ? -1.987 -29.774 12.308 1.00 81.62 297 CYS A CA 1
ATOM 2254 C C . CYS A 1 297 ? -2.717 -30.508 11.173 1.00 81.62 297 CYS A C 1
ATOM 2256 O O . CYS A 1 297 ? -3.882 -30.880 11.297 1.00 81.62 297 CYS A O 1
ATOM 2258 N N . SER A 1 298 ? -2.029 -30.685 10.043 1.00 62.12 298 SER A N 1
ATOM 2259 C CA . SER A 1 298 ? -2.567 -31.375 8.865 1.00 62.12 298 SER A CA 1
ATOM 2260 C C . SER A 1 298 ? -2.570 -32.893 9.068 1.00 62.12 298 SER A C 1
ATOM 2262 O O . SER A 1 298 ? -1.640 -33.445 9.654 1.00 62.12 298 SER A O 1
ATOM 2264 N N . GLU A 1 299 ? -3.584 -33.597 8.552 1.00 48.94 299 GLU A N 1
ATOM 2265 C CA . GLU A 1 299 ? -3.539 -35.063 8.484 1.00 48.94 299 GLU A CA 1
ATOM 2266 C C . GLU A 1 299 ? -2.373 -35.516 7.582 1.00 48.94 299 GLU A C 1
ATOM 2268 O O . GLU A 1 299 ? -2.157 -34.921 6.520 1.00 48.94 299 GLU A O 1
ATOM 2273 N N . PRO A 1 300 ? -1.612 -36.563 7.961 1.00 45.69 300 PRO A N 1
ATOM 2274 C CA . PRO A 1 300 ? -0.467 -37.013 7.183 1.00 45.69 300 PRO A CA 1
ATOM 2275 C C . PRO A 1 300 ? -0.910 -37.455 5.786 1.00 45.69 300 PRO A C 1
ATOM 2277 O O . PRO A 1 300 ? -1.536 -38.502 5.600 1.00 45.69 300 PRO A O 1
ATOM 2280 N N . SER A 1 301 ? -0.548 -36.657 4.783 1.00 43.91 301 SER A N 1
ATOM 2281 C CA . SER A 1 301 ? -0.707 -37.019 3.379 1.00 43.91 301 SER A CA 1
ATOM 2282 C C . SER A 1 301 ? 0.177 -38.234 3.085 1.00 43.91 301 SER A C 1
ATOM 2284 O O . SER A 1 301 ? 1.390 -38.207 3.303 1.00 43.91 301 SER A O 1
ATOM 2286 N N . ALA A 1 302 ? -0.434 -39.337 2.644 1.00 36.38 302 ALA A N 1
ATOM 2287 C CA . ALA A 1 302 ? 0.256 -40.593 2.367 1.00 36.38 302 ALA A CA 1
ATOM 2288 C C . ALA A 1 302 ? 1.387 -40.380 1.340 1.00 36.38 302 ALA A C 1
ATOM 2290 O O . ALA A 1 302 ? 1.153 -40.192 0.147 1.00 36.38 302 ALA A O 1
ATOM 2291 N N . SER A 1 303 ? 2.623 -40.402 1.838 1.00 41.91 303 SER A N 1
ATOM 2292 C CA . SER A 1 303 ? 3.844 -40.090 1.097 1.00 41.91 303 SER A CA 1
ATOM 2293 C C . SER A 1 303 ? 4.154 -41.106 -0.013 1.00 41.91 303 SER A C 1
ATOM 2295 O O . SER A 1 303 ? 4.110 -42.321 0.199 1.00 41.91 303 SER A O 1
ATOM 2297 N N . ALA A 1 304 ? 4.561 -40.599 -1.181 1.00 33.47 304 ALA A N 1
ATOM 2298 C CA . ALA A 1 304 ? 5.347 -41.338 -2.163 1.00 33.47 304 ALA A CA 1
ATOM 2299 C C . ALA A 1 304 ? 6.839 -41.037 -1.936 1.00 33.47 304 ALA A C 1
ATOM 2301 O O . ALA A 1 304 ? 7.286 -39.897 -2.040 1.00 33.47 304 ALA A O 1
ATOM 2302 N N . ALA A 1 305 ? 7.604 -42.081 -1.622 1.00 35.53 305 ALA A N 1
ATOM 2303 C CA . ALA A 1 305 ? 9.019 -42.015 -1.285 1.00 35.53 305 ALA A CA 1
ATOM 2304 C C . ALA A 1 305 ? 9.937 -41.844 -2.512 1.00 35.53 305 ALA A C 1
ATOM 2306 O O . ALA A 1 305 ? 9.841 -42.612 -3.470 1.00 35.53 305 ALA A O 1
ATOM 2307 N N . SER A 1 306 ? 10.934 -40.954 -2.418 1.00 35.25 306 SER A N 1
ATOM 2308 C CA . SER A 1 306 ? 12.214 -41.105 -3.130 1.00 35.25 306 SER A CA 1
ATOM 2309 C C . SER A 1 306 ? 13.378 -40.391 -2.418 1.00 35.25 306 SER A C 1
ATOM 2311 O O . SER A 1 306 ? 13.203 -39.360 -1.785 1.00 35.25 306 SER A O 1
ATOM 2313 N N . SER A 1 307 ? 14.550 -41.026 -2.502 1.00 31.12 307 SER A N 1
ATOM 2314 C CA . SER A 1 307 ? 15.778 -40.891 -1.692 1.00 31.12 307 SER A CA 1
ATOM 2315 C C . SER A 1 307 ? 16.680 -39.682 -2.058 1.00 31.12 307 SER A C 1
ATOM 2317 O O . SER A 1 307 ? 16.670 -39.293 -3.226 1.00 31.12 307 SER A O 1
ATOM 2319 N N . PRO A 1 308 ? 17.504 -39.117 -1.138 1.00 43.72 308 PRO A N 1
ATOM 2320 C CA . PRO A 1 308 ? 18.312 -37.922 -1.413 1.00 43.72 308 PRO A CA 1
ATOM 2321 C C . PRO A 1 308 ? 19.760 -38.209 -1.864 1.00 43.72 308 PRO A C 1
ATOM 2323 O O . PRO A 1 308 ? 20.431 -39.116 -1.369 1.00 43.72 308 PRO A O 1
ATOM 2326 N N . SER A 1 309 ? 20.253 -37.355 -2.768 1.00 34.03 309 SER A N 1
ATOM 2327 C CA . SER A 1 309 ? 21.672 -37.167 -3.123 1.00 34.03 309 SER A CA 1
ATOM 2328 C C . SER A 1 309 ? 22.282 -36.007 -2.308 1.00 34.03 309 SER A C 1
ATOM 2330 O O . SER A 1 309 ? 21.535 -35.152 -1.836 1.00 34.03 309 SER A O 1
ATOM 2332 N N . PRO A 1 310 ? 23.618 -35.946 -2.134 1.00 44.56 310 PRO A N 1
ATOM 2333 C CA . PRO A 1 310 ? 24.274 -34.987 -1.240 1.00 44.56 310 PRO A CA 1
ATOM 2334 C C . PRO A 1 310 ? 24.255 -33.538 -1.776 1.00 44.56 310 PRO A C 1
ATOM 2336 O O . PRO A 1 310 ? 24.329 -33.344 -2.993 1.00 44.56 310 PRO A O 1
ATOM 2339 N N . PRO A 1 311 ? 24.197 -32.524 -0.889 1.00 41.28 311 PRO A N 1
ATOM 2340 C CA . PRO A 1 311 ? 24.047 -31.125 -1.282 1.00 41.28 311 PRO A CA 1
ATOM 2341 C C . PRO A 1 311 ? 25.355 -30.505 -1.821 1.00 41.28 311 PRO A C 1
ATOM 2343 O O . PRO A 1 311 ? 26.444 -30.852 -1.352 1.00 41.28 311 PRO A O 1
ATOM 2346 N N . PRO A 1 312 ? 25.266 -29.572 -2.790 1.00 47.19 312 PRO A N 1
ATOM 2347 C CA . PRO A 1 312 ? 26.386 -28.731 -3.216 1.00 47.19 312 PRO A CA 1
ATOM 2348 C C . PRO A 1 312 ? 26.806 -27.727 -2.118 1.00 47.19 312 PRO A C 1
ATOM 2350 O O . PRO A 1 312 ? 26.028 -27.457 -1.202 1.00 47.19 312 PRO A O 1
ATOM 2353 N N . PRO A 1 313 ? 28.039 -27.183 -2.182 1.00 42.75 313 PRO A N 1
ATOM 2354 C CA . PRO A 1 313 ? 28.561 -26.251 -1.180 1.00 42.75 313 PRO A CA 1
ATOM 2355 C C . PRO A 1 313 ? 27.758 -24.936 -1.123 1.00 42.75 313 PRO A C 1
ATOM 2357 O O . PRO A 1 313 ? 27.215 -24.517 -2.146 1.00 42.75 313 PRO A O 1
ATOM 2360 N N . PRO A 1 314 ? 27.697 -24.279 0.052 1.00 36.91 314 PRO A N 1
ATOM 2361 C CA . PRO A 1 314 ? 26.835 -23.124 0.287 1.00 36.91 314 PRO A CA 1
ATOM 2362 C C . PRO A 1 314 ? 27.261 -21.894 -0.523 1.00 36.91 314 PRO A C 1
ATOM 2364 O O . PRO A 1 314 ? 28.437 -21.520 -0.546 1.00 36.91 314 PRO A O 1
ATOM 2367 N N . SER A 1 315 ? 26.272 -21.261 -1.153 1.00 37.78 315 SER A N 1
ATOM 2368 C CA . SER A 1 315 ? 26.363 -19.920 -1.735 1.00 37.78 315 SER A CA 1
ATOM 2369 C C . SER A 1 315 ? 26.584 -18.857 -0.644 1.00 37.78 315 SER A C 1
ATOM 2371 O O . SER A 1 315 ? 26.157 -19.063 0.495 1.00 37.78 315 SER A O 1
ATOM 2373 N N . PRO A 1 316 ? 27.239 -17.723 -0.962 1.00 42.38 316 PRO A N 1
ATOM 2374 C CA . PRO A 1 316 ? 27.359 -16.591 -0.043 1.00 42.38 316 PRO A CA 1
ATOM 2375 C C . PRO A 1 316 ? 25.978 -16.006 0.324 1.00 42.38 316 PRO A C 1
ATOM 2377 O O . PRO A 1 316 ? 25.039 -16.137 -0.463 1.00 42.38 316 PRO A O 1
ATOM 2380 N N . PRO A 1 317 ? 25.847 -15.387 1.514 1.00 35.12 317 PRO A N 1
ATOM 2381 C CA . PRO A 1 317 ? 24.570 -14.906 2.038 1.00 35.12 317 PRO A CA 1
ATOM 2382 C C . PRO A 1 317 ? 23.960 -13.795 1.159 1.00 35.12 317 PRO A C 1
ATOM 2384 O O . PRO A 1 317 ? 24.717 -12.970 0.636 1.00 35.12 317 PRO A O 1
ATOM 2387 N N . PRO A 1 318 ? 22.620 -13.746 1.009 1.00 35.88 318 PRO A N 1
ATOM 2388 C CA . PRO A 1 318 ? 21.935 -12.652 0.330 1.00 35.88 318 PRO A CA 1
ATOM 2389 C C . PRO A 1 318 ? 22.117 -11.342 1.104 1.00 35.88 318 PRO A C 1
ATOM 2391 O O . PRO A 1 318 ? 22.085 -11.331 2.336 1.00 35.88 318 PRO A O 1
ATOM 2394 N N . ALA A 1 319 ? 22.299 -10.239 0.380 1.00 40.66 319 ALA A N 1
ATOM 2395 C CA . ALA A 1 319 ? 22.133 -8.907 0.945 1.00 40.66 319 ALA A CA 1
ATOM 2396 C C . ALA A 1 319 ? 20.642 -8.676 1.251 1.00 40.66 319 ALA A C 1
ATOM 2398 O O . ALA A 1 319 ? 19.783 -9.087 0.479 1.00 40.66 319 ALA A O 1
ATOM 2399 N N . THR A 1 320 ? 20.355 -8.050 2.387 1.00 38.69 320 THR A N 1
ATOM 2400 C CA . THR A 1 320 ? 19.012 -7.701 2.876 1.00 38.69 320 THR A CA 1
ATOM 2401 C C . THR A 1 320 ? 18.338 -6.631 2.003 1.00 38.69 320 THR A C 1
ATOM 2403 O O . THR A 1 320 ? 18.974 -5.599 1.776 1.00 38.69 320 THR A O 1
ATOM 2406 N N . PRO A 1 321 ? 17.066 -6.793 1.594 1.00 50.31 321 PRO A N 1
ATOM 2407 C CA . PRO A 1 321 ? 16.247 -5.696 1.076 1.00 50.31 321 PRO A CA 1
ATOM 2408 C C . PRO A 1 321 ? 15.011 -5.446 1.963 1.00 50.31 321 PRO A C 1
ATOM 2410 O O . PRO A 1 321 ? 14.279 -6.387 2.249 1.00 50.31 321 PRO A O 1
ATOM 2413 N N . ASP A 1 322 ? 14.777 -4.206 2.408 1.00 51.28 322 ASP A N 1
ATOM 2414 C CA . ASP A 1 322 ? 13.669 -3.380 1.887 1.00 51.28 322 ASP A CA 1
ATOM 2415 C C . ASP A 1 322 ? 13.664 -1.984 2.557 1.00 51.28 322 ASP A C 1
ATOM 2417 O O . ASP A 1 322 ? 13.125 -1.779 3.643 1.00 51.28 322 ASP A O 1
ATOM 2421 N N . ASP A 1 323 ? 14.312 -1.007 1.919 1.00 60.06 323 ASP A N 1
ATOM 2422 C CA . ASP A 1 323 ? 14.475 0.364 2.432 1.00 60.06 323 ASP A CA 1
ATOM 2423 C C . ASP A 1 323 ? 13.312 1.312 2.029 1.00 60.06 323 ASP A C 1
ATOM 2425 O O . ASP A 1 323 ? 13.442 2.534 2.111 1.00 60.06 323 ASP A O 1
ATOM 2429 N N . GLY A 1 324 ? 12.159 0.792 1.582 1.00 75.44 324 GLY A N 1
ATOM 2430 C CA . GLY A 1 324 ? 10.957 1.607 1.332 1.00 75.44 324 GLY A CA 1
ATOM 2431 C C . GLY A 1 324 ? 11.063 2.573 0.141 1.00 75.44 324 GLY A C 1
ATOM 2432 O O . GLY A 1 324 ? 10.531 3.686 0.179 1.00 75.44 324 GLY A O 1
ATOM 2433 N N . TYR A 1 325 ? 11.756 2.174 -0.925 1.00 87.56 325 TYR A N 1
ATOM 2434 C CA . TYR A 1 325 ? 11.867 2.957 -2.158 1.00 87.56 325 TYR A CA 1
ATOM 2435 C C . TYR A 1 325 ? 10.851 2.503 -3.216 1.00 87.56 325 TYR A C 1
ATOM 2437 O O . TYR A 1 325 ? 10.612 1.311 -3.375 1.00 87.56 325 TYR A O 1
ATOM 2445 N N . PHE A 1 326 ? 10.326 3.438 -4.016 1.00 93.19 326 PHE A N 1
ATOM 2446 C CA . PHE A 1 326 ? 9.574 3.122 -5.241 1.00 93.19 326 PHE A CA 1
ATOM 2447 C C . PHE A 1 326 ? 10.208 3.785 -6.470 1.00 93.19 326 PHE A C 1
ATOM 2449 O O . PHE A 1 326 ? 10.963 4.756 -6.354 1.00 93.19 326 PHE A O 1
ATOM 2456 N N . TYR A 1 327 ? 9.919 3.265 -7.667 1.00 96.19 327 TYR A N 1
ATOM 2457 C CA . TYR A 1 327 ? 10.503 3.750 -8.919 1.00 96.19 327 TYR A CA 1
ATOM 2458 C C . TYR A 1 327 ? 9.468 4.419 -9.824 1.00 96.19 327 TYR A C 1
ATOM 2460 O O . TYR A 1 327 ? 8.477 3.816 -10.229 1.00 96.19 327 TYR A O 1
ATOM 2468 N N . THR A 1 328 ? 9.744 5.661 -10.229 1.00 97.25 328 THR A N 1
ATOM 2469 C CA . THR A 1 328 ? 8.931 6.377 -11.222 1.00 97.25 328 THR A CA 1
ATOM 2470 C C . THR A 1 328 ? 9.520 6.195 -12.615 1.00 97.25 328 THR A C 1
ATOM 2472 O O . THR A 1 328 ? 10.655 6.605 -12.880 1.00 97.25 328 THR A O 1
ATOM 2475 N N . LYS A 1 329 ? 8.731 5.626 -13.532 1.00 97.75 329 LYS A N 1
ATOM 2476 C CA . LYS A 1 329 ? 9.102 5.465 -14.941 1.00 97.75 329 LYS A CA 1
ATOM 2477 C C . LYS A 1 329 ? 8.986 6.784 -15.711 1.00 97.75 329 LYS A C 1
ATOM 2479 O O . LYS A 1 329 ? 7.945 7.434 -15.708 1.00 97.75 329 LYS A O 1
ATOM 2484 N N . ILE A 1 330 ? 10.025 7.122 -16.466 1.00 97.44 330 ILE A N 1
ATOM 2485 C CA . ILE A 1 330 ? 10.057 8.222 -17.429 1.00 97.44 330 ILE A CA 1
ATOM 2486 C C . ILE A 1 330 ? 10.358 7.641 -18.809 1.00 97.44 330 ILE A C 1
ATOM 2488 O O . ILE A 1 330 ? 11.478 7.197 -19.083 1.00 97.44 330 ILE A O 1
ATOM 2492 N N . SER A 1 331 ? 9.342 7.645 -19.668 1.00 97.56 331 SER A N 1
ATOM 2493 C CA . SER A 1 331 ? 9.418 6.987 -20.970 1.00 97.56 331 SER A CA 1
ATOM 2494 C C . SER A 1 331 ? 10.244 7.772 -21.989 1.00 97.56 331 SER A C 1
ATOM 2496 O O . SER A 1 331 ? 10.229 9.004 -21.987 1.00 97.56 331 SER A O 1
ATOM 2498 N N . ASP A 1 332 ? 10.928 7.054 -22.879 1.00 97.25 332 ASP A N 1
ATOM 2499 C CA . ASP A 1 332 ? 11.709 7.606 -24.000 1.00 97.25 332 ASP A CA 1
ATOM 2500 C C . ASP A 1 332 ? 12.829 8.564 -23.568 1.00 97.25 332 ASP A C 1
ATOM 2502 O O . ASP A 1 332 ? 13.105 9.600 -24.192 1.00 97.25 332 ASP A O 1
ATOM 2506 N N . LYS A 1 333 ? 13.503 8.202 -22.474 1.00 98.12 333 LYS A N 1
ATOM 2507 C CA . LYS A 1 333 ? 14.587 8.970 -21.862 1.00 98.12 333 LYS A CA 1
ATOM 2508 C C . LYS A 1 333 ? 15.828 8.120 -21.606 1.00 98.12 333 LYS A C 1
ATOM 2510 O O . LYS A 1 333 ? 15.787 6.902 -21.489 1.00 98.12 333 LYS A O 1
ATOM 2515 N N . VAL A 1 334 ? 16.964 8.797 -21.445 1.00 98.00 334 VAL A N 1
ATOM 2516 C CA . VAL A 1 334 ? 18.240 8.216 -21.006 1.00 98.00 334 VAL A CA 1
ATOM 2517 C C . VAL A 1 334 ? 19.010 9.185 -20.112 1.00 98.00 334 VAL A C 1
ATOM 2519 O O . VAL A 1 334 ? 18.914 10.400 -20.269 1.00 98.00 334 VAL A O 1
ATOM 2522 N N . ILE A 1 335 ? 19.854 8.654 -19.227 1.00 97.00 335 ILE A N 1
ATOM 2523 C CA . ILE A 1 335 ? 20.827 9.423 -18.438 1.00 97.00 335 ILE A CA 1
ATOM 2524 C C . ILE A 1 335 ? 22.228 9.195 -19.026 1.00 97.00 335 ILE A C 1
ATOM 2526 O O . ILE A 1 335 ? 22.760 8.078 -19.025 1.00 97.00 335 ILE A O 1
ATOM 2530 N N . ALA A 1 336 ? 22.825 10.247 -19.590 1.00 88.00 336 ALA A N 1
ATOM 2531 C CA . ALA A 1 336 ? 24.025 10.136 -20.428 1.00 88.00 336 ALA A CA 1
ATOM 2532 C C . ALA A 1 336 ? 25.328 9.879 -19.651 1.00 88.00 336 ALA A C 1
ATOM 2534 O O . ALA A 1 336 ? 26.237 9.247 -20.182 1.00 88.00 336 ALA A O 1
ATOM 2535 N N . SER A 1 337 ? 25.427 10.361 -18.416 1.00 79.38 337 SER A N 1
ATOM 2536 C CA . SER A 1 337 ? 26.660 10.366 -17.621 1.00 79.38 337 SER A CA 1
ATOM 2537 C C . SER A 1 337 ? 26.336 10.208 -16.139 1.00 79.38 337 SER A C 1
ATOM 2539 O O . SER A 1 337 ? 25.212 10.498 -15.741 1.00 79.38 337 SER A O 1
ATOM 2541 N N . ASN A 1 338 ? 27.329 9.783 -15.352 1.00 85.19 338 ASN A N 1
ATOM 2542 C CA . ASN A 1 338 ? 27.252 9.405 -13.929 1.00 85.19 338 ASN A CA 1
ATOM 2543 C C . ASN A 1 338 ? 26.840 7.938 -13.722 1.00 85.19 338 ASN A C 1
ATOM 2545 O O . ASN A 1 338 ? 25.730 7.675 -13.256 1.00 85.19 338 ASN A O 1
ATOM 2549 N N . PRO A 1 339 ? 27.696 6.970 -14.113 1.00 89.69 339 PRO A N 1
ATOM 2550 C CA . PRO A 1 339 ? 27.519 5.598 -13.646 1.00 89.69 339 PRO A CA 1
ATOM 2551 C C . PRO A 1 339 ? 27.574 5.596 -12.111 1.00 89.69 339 PRO A C 1
ATOM 2553 O O . PRO A 1 339 ? 28.428 6.275 -11.541 1.00 89.69 339 PRO A O 1
ATOM 2556 N N . CYS A 1 340 ? 26.657 4.892 -11.453 1.00 89.50 340 CYS A N 1
ATOM 2557 C CA . CYS A 1 340 ? 26.864 4.554 -10.045 1.00 89.50 340 CYS A CA 1
ATOM 2558 C C . CYS A 1 340 ? 27.826 3.367 -9.963 1.00 89.50 340 CYS A C 1
ATOM 2560 O O . CYS A 1 340 ? 27.939 2.576 -10.908 1.00 89.50 340 CYS A O 1
ATOM 2562 N N . SER A 1 341 ? 28.553 3.278 -8.856 1.00 86.44 341 SER A N 1
ATOM 2563 C CA . SER A 1 341 ? 29.468 2.167 -8.637 1.00 86.44 341 SER A CA 1
ATOM 2564 C C . SER A 1 341 ? 28.715 1.065 -7.911 1.00 86.44 341 SER A C 1
ATOM 2566 O O . SER A 1 341 ? 28.474 1.175 -6.716 1.00 86.44 341 SER A O 1
ATOM 2568 N N . MET A 1 342 ? 28.367 -0.021 -8.599 1.00 90.50 342 MET A N 1
ATOM 2569 C CA . MET A 1 342 ? 27.610 -1.097 -7.959 1.00 90.50 342 MET A CA 1
ATOM 2570 C C . MET A 1 342 ? 28.532 -1.911 -7.044 1.00 90.50 342 MET A C 1
ATOM 2572 O O . MET A 1 342 ? 29.398 -2.634 -7.526 1.00 90.50 342 MET A O 1
ATOM 2576 N N . SER A 1 343 ? 28.357 -1.838 -5.722 1.00 85.62 343 SER A N 1
ATOM 2577 C CA . SER A 1 343 ? 29.073 -2.731 -4.792 1.00 85.62 343 SER A CA 1
ATOM 2578 C C . SER A 1 343 ? 28.621 -4.191 -4.925 1.00 85.62 343 SER A C 1
ATOM 2580 O O . SER A 1 343 ? 29.413 -5.098 -4.686 1.00 85.62 343 SER A O 1
ATOM 2582 N N . ALA A 1 344 ? 27.390 -4.411 -5.405 1.00 81.31 344 ALA A N 1
ATOM 2583 C CA . ALA A 1 344 ? 26.863 -5.714 -5.817 1.00 81.31 344 ALA A CA 1
ATOM 2584 C C . ALA A 1 344 ? 27.456 -6.238 -7.143 1.00 81.31 344 ALA A C 1
ATOM 2586 O O . ALA A 1 344 ? 27.081 -7.320 -7.603 1.00 81.31 344 ALA A O 1
ATOM 2587 N N . TYR A 1 345 ? 28.356 -5.483 -7.785 1.00 86.38 345 TYR A N 1
ATOM 2588 C CA . TYR A 1 345 ? 29.046 -5.951 -8.978 1.00 86.38 345 TYR A CA 1
ATOM 2589 C C . TYR A 1 345 ? 29.940 -7.144 -8.645 1.00 86.38 345 TYR A C 1
ATOM 2591 O O . TYR A 1 345 ? 30.996 -7.014 -8.023 1.00 86.38 345 TYR A O 1
ATOM 2599 N N . ASP A 1 346 ? 29.534 -8.309 -9.137 1.00 89.12 346 ASP A N 1
ATOM 2600 C CA . ASP A 1 346 ? 30.327 -9.524 -9.098 1.00 89.12 346 ASP A CA 1
ATOM 2601 C C . ASP A 1 346 ? 30.718 -9.907 -10.523 1.00 89.12 346 ASP A C 1
ATOM 2603 O O . ASP A 1 346 ? 29.915 -10.432 -11.293 1.00 89.12 346 ASP A O 1
ATOM 2607 N N . SER A 1 347 ? 31.988 -9.679 -10.860 1.00 87.75 347 SER A N 1
ATOM 2608 C CA . SER A 1 347 ? 32.557 -10.045 -12.162 1.00 87.75 347 SER A CA 1
ATOM 2609 C C . SER A 1 347 ? 32.436 -11.537 -12.513 1.00 87.75 347 SER A C 1
ATOM 2611 O O . SER A 1 347 ? 32.645 -11.904 -13.669 1.00 87.75 347 SER A O 1
ATOM 2613 N N . THR A 1 348 ? 32.141 -12.406 -11.538 1.00 90.94 348 THR A N 1
ATOM 2614 C CA . THR A 1 348 ? 31.914 -13.839 -11.765 1.00 90.94 348 THR A CA 1
ATOM 2615 C C . THR A 1 348 ? 30.473 -14.165 -12.155 1.00 90.94 348 THR A C 1
ATOM 2617 O O . THR A 1 348 ? 30.233 -15.195 -12.790 1.00 90.94 348 THR A O 1
ATOM 2620 N N . ASN A 1 349 ? 29.518 -13.284 -11.848 1.00 92.69 349 ASN A N 1
ATOM 2621 C CA . ASN A 1 349 ? 28.132 -13.437 -12.257 1.00 92.69 349 ASN A CA 1
ATOM 2622 C C . ASN A 1 349 ? 27.977 -12.998 -13.725 1.00 92.69 349 ASN A C 1
ATOM 2624 O O . ASN A 1 349 ? 28.150 -11.833 -14.082 1.00 92.69 349 ASN A O 1
ATOM 2628 N N . ALA A 1 350 ? 27.620 -13.961 -14.580 1.00 95.19 350 ALA A N 1
ATOM 2629 C CA . ALA A 1 350 ? 27.505 -13.788 -16.028 1.00 95.19 350 ALA A CA 1
ATOM 2630 C C . ALA A 1 350 ? 26.420 -12.783 -16.467 1.00 95.19 350 ALA A C 1
ATOM 2632 O O . ALA A 1 350 ? 26.422 -12.359 -17.625 1.00 95.19 350 ALA A O 1
ATOM 2633 N N . ASN A 1 351 ? 25.511 -12.396 -15.567 1.00 95.50 351 ASN A N 1
ATOM 2634 C CA . ASN A 1 351 ? 24.505 -11.374 -15.834 1.00 95.50 351 ASN A CA 1
ATOM 2635 C C . ASN A 1 351 ? 25.090 -9.958 -15.776 1.00 95.50 351 ASN A C 1
ATOM 2637 O O . ASN A 1 351 ? 24.539 -9.047 -16.391 1.00 95.50 351 ASN A O 1
ATOM 2641 N N . TRP A 1 352 ? 26.231 -9.742 -15.117 1.00 95.88 352 TRP A N 1
ATOM 2642 C CA . TRP A 1 352 ? 26.918 -8.459 -15.204 1.00 95.88 352 TRP A CA 1
ATOM 2643 C C . TRP A 1 352 ? 27.632 -8.323 -16.550 1.00 95.88 352 TRP A C 1
ATOM 2645 O O . TRP A 1 352 ? 28.518 -9.097 -16.910 1.00 95.88 352 TRP A O 1
ATOM 2655 N N . LYS A 1 353 ? 27.257 -7.293 -17.307 1.00 94.75 353 LYS A N 1
ATOM 2656 C CA . LYS A 1 353 ? 27.907 -6.925 -18.570 1.00 94.75 353 LYS A CA 1
ATOM 2657 C C . LYS A 1 353 ? 29.063 -5.947 -18.356 1.00 94.75 353 LYS A C 1
ATOM 2659 O O . LYS A 1 353 ? 30.032 -5.963 -19.114 1.00 94.75 353 LYS A O 1
ATOM 2664 N N . ALA A 1 354 ? 28.918 -5.073 -17.366 1.00 93.69 354 ALA A N 1
ATOM 2665 C CA . ALA A 1 354 ? 29.901 -4.094 -16.916 1.00 93.69 354 ALA A CA 1
ATOM 2666 C C . ALA A 1 354 ? 29.664 -3.792 -15.426 1.00 93.69 354 ALA A C 1
ATOM 2668 O O . ALA A 1 354 ? 28.668 -4.242 -14.868 1.00 93.69 354 ALA A O 1
ATOM 2669 N N . ASP A 1 355 ? 30.535 -2.994 -14.811 1.00 93.06 355 ASP A N 1
ATOM 2670 C CA . ASP A 1 355 ? 30.448 -2.560 -13.404 1.00 93.06 355 ASP A CA 1
ATOM 2671 C C . ASP A 1 355 ? 29.149 -1.822 -13.036 1.00 93.06 355 ASP A C 1
ATOM 2673 O O . ASP A 1 355 ? 28.788 -1.739 -11.865 1.00 93.06 355 ASP A O 1
ATOM 2677 N N . ASN A 1 356 ? 28.419 -1.322 -14.031 1.00 95.19 356 ASN A N 1
ATOM 2678 C CA . ASN A 1 356 ? 27.149 -0.628 -13.858 1.00 95.19 356 ASN A CA 1
ATOM 2679 C C . ASN A 1 356 ? 26.051 -1.099 -14.829 1.00 95.19 356 ASN A C 1
ATOM 2681 O O . ASN A 1 356 ? 25.071 -0.378 -15.035 1.00 95.19 356 ASN A O 1
ATOM 2685 N N . GLN A 1 357 ? 26.221 -2.255 -15.478 1.00 96.81 357 GLN A N 1
ATOM 2686 C CA . GLN A 1 357 ? 25.269 -2.764 -16.468 1.00 96.81 357 GLN A CA 1
ATOM 2687 C C . GLN A 1 357 ? 24.963 -4.242 -16.234 1.00 96.81 357 GLN A C 1
ATOM 2689 O O . GLN A 1 357 ? 25.872 -5.071 -16.256 1.00 96.81 357 GLN A O 1
ATOM 2694 N N . TYR A 1 358 ? 23.677 -4.567 -16.097 1.00 97.50 358 TYR A N 1
ATOM 2695 C CA . TYR A 1 358 ? 23.186 -5.901 -15.751 1.00 97.50 358 TYR A CA 1
ATOM 2696 C C . TYR A 1 358 ? 22.164 -6.398 -16.781 1.00 97.50 358 TYR A C 1
ATOM 2698 O O . TYR A 1 358 ? 21.311 -5.633 -17.237 1.00 97.50 358 TYR A O 1
ATOM 2706 N N . TYR A 1 359 ? 22.282 -7.661 -17.189 1.00 97.81 359 TYR A N 1
ATOM 2707 C CA . TYR A 1 359 ? 21.284 -8.383 -17.974 1.00 97.81 359 TYR A CA 1
ATOM 2708 C C . TYR A 1 359 ? 20.176 -8.853 -17.037 1.00 97.81 359 TYR A C 1
ATOM 2710 O O . TYR A 1 359 ? 20.450 -9.605 -16.106 1.00 97.81 359 TYR A O 1
ATOM 2718 N N . TYR A 1 360 ? 18.942 -8.430 -17.295 1.00 96.75 360 TYR A N 1
ATOM 2719 C CA . TYR A 1 360 ? 17.803 -8.756 -16.442 1.00 96.75 360 TYR A CA 1
ATOM 2720 C C . TYR A 1 360 ? 16.808 -9.677 -17.149 1.00 96.75 360 TYR A C 1
ATOM 2722 O O . TYR A 1 360 ? 16.754 -9.739 -18.381 1.00 96.75 360 TYR A O 1
ATOM 2730 N N . THR A 1 361 ? 16.005 -10.379 -16.352 1.00 95.81 361 THR A N 1
ATOM 2731 C CA . THR A 1 361 ? 14.848 -11.154 -16.826 1.00 95.81 361 THR A CA 1
ATOM 2732 C C . THR A 1 361 ? 13.529 -10.467 -16.491 1.00 95.81 361 THR A C 1
ATOM 2734 O O . THR A 1 361 ? 12.580 -10.561 -17.267 1.00 95.81 361 THR A O 1
ATOM 2737 N N . SER A 1 362 ? 13.512 -9.710 -15.393 1.00 96.94 362 SER A N 1
ATOM 2738 C CA . SER A 1 362 ? 12.435 -8.817 -14.979 1.00 96.94 362 SER A CA 1
ATOM 2739 C C . SER A 1 362 ? 13.001 -7.440 -14.625 1.00 96.94 362 SER A C 1
ATOM 2741 O O . SER A 1 362 ? 14.151 -7.330 -14.208 1.00 96.94 362 SER A O 1
ATOM 2743 N N . LEU A 1 363 ? 12.201 -6.380 -14.758 1.00 96.81 363 LEU A N 1
ATOM 2744 C CA . LEU A 1 363 ? 12.596 -5.045 -14.291 1.00 96.81 363 LEU A CA 1
ATOM 2745 C C . LEU A 1 363 ? 12.815 -5.002 -12.771 1.00 96.81 363 LEU A C 1
ATOM 2747 O O . LEU A 1 363 ? 13.661 -4.233 -12.319 1.00 96.81 363 LEU A O 1
ATOM 2751 N N . ALA A 1 364 ? 12.137 -5.876 -12.019 1.00 95.88 364 ALA A N 1
ATOM 2752 C CA . ALA A 1 364 ? 12.322 -6.026 -10.577 1.00 95.88 364 ALA A CA 1
ATOM 2753 C C . ALA A 1 364 ? 13.785 -6.339 -10.205 1.00 95.88 364 ALA A C 1
ATOM 2755 O O . ALA A 1 364 ? 14.292 -5.791 -9.232 1.00 95.88 364 ALA A O 1
ATOM 2756 N N . ASP A 1 365 ? 14.505 -7.109 -11.037 1.00 95.88 365 ASP A N 1
ATOM 2757 C CA . ASP A 1 365 ? 15.930 -7.416 -10.828 1.00 95.88 365 ASP A CA 1
ATOM 2758 C C . ASP A 1 365 ? 16.774 -6.121 -10.772 1.00 95.88 365 ASP A C 1
ATOM 2760 O O . ASP A 1 365 ? 17.756 -6.012 -10.038 1.00 95.88 365 ASP A O 1
ATOM 2764 N N . CYS A 1 366 ? 16.405 -5.119 -11.5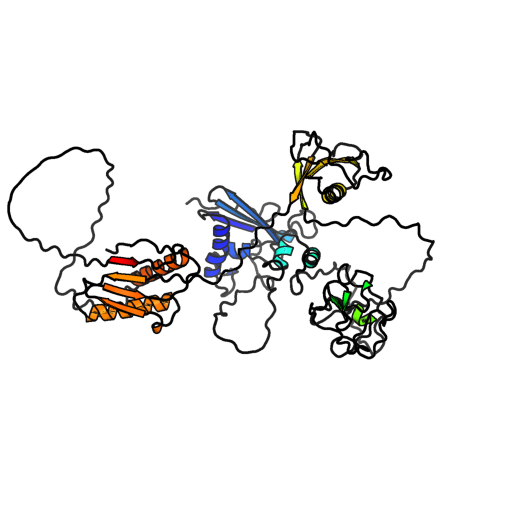75 1.00 97.75 366 CYS A N 1
ATOM 2765 C CA . CYS A 1 366 ? 17.086 -3.827 -11.630 1.00 97.75 366 CYS A CA 1
ATOM 2766 C C . CYS A 1 366 ? 16.659 -2.895 -10.493 1.00 97.75 366 CYS A C 1
ATOM 2768 O O . CYS A 1 366 ? 17.479 -2.120 -10.002 1.00 97.75 366 CYS A O 1
ATOM 2770 N N . GLU A 1 367 ? 15.398 -2.958 -10.072 1.00 96.75 367 GLU A N 1
ATOM 2771 C CA . GLU A 1 367 ? 14.905 -2.210 -8.914 1.00 96.75 367 GLU A CA 1
ATOM 2772 C C . GLU A 1 367 ? 15.611 -2.685 -7.642 1.00 96.75 367 GLU A C 1
ATOM 2774 O O . GLU A 1 367 ? 16.220 -1.869 -6.957 1.00 96.75 367 GLU A O 1
ATOM 2779 N N . GLU A 1 368 ? 15.662 -3.997 -7.402 1.00 94.94 368 GLU A N 1
ATOM 2780 C CA . GLU A 1 368 ? 16.343 -4.600 -6.251 1.00 94.94 368 GLU A CA 1
ATOM 2781 C C . GLU A 1 368 ? 17.834 -4.226 -6.211 1.00 94.94 368 GLU A C 1
ATOM 2783 O O . GLU A 1 368 ? 18.334 -3.707 -5.208 1.00 94.94 368 GLU A O 1
ATOM 2788 N N . LEU A 1 369 ? 18.548 -4.405 -7.330 1.00 95.69 369 LEU A N 1
ATOM 2789 C CA . LEU A 1 369 ? 19.972 -4.072 -7.412 1.00 95.69 369 LEU A CA 1
ATOM 2790 C C . LEU A 1 369 ? 20.239 -2.581 -7.187 1.00 95.69 369 LEU A C 1
ATOM 2792 O O . LEU A 1 369 ? 21.242 -2.238 -6.563 1.00 95.69 369 LEU A O 1
ATOM 2796 N N . CYS A 1 370 ? 19.382 -1.692 -7.696 1.00 96.56 370 CYS A N 1
ATOM 2797 C CA . CYS A 1 370 ? 19.541 -0.254 -7.498 1.00 96.56 370 CYS A CA 1
ATOM 2798 C C . CYS A 1 370 ? 19.174 0.167 -6.065 1.00 96.56 370 CYS A C 1
ATOM 2800 O O . CYS A 1 370 ? 19.888 0.976 -5.476 1.00 96.56 370 CYS A O 1
ATOM 2802 N N . SER A 1 371 ? 18.126 -0.405 -5.470 1.00 94.31 371 SER A N 1
ATOM 2803 C CA . SER A 1 371 ? 17.746 -0.163 -4.072 1.00 94.31 371 SER A CA 1
ATOM 2804 C C . SER A 1 371 ? 18.853 -0.578 -3.106 1.00 94.31 371 SER A C 1
ATOM 2806 O O . SER A 1 371 ? 19.166 0.171 -2.188 1.00 94.31 371 SER A O 1
ATOM 2808 N N . ALA A 1 372 ? 19.548 -1.685 -3.384 1.00 93.19 372 ALA A N 1
ATOM 2809 C CA . ALA A 1 372 ? 20.679 -2.154 -2.583 1.00 93.19 372 ALA A CA 1
ATOM 2810 C C . ALA A 1 372 ? 21.921 -1.235 -2.626 1.00 93.19 372 ALA A C 1
ATOM 2812 O O . ALA A 1 372 ? 22.909 -1.499 -1.938 1.00 93.19 372 ALA A O 1
ATOM 2813 N N . GLN A 1 373 ? 21.934 -0.187 -3.460 1.00 93.81 373 GLN A N 1
ATOM 2814 C CA . GLN A 1 373 ? 23.057 0.742 -3.590 1.00 93.81 373 GLN A CA 1
ATOM 2815 C C . GLN A 1 373 ? 22.647 2.157 -3.193 1.00 93.81 373 GLN A C 1
ATOM 2817 O O . GLN A 1 373 ? 21.827 2.804 -3.846 1.00 93.81 373 GLN A O 1
ATOM 2822 N N . SER A 1 374 ? 23.281 2.693 -2.153 1.00 92.56 374 SER A N 1
ATOM 2823 C CA . SER A 1 374 ? 22.961 4.032 -1.648 1.00 92.56 374 SER A CA 1
ATOM 2824 C C . SER A 1 374 ? 23.192 5.140 -2.687 1.00 92.56 374 SER A C 1
ATOM 2826 O O . SER A 1 374 ? 22.434 6.108 -2.712 1.00 92.56 374 SER A O 1
ATOM 2828 N N . ASP A 1 375 ? 24.164 4.982 -3.594 1.00 94.25 375 ASP A N 1
ATOM 2829 C CA . ASP A 1 375 ? 24.485 5.944 -4.657 1.00 94.25 375 ASP A CA 1
ATOM 2830 C C . ASP A 1 375 ? 23.684 5.747 -5.963 1.00 94.25 375 ASP A C 1
ATOM 2832 O O . ASP A 1 375 ? 23.795 6.573 -6.876 1.00 94.25 375 ASP A O 1
ATOM 2836 N N . CYS A 1 376 ? 22.864 4.695 -6.075 1.00 96.50 376 CYS A N 1
ATOM 2837 C CA . CYS A 1 376 ? 22.015 4.471 -7.243 1.00 96.50 376 CYS A CA 1
ATOM 2838 C C . CYS A 1 376 ? 20.717 5.278 -7.130 1.00 96.50 376 CYS A C 1
ATOM 2840 O O . CYS A 1 376 ? 19.797 4.925 -6.405 1.00 96.50 376 CYS A O 1
ATOM 2842 N N . LEU A 1 377 ? 20.625 6.377 -7.878 1.00 96.56 377 LEU A N 1
ATOM 2843 C CA . LEU A 1 377 ? 19.440 7.244 -7.888 1.00 96.56 377 LEU A CA 1
ATOM 2844 C C . LEU A 1 377 ? 18.437 6.865 -8.982 1.00 96.56 377 LEU A C 1
ATOM 2846 O O . LEU A 1 377 ? 17.274 7.258 -8.930 1.00 96.56 377 LEU A O 1
ATOM 2850 N N . ALA A 1 378 ? 18.893 6.163 -10.016 1.00 97.62 378 ALA A N 1
ATOM 2851 C CA . ALA A 1 378 ? 18.067 5.739 -11.134 1.00 97.62 378 ALA A CA 1
ATOM 2852 C C . ALA A 1 378 ? 18.737 4.597 -11.903 1.00 97.62 378 ALA A C 1
ATOM 2854 O O . ALA A 1 378 ? 19.954 4.414 -11.837 1.00 97.62 378 ALA A O 1
ATOM 2855 N N . PHE A 1 379 ? 17.976 3.899 -12.739 1.00 98.19 379 PHE A N 1
ATOM 2856 C CA . PHE A 1 379 ? 18.534 3.042 -13.780 1.00 98.19 379 PHE A CA 1
ATOM 2857 C C . PHE A 1 379 ? 17.887 3.324 -15.137 1.00 98.19 379 PHE A C 1
ATOM 2859 O O . PHE A 1 379 ? 16.759 3.801 -15.240 1.00 98.19 379 PHE A O 1
ATOM 2866 N N . VAL A 1 380 ? 18.647 3.082 -16.202 1.00 98.38 380 VAL A N 1
ATOM 2867 C CA . VAL A 1 380 ? 18.178 3.182 -17.587 1.00 98.38 380 VAL A CA 1
ATOM 2868 C C . VAL A 1 380 ? 17.862 1.785 -18.085 1.00 98.38 380 VAL A C 1
ATOM 2870 O O . VAL A 1 380 ? 18.775 0.970 -18.199 1.00 98.38 380 VAL A O 1
ATOM 2873 N N . ASP A 1 381 ? 16.613 1.540 -18.448 1.00 98.38 381 ASP A N 1
ATOM 2874 C CA . ASP A 1 381 ? 16.189 0.332 -19.136 1.00 98.38 381 ASP A CA 1
ATOM 2875 C C . ASP A 1 381 ? 16.487 0.439 -20.639 1.00 98.38 381 ASP A C 1
ATOM 2877 O O . ASP A 1 381 ? 15.944 1.279 -21.359 1.00 98.38 381 ASP A O 1
ATOM 2881 N N . ASN A 1 382 ? 17.374 -0.425 -21.125 1.00 97.75 382 ASN A N 1
ATOM 2882 C CA . ASN A 1 382 ? 17.717 -0.555 -22.534 1.00 97.75 382 ASN A CA 1
ATOM 2883 C C . ASN A 1 382 ? 16.859 -1.643 -23.204 1.00 97.75 382 ASN A C 1
ATOM 2885 O O . ASN A 1 382 ? 17.396 -2.602 -23.760 1.00 97.75 382 ASN A O 1
ATOM 2889 N N . ARG A 1 383 ? 15.533 -1.490 -23.147 1.00 95.38 383 ARG A N 1
ATOM 2890 C CA . ARG A 1 383 ? 14.524 -2.485 -23.562 1.00 95.38 383 ARG A CA 1
ATOM 2891 C C . ARG A 1 383 ? 14.687 -3.065 -24.969 1.00 95.38 383 ARG A C 1
ATOM 2893 O O . ARG A 1 383 ? 14.253 -4.182 -25.227 1.00 95.38 383 ARG A O 1
ATOM 2900 N N . VAL A 1 384 ? 15.291 -2.320 -25.899 1.00 96.00 384 VAL A N 1
ATOM 2901 C CA . VAL A 1 384 ? 15.490 -2.782 -27.285 1.00 96.00 384 VAL A CA 1
ATOM 2902 C C . VAL A 1 384 ? 16.709 -3.692 -27.460 1.00 96.00 384 VAL A C 1
ATOM 2904 O O . VAL A 1 384 ? 16.890 -4.260 -28.539 1.00 96.00 384 VAL A O 1
ATOM 2907 N N . SER A 1 385 ? 17.587 -3.818 -26.455 1.00 96.62 385 SER A N 1
ATOM 2908 C CA . SER A 1 385 ? 18.709 -4.752 -26.554 1.00 96.62 385 SER A CA 1
ATOM 2909 C C . SER A 1 385 ? 18.244 -6.192 -26.378 1.00 96.62 385 SER A C 1
ATOM 2911 O O . SER A 1 385 ? 17.302 -6.478 -25.649 1.00 96.62 385 SER A O 1
ATOM 2913 N N . SER A 1 386 ? 18.930 -7.118 -27.045 1.00 95.44 386 SER A N 1
ATOM 2914 C CA . SER A 1 386 ? 18.685 -8.551 -26.908 1.00 95.44 386 SER A CA 1
ATOM 2915 C C . SER A 1 386 ? 19.991 -9.235 -26.487 1.00 95.44 386 SER A C 1
ATOM 2917 O O . SER A 1 386 ? 20.912 -9.307 -27.310 1.00 95.44 386 SER A O 1
ATOM 2919 N N . PRO A 1 387 ? 20.123 -9.678 -25.219 1.00 96.25 387 PRO A N 1
ATOM 2920 C CA . PRO A 1 387 ? 19.139 -9.562 -24.130 1.00 96.25 387 PRO A CA 1
ATOM 2921 C C . PRO A 1 387 ? 18.967 -8.119 -23.595 1.00 96.25 387 PRO A C 1
ATOM 2923 O O . PRO A 1 387 ? 19.850 -7.275 -23.818 1.00 96.25 387 PRO A O 1
ATOM 2926 N N . PRO A 1 388 ? 17.837 -7.806 -22.928 1.00 97.81 388 PRO A N 1
ATOM 2927 C CA . PRO A 1 388 ? 17.620 -6.494 -22.329 1.00 97.81 388 PRO A CA 1
ATOM 2928 C C . PRO A 1 388 ? 18.611 -6.258 -21.181 1.00 97.81 388 PRO A C 1
ATOM 2930 O O . PRO A 1 388 ? 19.107 -7.196 -20.554 1.00 97.81 388 PRO A O 1
ATOM 2933 N N . THR A 1 389 ? 18.962 -4.995 -20.946 1.00 98.19 389 THR A N 1
ATOM 2934 C CA . THR A 1 389 ? 19.890 -4.614 -19.870 1.00 98.19 389 THR A CA 1
ATOM 2935 C C . THR A 1 389 ? 19.424 -3.361 -19.166 1.00 98.19 389 THR A C 1
ATOM 2937 O O . THR A 1 389 ? 18.978 -2.437 -19.847 1.00 98.19 389 THR A O 1
ATOM 2940 N N . CYS A 1 390 ? 19.678 -3.256 -17.868 1.00 98.06 390 CYS A N 1
ATOM 2941 C CA . CYS A 1 390 ? 19.617 -1.987 -17.156 1.00 98.06 390 CYS A CA 1
ATOM 2942 C C . CYS A 1 390 ? 21.018 -1.414 -16.932 1.00 98.06 390 CYS A C 1
ATOM 2944 O O . CYS A 1 390 ? 22.000 -2.149 -16.817 1.00 98.06 390 CYS A O 1
ATOM 2946 N N . ILE A 1 391 ? 21.117 -0.083 -16.938 1.00 97.69 391 ILE A N 1
ATOM 2947 C CA . ILE A 1 391 ? 22.350 0.660 -16.663 1.00 97.69 391 ILE A CA 1
ATOM 2948 C C . ILE A 1 391 ? 22.099 1.572 -15.471 1.00 97.69 391 ILE A C 1
ATOM 2950 O O . ILE A 1 391 ? 21.341 2.536 -15.593 1.00 97.69 391 ILE A O 1
ATOM 2954 N N . PHE A 1 392 ? 22.765 1.308 -14.357 1.00 97.50 392 PHE A N 1
ATOM 2955 C CA . PHE A 1 392 ? 22.567 2.028 -13.105 1.00 97.50 392 PHE A CA 1
ATOM 2956 C C . PHE A 1 392 ? 23.273 3.398 -13.102 1.00 97.50 392 PHE A C 1
ATOM 2958 O O . PHE A 1 392 ? 24.317 3.591 -13.748 1.00 97.50 392 PHE A O 1
ATOM 2965 N N . LYS A 1 393 ? 22.662 4.388 -12.439 1.00 97.62 393 LYS A N 1
ATOM 2966 C CA . LYS A 1 393 ? 23.016 5.812 -12.526 1.00 97.62 393 LYS A CA 1
ATOM 2967 C C . LYS A 1 393 ? 22.975 6.500 -11.165 1.00 97.62 393 LYS A C 1
ATOM 2969 O O . LYS A 1 393 ? 22.013 6.378 -10.418 1.00 97.62 393 LYS A O 1
ATOM 2974 N N . ALA A 1 394 ? 23.960 7.362 -10.930 1.00 96.81 394 ALA A N 1
ATOM 2975 C CA . ALA A 1 394 ? 24.026 8.263 -9.777 1.00 96.81 394 ALA A CA 1
ATOM 2976 C C . ALA A 1 394 ? 23.428 9.655 -10.082 1.00 96.81 394 ALA A C 1
ATOM 2978 O O . ALA A 1 394 ? 23.874 10.678 -9.566 1.00 96.81 394 ALA A O 1
ATOM 2979 N N . SER A 1 395 ? 22.475 9.742 -11.015 1.00 96.62 395 SER A N 1
ATOM 2980 C CA . SER A 1 395 ? 21.856 11.003 -11.433 1.00 96.62 395 SER A CA 1
ATOM 2981 C C . SER A 1 395 ? 20.460 10.766 -11.986 1.00 96.62 395 SER A C 1
ATOM 2983 O O . SER A 1 395 ? 20.202 9.725 -12.576 1.00 96.62 395 SER A O 1
ATOM 2985 N N . THR A 1 396 ? 19.594 11.767 -11.859 1.00 95.94 396 THR A N 1
ATOM 2986 C CA . THR A 1 396 ? 18.216 11.763 -12.369 1.00 95.94 396 THR A CA 1
ATOM 2987 C C . THR A 1 396 ? 18.037 12.652 -13.607 1.00 95.94 396 THR A C 1
ATOM 2989 O O . THR A 1 396 ? 16.933 12.785 -14.129 1.00 95.94 396 THR A O 1
ATOM 2992 N N . GLN A 1 397 ? 19.113 13.273 -14.109 1.00 96.56 397 GLN A N 1
ATOM 2993 C CA . GLN A 1 397 ? 19.046 14.166 -15.268 1.00 96.56 397 GLN A CA 1
ATOM 2994 C C . GLN A 1 397 ? 18.872 13.377 -16.569 1.00 96.56 397 GLN A C 1
ATOM 2996 O O . GLN A 1 397 ? 19.767 12.642 -16.996 1.00 96.56 397 GLN A O 1
ATOM 3001 N N . THR A 1 398 ? 17.729 13.568 -17.222 1.00 97.06 398 THR A N 1
ATOM 3002 C CA . THR A 1 398 ? 17.356 12.836 -18.433 1.00 97.06 398 THR A CA 1
ATOM 3003 C C . THR A 1 398 ? 17.569 13.648 -19.714 1.00 97.06 398 THR A C 1
ATOM 3005 O O . THR A 1 398 ? 17.556 14.878 -19.720 1.00 97.06 398 THR A O 1
ATOM 3008 N N . LYS A 1 399 ? 17.755 12.942 -20.831 1.00 97.31 399 LYS A N 1
ATOM 3009 C CA . LYS A 1 399 ? 17.653 13.454 -22.206 1.00 97.31 399 LYS A CA 1
ATOM 3010 C C . LYS A 1 399 ? 16.831 12.482 -23.050 1.00 97.31 399 LYS A C 1
ATOM 3012 O O . LYS A 1 399 ? 16.689 11.327 -22.661 1.00 97.31 399 LYS A O 1
ATOM 3017 N N . ASP A 1 400 ? 16.335 12.925 -24.197 1.00 97.81 400 ASP A N 1
ATOM 3018 C CA . ASP A 1 400 ? 15.509 12.089 -25.076 1.00 97.81 400 ASP A CA 1
ATOM 3019 C C . ASP A 1 400 ? 16.274 10.880 -25.636 1.00 97.81 400 ASP A C 1
ATOM 3021 O O . ASP A 1 400 ? 17.418 11.005 -26.090 1.00 97.81 400 ASP A O 1
ATOM 3025 N N . ALA A 1 401 ? 15.623 9.716 -25.605 1.00 97.38 401 ALA A N 1
ATOM 3026 C CA . ALA A 1 401 ? 16.053 8.480 -26.251 1.00 97.38 401 ALA A CA 1
ATOM 3027 C C . ALA A 1 401 ? 14.852 7.538 -26.426 1.00 97.38 401 ALA A C 1
ATOM 3029 O O . ALA A 1 401 ? 14.444 6.870 -25.486 1.00 97.38 401 ALA A O 1
ATOM 3030 N N . SER A 1 402 ? 14.309 7.455 -27.642 1.00 97.12 402 SER A N 1
ATOM 3031 C CA . SER A 1 402 ? 13.093 6.683 -27.963 1.00 97.12 402 SER A CA 1
ATOM 3032 C C . SER A 1 402 ? 13.215 5.162 -27.805 1.00 97.12 402 SER A C 1
ATOM 3034 O O . SER A 1 402 ? 12.263 4.423 -28.039 1.00 97.12 402 SER A O 1
ATOM 3036 N N . ASP A 1 403 ? 14.413 4.664 -27.520 1.00 97.31 403 ASP A N 1
ATOM 3037 C CA . ASP A 1 403 ? 14.726 3.247 -27.380 1.00 97.31 403 ASP A CA 1
ATOM 3038 C C . ASP A 1 403 ? 15.000 2.837 -25.923 1.00 97.31 403 ASP A C 1
ATOM 3040 O O . ASP A 1 403 ? 15.404 1.698 -25.676 1.00 97.31 403 ASP A O 1
ATOM 3044 N N . LYS A 1 404 ? 14.809 3.760 -24.967 1.00 98.12 404 LYS A N 1
ATOM 3045 C CA . LYS A 1 404 ? 15.177 3.596 -23.554 1.00 98.12 404 LYS A CA 1
ATOM 3046 C C . LYS A 1 404 ? 14.156 4.226 -22.620 1.00 98.12 404 LYS A C 1
ATOM 3048 O O . LYS A 1 404 ? 13.488 5.189 -22.984 1.00 98.12 404 LYS A O 1
ATOM 3053 N N . ASP A 1 405 ? 14.049 3.678 -21.416 1.00 98.25 405 ASP A N 1
ATOM 3054 C CA . ASP A 1 405 ? 13.278 4.270 -20.321 1.00 98.25 405 ASP A CA 1
ATOM 3055 C C . ASP A 1 405 ? 14.201 4.557 -19.138 1.00 98.25 405 ASP A C 1
ATOM 3057 O O . ASP A 1 405 ? 15.241 3.918 -18.969 1.00 98.25 405 ASP A O 1
ATOM 3061 N N . VAL A 1 406 ? 13.829 5.532 -18.314 1.00 98.44 406 VAL A N 1
ATOM 3062 C CA . VAL A 1 406 ? 14.515 5.832 -17.053 1.00 98.44 406 VAL A CA 1
ATOM 3063 C C . VAL A 1 406 ? 13.581 5.512 -15.900 1.00 98.44 406 VAL A C 1
ATOM 3065 O O . VAL A 1 406 ? 12.436 5.943 -15.911 1.00 98.44 406 VAL A O 1
ATOM 3068 N N . TYR A 1 407 ? 14.086 4.815 -14.893 1.00 98.25 407 TYR A N 1
ATOM 3069 C CA . TYR A 1 407 ? 13.385 4.532 -13.647 1.00 98.25 407 TYR A CA 1
ATOM 3070 C C . TYR A 1 407 ? 14.108 5.274 -12.531 1.00 98.25 407 TYR A C 1
ATOM 3072 O O . TYR A 1 407 ? 15.281 5.006 -12.269 1.00 98.25 407 TYR A O 1
ATOM 3080 N N . VAL A 1 408 ? 13.442 6.260 -11.931 1.00 97.56 408 VAL A N 1
ATOM 3081 C CA . VAL A 1 408 ? 14.022 7.127 -10.896 1.00 97.56 408 VAL A CA 1
ATOM 3082 C C . VAL A 1 408 ? 13.565 6.661 -9.524 1.00 97.56 408 VAL A C 1
ATOM 3084 O O . VAL A 1 408 ? 12.360 6.580 -9.296 1.00 97.56 408 VAL A O 1
ATOM 3087 N N . ARG A 1 409 ? 14.515 6.418 -8.617 1.00 96.62 409 ARG A N 1
ATOM 3088 C CA . ARG A 1 409 ? 14.238 6.061 -7.224 1.00 96.62 409 ARG A CA 1
ATOM 3089 C C . ARG A 1 409 ? 13.641 7.266 -6.497 1.00 96.62 409 ARG A C 1
ATOM 3091 O O . ARG A 1 409 ? 14.217 8.354 -6.539 1.00 96.62 409 ARG A O 1
ATOM 3098 N N . GLN A 1 410 ? 12.500 7.074 -5.853 1.00 94.75 410 GLN A N 1
ATOM 3099 C CA . GLN A 1 410 ? 11.862 8.048 -4.976 1.00 94.75 410 GLN A CA 1
ATOM 3100 C C . GLN A 1 410 ? 11.947 7.543 -3.537 1.00 94.75 410 GLN A C 1
ATOM 3102 O O . GLN A 1 410 ? 11.691 6.370 -3.268 1.00 94.75 410 GLN A O 1
ATOM 3107 N N . GLU A 1 411 ? 12.313 8.437 -2.623 1.00 89.56 411 GLU A N 1
ATOM 3108 C CA . GLU A 1 411 ? 12.098 8.215 -1.195 1.00 89.56 411 GLU A CA 1
ATOM 3109 C C . GLU A 1 411 ? 10.602 8.354 -0.914 1.00 89.56 411 GLU A C 1
ATOM 3111 O O . GLU A 1 411 ? 9.974 9.311 -1.379 1.00 89.56 411 GLU A O 1
ATOM 3116 N N . MET A 1 412 ? 10.026 7.425 -0.149 1.00 78.81 412 MET A N 1
ATOM 3117 C CA . MET A 1 412 ? 8.721 7.664 0.458 1.00 78.81 412 MET A CA 1
ATOM 3118 C C . MET A 1 412 ? 8.865 8.825 1.445 1.00 78.81 412 MET A C 1
ATOM 3120 O O . MET A 1 412 ? 9.349 8.670 2.565 1.00 78.81 412 MET A O 1
ATOM 3124 N N . VAL A 1 413 ? 8.487 10.026 1.004 1.00 70.88 413 VAL A N 1
ATOM 3125 C CA . VAL A 1 413 ? 8.360 11.177 1.894 1.00 70.88 413 VAL A CA 1
ATOM 3126 C C . VAL A 1 413 ? 7.082 10.964 2.689 1.00 70.88 413 VAL A C 1
ATOM 3128 O O . VAL A 1 413 ? 6.000 11.358 2.255 1.00 70.88 413 VAL A O 1
ATOM 3131 N N . TYR A 1 414 ? 7.203 10.321 3.847 1.00 56.31 414 TYR A N 1
ATOM 3132 C CA . TYR A 1 414 ? 6.120 10.325 4.819 1.00 56.31 414 TYR A CA 1
ATOM 3133 C C . TYR A 1 414 ? 5.820 11.785 5.190 1.00 56.31 414 TYR A C 1
ATOM 3135 O O . TYR A 1 414 ? 6.764 12.556 5.427 1.00 56.31 414 TYR A O 1
ATOM 3143 N N . PRO A 1 415 ? 4.542 12.208 5.216 1.00 54.56 415 PRO A N 1
ATOM 3144 C CA . PRO A 1 415 ? 4.202 13.515 5.754 1.00 54.56 415 PRO A CA 1
ATOM 3145 C C . PRO A 1 415 ? 4.784 13.612 7.172 1.00 54.56 415 PRO A C 1
ATOM 3147 O O . PRO A 1 415 ? 4.769 12.618 7.904 1.00 54.56 415 PRO A O 1
ATOM 3150 N N . PRO A 1 416 ? 5.356 14.766 7.566 1.00 43.94 416 PRO A N 1
ATOM 3151 C CA . PRO A 1 416 ? 5.862 14.917 8.920 1.00 43.94 416 PRO A CA 1
ATOM 3152 C C . PRO A 1 416 ? 4.729 14.572 9.892 1.00 43.94 416 PRO A C 1
ATOM 3154 O O . PRO A 1 416 ? 3.603 15.028 9.664 1.00 43.94 416 PRO A O 1
ATOM 3157 N N . PRO A 1 417 ? 4.999 13.780 10.947 1.00 38.38 417 PRO A N 1
ATOM 3158 C CA . PRO A 1 417 ? 3.981 13.479 11.937 1.00 38.38 417 PRO A CA 1
ATOM 3159 C C . PRO A 1 417 ? 3.391 14.801 12.441 1.00 38.38 417 PRO A C 1
ATOM 3161 O O . PRO A 1 417 ? 4.148 15.773 12.609 1.00 38.38 417 PRO A O 1
ATOM 3164 N N . PRO A 1 418 ? 2.064 14.875 12.647 1.00 40.06 418 PRO A N 1
ATOM 3165 C CA . PRO A 1 418 ? 1.456 16.057 13.233 1.00 40.06 418 PRO A CA 1
ATOM 3166 C C . PRO A 1 418 ? 2.220 16.404 14.520 1.00 40.06 418 PRO A C 1
ATOM 3168 O O . PRO A 1 418 ? 2.631 15.498 15.256 1.00 40.06 418 PRO A O 1
ATOM 3171 N N . PRO A 1 419 ? 2.511 17.695 14.773 1.00 40.00 419 PRO A N 1
ATOM 3172 C CA . PRO A 1 419 ? 3.258 18.078 15.959 1.00 40.00 419 PRO A CA 1
ATOM 3173 C C . PRO A 1 419 ? 2.563 17.491 17.195 1.00 40.00 419 PRO A C 1
ATOM 3175 O O . PRO A 1 419 ? 1.335 17.555 17.274 1.00 40.00 419 PRO A O 1
ATOM 3178 N N . PRO A 1 420 ? 3.314 16.909 18.148 1.00 35.81 420 PRO A N 1
ATOM 3179 C CA . PRO A 1 420 ? 2.723 16.294 19.326 1.00 35.81 420 PRO A CA 1
ATOM 3180 C C . PRO A 1 420 ? 1.849 17.326 20.032 1.00 35.81 420 PRO A C 1
ATOM 3182 O O . PRO A 1 420 ? 2.330 18.423 20.327 1.00 35.81 420 PRO A O 1
ATOM 3185 N N . ASN A 1 421 ? 0.584 16.966 20.271 1.00 43.97 421 ASN A N 1
ATOM 3186 C CA . ASN A 1 421 ? -0.414 17.787 20.949 1.00 43.97 421 ASN A CA 1
ATOM 3187 C C . ASN A 1 421 ? 0.184 18.426 22.208 1.00 43.97 421 ASN A C 1
ATOM 3189 O O . ASN A 1 421 ? 0.299 17.804 23.265 1.00 43.97 421 ASN A O 1
ATOM 3193 N N . SER A 1 422 ? 0.586 19.690 22.093 1.00 39.56 422 SER A N 1
ATOM 3194 C CA . SER A 1 422 ? 0.907 20.519 23.240 1.00 39.56 422 SER A CA 1
ATOM 3195 C C . SER A 1 422 ? -0.414 20.967 23.845 1.00 39.56 422 SER A C 1
ATOM 3197 O O . SER A 1 422 ? -1.172 21.661 23.173 1.00 39.56 422 SER A O 1
ATOM 3199 N N . ASN A 1 423 ? -0.661 20.537 25.084 1.00 41.78 423 ASN A N 1
ATOM 3200 C CA . ASN A 1 423 ? -1.710 20.979 26.005 1.00 41.78 423 ASN A CA 1
ATOM 3201 C C . ASN A 1 423 ? -2.432 22.269 25.589 1.00 41.78 423 ASN A C 1
ATOM 3203 O O . ASN A 1 423 ? -1.790 23.308 25.411 1.00 41.78 423 ASN A O 1
ATOM 3207 N N . GLY A 1 424 ? -3.763 22.171 25.505 1.00 38.75 424 GLY A N 1
ATOM 3208 C CA . GLY A 1 424 ? -4.680 23.232 25.107 1.00 38.75 424 GLY A CA 1
ATOM 3209 C C . GLY A 1 424 ? -4.304 24.606 25.655 1.00 38.75 424 GLY A C 1
ATOM 3210 O O . GLY A 1 424 ? -4.133 24.812 26.858 1.00 38.75 424 GLY A O 1
ATOM 3211 N N . ILE A 1 425 ? -4.169 25.555 24.736 1.00 43.00 425 ILE A N 1
ATOM 3212 C CA . ILE A 1 425 ? -4.130 26.976 25.051 1.00 43.00 425 ILE A CA 1
ATOM 3213 C C . ILE A 1 425 ? -5.590 27.415 25.178 1.00 43.00 425 ILE A C 1
ATOM 3215 O O . ILE A 1 425 ? -6.273 27.545 24.168 1.00 43.00 425 ILE A O 1
ATOM 3219 N N . CYS A 1 426 ? -6.069 27.654 26.401 1.00 42.03 426 CYS A N 1
ATOM 3220 C CA . CYS A 1 426 ? -7.362 28.307 26.614 1.00 42.03 426 CYS A CA 1
ATOM 3221 C C . CYS A 1 426 ? -7.305 29.733 26.037 1.00 42.03 426 CYS A C 1
ATOM 3223 O O . CYS A 1 426 ? -6.524 30.565 26.512 1.00 42.03 426 CYS A O 1
ATOM 3225 N N . CYS A 1 427 ? -8.123 30.036 25.027 1.00 47.03 427 CYS A N 1
ATOM 3226 C CA . CYS A 1 427 ? -8.394 31.416 24.626 1.00 47.03 427 CYS A CA 1
ATOM 3227 C C . CYS A 1 427 ? -9.671 31.882 25.353 1.00 47.03 427 CYS A C 1
ATOM 3229 O O . CYS A 1 427 ? -10.770 31.508 24.961 1.00 47.03 427 CYS A O 1
ATOM 3231 N N . ASN A 1 428 ? -9.552 32.744 26.370 1.00 56.84 428 ASN A N 1
ATOM 3232 C CA . ASN A 1 428 ? -10.710 33.495 26.876 1.00 56.84 428 ASN A CA 1
ATOM 3233 C C . ASN A 1 428 ? -11.062 34.595 25.856 1.00 56.84 428 ASN A C 1
ATOM 3235 O O . ASN A 1 428 ? -10.269 35.520 25.664 1.00 56.84 428 ASN A O 1
ATOM 3239 N N . CYS A 1 429 ? -12.241 34.541 25.224 1.00 51.09 429 CYS A N 1
ATOM 3240 C CA . CYS A 1 429 ? -12.815 35.714 24.547 1.00 51.09 429 CYS A CA 1
ATOM 3241 C C . CYS A 1 429 ? -13.846 36.365 25.494 1.00 51.09 429 CYS A C 1
ATOM 3243 O O . CYS A 1 429 ? -14.793 35.723 25.944 1.00 51.09 429 CYS A O 1
ATOM 3245 N N . THR A 1 430 ? -13.679 37.658 25.784 1.00 62.34 430 THR A N 1
ATOM 3246 C CA . THR A 1 430 ? -14.651 38.455 26.549 1.00 62.34 430 THR A CA 1
ATOM 3247 C C . THR A 1 430 ? -15.547 39.230 25.584 1.00 62.34 430 THR A C 1
ATOM 3249 O O . THR A 1 430 ? -15.047 39.977 24.734 1.00 62.34 430 THR A O 1
ATOM 3252 N N . ILE A 1 431 ? -16.868 39.086 25.725 1.00 62.25 431 ILE A N 1
ATOM 3253 C CA . ILE A 1 431 ? -17.854 39.834 24.935 1.00 62.25 431 ILE A CA 1
ATOM 3254 C C . ILE A 1 431 ? -18.380 40.985 25.797 1.00 62.25 431 ILE A C 1
ATOM 3256 O O . ILE A 1 431 ? -18.942 40.772 26.872 1.00 62.25 431 ILE A O 1
ATOM 3260 N N . GLN A 1 432 ? -18.196 42.218 25.327 1.00 61.09 432 GLN A N 1
ATOM 3261 C CA . GLN A 1 432 ? -18.718 43.414 25.976 1.00 61.09 432 GLN A CA 1
ATOM 3262 C C . GLN A 1 432 ? -19.884 43.972 25.160 1.00 61.09 432 GLN A C 1
ATOM 3264 O O . GLN A 1 432 ? -19.761 44.268 23.970 1.00 61.09 432 GLN A O 1
ATOM 3269 N N . MET A 1 433 ? -21.029 44.128 25.818 1.00 65.06 433 MET A N 1
ATOM 3270 C CA . MET A 1 433 ? -22.246 44.638 25.198 1.00 65.06 433 MET A CA 1
ATOM 3271 C C . MET A 1 433 ? -22.584 46.005 25.782 1.00 65.06 433 MET A C 1
ATOM 3273 O O . MET A 1 433 ? -22.683 46.161 27.003 1.00 65.06 433 MET A O 1
ATOM 3277 N N . ASP A 1 434 ? -22.752 47.007 24.921 1.00 65.19 434 ASP A N 1
ATOM 3278 C CA . ASP A 1 434 ? -23.286 48.304 25.328 1.00 65.19 434 ASP A CA 1
ATOM 3279 C C . ASP A 1 434 ? -24.816 48.222 25.343 1.00 65.19 434 ASP A C 1
ATOM 3281 O O . ASP A 1 434 ? -25.456 48.045 24.308 1.00 65.19 434 ASP A O 1
ATOM 3285 N N . ILE A 1 435 ? -25.395 48.317 26.539 1.00 72.75 435 ILE A N 1
ATOM 3286 C CA . ILE A 1 435 ? -26.848 48.323 26.752 1.00 72.75 435 ILE A CA 1
ATOM 3287 C C . ILE A 1 435 ? -27.307 49.660 27.345 1.00 72.75 435 ILE A C 1
ATOM 3289 O O . ILE A 1 435 ? -28.335 49.732 28.024 1.00 72.75 435 ILE A O 1
ATOM 3293 N N . SER A 1 436 ? -26.517 50.722 27.165 1.00 65.38 436 SER A N 1
ATOM 3294 C CA . SER A 1 436 ? -26.786 52.042 27.742 1.00 65.38 436 SER A CA 1
ATOM 3295 C C . SER A 1 436 ? -28.153 52.598 27.353 1.00 65.38 436 SER A C 1
ATOM 3297 O O . SER A 1 436 ? -28.805 53.172 28.223 1.00 65.38 436 SER A O 1
ATOM 3299 N N . ASN A 1 437 ? -28.620 52.312 26.136 1.00 63.91 437 ASN A N 1
ATOM 3300 C CA . ASN A 1 437 ? -29.880 52.816 25.580 1.00 63.91 437 ASN A CA 1
ATOM 3301 C C . ASN A 1 437 ? -31.155 52.191 26.184 1.00 63.91 437 ASN A C 1
ATOM 3303 O O . ASN A 1 437 ? -32.244 52.711 25.979 1.00 63.91 437 ASN A O 1
ATOM 3307 N N . PHE A 1 438 ? -31.062 51.116 26.977 1.00 67.56 438 PHE A N 1
ATOM 3308 C CA . PHE A 1 438 ? -32.245 50.580 27.664 1.00 67.56 438 PHE A CA 1
ATOM 3309 C C . PHE A 1 438 ? -32.538 51.379 28.942 1.00 67.56 438 PHE A C 1
ATOM 3311 O O . PHE A 1 438 ? -31.923 51.143 29.982 1.00 67.56 438 PHE A O 1
ATOM 3318 N N . ASP A 1 439 ? -33.486 52.311 28.912 1.00 67.62 439 ASP A N 1
ATOM 3319 C CA . ASP A 1 439 ? -33.812 53.139 30.087 1.00 67.62 439 ASP A CA 1
ATOM 3320 C C . ASP A 1 439 ? -34.447 52.346 31.250 1.00 67.62 439 ASP A C 1
ATOM 3322 O O . ASP A 1 439 ? -34.363 52.757 32.411 1.00 67.62 439 ASP A O 1
ATOM 3326 N N . ASP A 1 440 ? -35.029 51.175 30.975 1.00 78.00 440 ASP A N 1
ATOM 3327 C CA . ASP A 1 440 ? -35.681 50.334 31.982 1.00 78.00 440 ASP A CA 1
ATOM 3328 C C . ASP A 1 440 ? -34.743 49.240 32.527 1.00 78.00 440 ASP A C 1
ATOM 3330 O O . ASP A 1 440 ? -34.329 48.306 31.834 1.00 78.00 440 ASP A O 1
ATOM 3334 N N . SER A 1 441 ? -34.450 49.322 33.828 1.00 67.81 441 SER A N 1
ATOM 3335 C CA . SER A 1 441 ? -33.637 48.341 34.559 1.00 67.81 441 SER A CA 1
ATOM 3336 C C . SER A 1 441 ? -34.194 46.910 34.534 1.00 67.81 441 SER A C 1
ATOM 3338 O O . SER A 1 441 ? -33.435 45.957 34.706 1.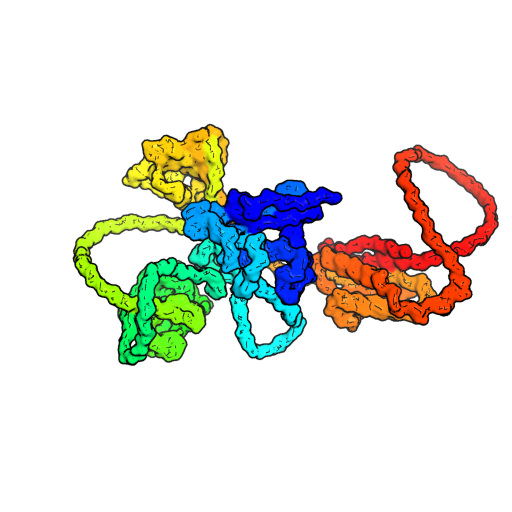00 67.81 441 SER A O 1
ATOM 3340 N N . THR A 1 442 ? -35.501 46.750 34.329 1.00 69.50 442 THR A N 1
ATOM 3341 C CA . THR A 1 442 ? -36.187 45.453 34.251 1.00 69.50 442 THR A CA 1
ATOM 3342 C C . THR A 1 442 ? -35.916 44.776 32.913 1.00 69.50 442 THR A C 1
ATOM 3344 O O . THR A 1 442 ? -35.630 43.582 32.873 1.00 69.50 442 THR A O 1
ATOM 3347 N N . TYR A 1 443 ? -35.922 45.545 31.823 1.00 68.81 443 TYR A N 1
ATOM 3348 C CA . TYR A 1 443 ? -35.564 45.035 30.500 1.00 68.81 443 TYR A CA 1
ATOM 3349 C C . TYR A 1 443 ? -34.080 44.683 30.424 1.00 68.81 443 TYR A C 1
ATOM 3351 O O . TYR A 1 443 ? -33.729 43.628 29.903 1.00 68.81 443 TYR A O 1
ATOM 3359 N N . LYS A 1 444 ? -33.213 45.504 31.034 1.00 75.56 444 LYS A N 1
ATOM 3360 C CA . LYS A 1 444 ? -31.777 45.208 31.138 1.00 75.56 444 LYS A CA 1
ATOM 3361 C C . LYS A 1 444 ? -31.516 43.855 31.810 1.00 75.56 444 LYS A C 1
ATOM 3363 O O . LYS A 1 444 ? -30.716 43.075 31.306 1.00 75.56 444 LYS A O 1
ATOM 3368 N N . SER A 1 445 ? -32.191 43.547 32.921 1.00 69.56 445 SER A N 1
ATOM 3369 C CA . SER A 1 445 ? -31.975 42.281 33.639 1.00 69.56 445 SER A CA 1
ATOM 3370 C C . SER A 1 445 ? -32.562 41.065 32.914 1.00 69.56 445 SER A C 1
ATOM 3372 O O . SER A 1 445 ? -31.930 40.009 32.898 1.00 69.56 445 SER A O 1
ATOM 3374 N N . GLN A 1 446 ? -33.719 41.212 32.262 1.00 75.56 446 GLN A N 1
ATOM 3375 C CA . GLN A 1 446 ? -34.314 40.149 31.446 1.00 75.56 446 GLN A CA 1
ATOM 3376 C C . GLN A 1 446 ? -33.477 39.841 30.201 1.00 75.56 446 GLN A C 1
ATOM 3378 O O . GLN A 1 446 ? -33.240 38.672 29.907 1.00 75.56 446 GLN A O 1
ATOM 3383 N N . PHE A 1 447 ? -32.976 40.871 29.513 1.00 75.75 447 PHE A N 1
ATOM 3384 C CA . PHE A 1 447 ? -32.108 40.707 28.348 1.00 75.75 447 PHE A CA 1
ATOM 3385 C C . PHE A 1 447 ? -30.817 39.965 28.709 1.00 75.75 447 PHE A C 1
ATOM 3387 O O . PHE A 1 447 ? -30.452 39.006 28.036 1.00 75.75 447 PHE A O 1
ATOM 3394 N N . VAL A 1 448 ? -30.163 40.348 29.812 1.00 77.38 448 VAL A N 1
ATOM 3395 C CA . VAL A 1 448 ? -28.946 39.668 30.285 1.00 77.38 448 VAL A CA 1
ATOM 3396 C C . VAL A 1 448 ? -29.220 38.200 30.622 1.00 77.38 448 VAL A C 1
ATOM 3398 O O . VAL A 1 448 ? -28.430 37.341 30.249 1.00 77.38 448 VAL A O 1
ATOM 3401 N N . SER A 1 449 ? -30.346 37.887 31.270 1.00 74.50 449 SER A N 1
ATOM 3402 C CA . SER A 1 449 ? -30.704 36.498 31.592 1.00 74.50 449 SER A CA 1
ATOM 3403 C C . SER A 1 449 ? -31.002 35.662 30.342 1.00 74.50 449 SER A C 1
ATOM 3405 O O . SER A 1 449 ? -30.526 34.534 30.241 1.00 74.50 449 SER A O 1
ATOM 3407 N N . LEU A 1 450 ? -31.735 36.204 29.366 1.00 76.06 450 LEU A N 1
ATOM 3408 C CA . LEU A 1 450 ? -32.027 35.504 28.110 1.00 76.06 450 LEU A CA 1
ATOM 3409 C C . LEU A 1 450 ? -30.764 35.284 27.273 1.00 76.06 450 LEU A C 1
ATOM 3411 O O . LEU A 1 450 ? -30.565 34.197 26.737 1.00 76.06 450 LEU A O 1
ATOM 3415 N N . TYR A 1 451 ? -29.890 36.288 27.204 1.00 76.94 451 TYR A N 1
ATOM 3416 C CA . TYR A 1 451 ? -28.633 36.186 26.472 1.00 76.94 451 TYR A CA 1
ATOM 3417 C C . TYR A 1 451 ? -27.687 35.157 27.103 1.00 76.94 451 TYR A C 1
ATOM 3419 O O . TYR A 1 451 ? -27.154 34.309 26.394 1.00 76.94 451 TYR A O 1
ATOM 3427 N N . SER A 1 452 ? -27.513 35.177 28.429 1.00 74.62 452 SER A N 1
ATOM 3428 C CA . SER A 1 452 ? -26.673 34.194 29.127 1.00 74.62 452 SER A CA 1
ATOM 3429 C C . SER A 1 452 ? -27.182 32.763 28.944 1.00 74.62 452 SER A C 1
ATOM 3431 O O . SER A 1 452 ? -26.377 31.861 28.726 1.00 74.62 452 SER A O 1
ATOM 3433 N N . ASN A 1 453 ? -28.505 32.562 28.962 1.00 71.62 453 ASN A N 1
ATOM 3434 C CA . ASN A 1 453 ? -29.119 31.260 28.698 1.00 71.62 453 ASN A CA 1
ATOM 3435 C C . ASN A 1 453 ? -28.856 30.764 27.279 1.00 71.62 453 ASN A C 1
ATOM 3437 O O . ASN A 1 453 ? -28.530 29.597 27.079 1.00 71.62 453 ASN A O 1
ATOM 3441 N N . GLU A 1 454 ? -28.973 31.647 26.292 1.00 75.38 454 GLU A N 1
ATOM 3442 C CA . GLU A 1 454 ? -28.760 31.273 24.899 1.00 75.38 454 GLU A CA 1
ATOM 3443 C C . GLU A 1 454 ? -27.287 30.969 24.601 1.00 75.38 454 GLU A C 1
ATOM 3445 O O . GLU A 1 454 ? -26.984 29.997 23.909 1.00 75.38 454 GLU A O 1
ATOM 3450 N N . VAL A 1 455 ? -26.365 31.747 25.179 1.00 73.00 455 VAL A N 1
ATOM 3451 C CA . VAL A 1 455 ? -24.923 31.470 25.103 1.00 73.00 455 VAL A CA 1
ATOM 3452 C C . VAL A 1 455 ? -24.598 30.126 25.749 1.00 73.00 455 VAL A C 1
ATOM 3454 O O . VAL A 1 455 ? -23.881 29.333 25.147 1.00 73.00 455 VAL A O 1
ATOM 3457 N N . ALA A 1 456 ? -25.151 29.841 26.932 1.00 68.75 456 ALA A N 1
ATOM 3458 C CA . ALA A 1 456 ? -24.963 28.562 27.613 1.00 68.75 456 ALA A CA 1
ATOM 3459 C C . ALA A 1 456 ? -25.504 27.386 26.780 1.00 68.75 456 ALA A C 1
ATOM 3461 O O . ALA A 1 456 ? -24.815 26.382 26.599 1.00 68.75 456 ALA A O 1
ATOM 3462 N N . ARG A 1 457 ? -26.704 27.546 26.202 1.00 72.19 457 ARG A N 1
ATOM 3463 C CA . ARG A 1 457 ? -27.370 26.541 25.362 1.00 72.19 457 ARG A CA 1
ATOM 3464 C C . ARG A 1 457 ? -26.570 26.213 24.110 1.00 72.19 457 ARG A C 1
ATOM 3466 O O . ARG A 1 457 ? -26.381 25.041 23.804 1.00 72.19 457 ARG A O 1
ATOM 3473 N N . GLU A 1 458 ? -26.123 27.225 23.374 1.00 70.44 458 GLU A N 1
ATOM 3474 C CA . GLU A 1 458 ? -25.346 27.000 22.156 1.00 70.44 458 GLU A CA 1
ATOM 3475 C C . GLU A 1 458 ? -23.953 26.446 22.473 1.00 70.44 458 GLU A C 1
ATOM 3477 O O . GLU A 1 458 ? -23.418 25.672 21.682 1.00 70.44 458 GLU A O 1
ATOM 3482 N N . ALA A 1 459 ? -23.352 26.837 23.604 1.00 65.88 459 ALA A N 1
ATOM 3483 C CA . ALA A 1 459 ? -22.025 26.370 24.010 1.00 65.88 459 ALA A CA 1
ATOM 3484 C C . ALA A 1 459 ? -22.047 24.988 24.682 1.00 65.88 459 ALA A C 1
ATOM 3486 O O . ALA A 1 459 ? -20.987 24.443 24.979 1.00 65.88 459 ALA A O 1
ATOM 3487 N N . GLY A 1 460 ? -23.230 24.427 24.954 1.00 67.94 460 GLY A N 1
ATOM 3488 C CA . GLY A 1 460 ? -23.372 23.147 25.647 1.00 67.94 460 GLY A CA 1
ATOM 3489 C C . GLY A 1 460 ? -22.890 23.173 27.104 1.00 67.94 460 GLY A C 1
ATOM 3490 O O . GLY A 1 460 ? -22.499 22.134 27.630 1.00 67.94 460 GLY A O 1
ATOM 3491 N N . VAL A 1 461 ? -22.901 24.339 27.760 1.00 69.19 461 VAL A N 1
ATOM 3492 C CA . VAL A 1 461 ? -22.474 24.502 29.162 1.00 69.19 461 VAL A CA 1
ATOM 3493 C C . VAL A 1 461 ? -23.663 24.823 30.066 1.00 69.19 461 VAL A C 1
ATOM 3495 O O . VAL A 1 461 ? -24.668 25.375 29.622 1.00 69.19 461 VAL A O 1
ATOM 3498 N N . GLU A 1 462 ? -23.564 24.497 31.357 1.00 68.50 462 GLU A N 1
ATOM 3499 C CA . GLU A 1 462 ? -24.577 24.925 32.327 1.00 68.50 462 GLU A CA 1
ATOM 3500 C C . GLU A 1 462 ? -24.604 26.461 32.440 1.00 68.50 462 GLU A C 1
ATOM 3502 O O . GLU A 1 462 ? -23.555 27.105 32.446 1.00 68.50 462 GLU A O 1
ATOM 3507 N N . GLU A 1 463 ? -25.794 27.060 32.581 1.00 68.81 463 GLU A N 1
ATOM 3508 C CA . GLU A 1 463 ? -25.979 28.521 32.707 1.00 68.81 463 GLU A CA 1
ATOM 3509 C C . GLU A 1 463 ? -25.100 29.124 33.820 1.00 68.81 463 GLU A C 1
ATOM 3511 O O . GLU A 1 463 ? -24.566 30.222 33.677 1.00 68.81 463 GLU A O 1
ATOM 3516 N N . SER A 1 464 ? -24.870 28.377 34.907 1.00 68.19 464 SER A N 1
ATOM 3517 C CA . SER A 1 464 ? -24.006 28.789 36.022 1.00 68.19 464 SER A CA 1
ATOM 3518 C C . SER A 1 464 ? -22.526 28.956 35.664 1.00 68.19 464 SER A C 1
ATOM 3520 O O . SER A 1 464 ? -21.792 29.578 36.433 1.00 68.19 464 SER A O 1
ATOM 3522 N N . SER A 1 465 ? -22.092 28.411 34.527 1.00 59.72 465 SER A N 1
ATOM 3523 C CA . SER A 1 465 ? -20.732 28.541 33.993 1.00 59.72 465 SER A CA 1
ATOM 3524 C C . SER A 1 465 ? -20.543 29.812 33.154 1.00 59.72 465 SER A C 1
ATOM 3526 O O . SER A 1 465 ? -19.427 30.118 32.736 1.00 59.72 465 SER A O 1
ATOM 3528 N N . VAL A 1 466 ? -21.617 30.576 32.915 1.00 61.62 466 VAL A N 1
ATOM 3529 C CA . VAL A 1 466 ? -21.573 31.900 32.285 1.00 61.62 466 VAL A CA 1
ATOM 3530 C C . VAL A 1 466 ? -21.552 32.960 33.386 1.00 61.62 466 VAL A C 1
ATOM 3532 O O . VAL A 1 466 ? -22.515 33.136 34.133 1.00 61.62 466 VAL A O 1
ATOM 3535 N N . HIS A 1 467 ? -20.443 33.687 33.509 1.00 63.09 467 HIS A N 1
ATOM 3536 C CA . HIS A 1 467 ? -20.268 34.698 34.546 1.00 63.09 467 HIS A CA 1
ATOM 3537 C C . HIS A 1 467 ? -20.528 36.101 33.988 1.00 63.09 467 HIS A C 1
ATOM 3539 O O . HIS A 1 467 ? -19.810 36.605 33.126 1.00 63.09 467 HIS A O 1
ATOM 3545 N N . VAL A 1 468 ? -21.542 36.782 34.524 1.00 64.62 468 VAL A N 1
ATOM 3546 C CA . VAL A 1 468 ? -21.740 38.219 34.289 1.00 64.62 468 VAL A CA 1
ATOM 3547 C C . VAL A 1 468 ? -20.857 38.969 35.282 1.00 64.62 468 VAL A C 1
ATOM 3549 O O . VAL A 1 468 ? -21.146 38.991 36.478 1.00 64.62 468 VAL A O 1
ATOM 3552 N N . LEU A 1 469 ? -19.742 39.518 34.802 1.00 48.53 469 LEU A N 1
ATOM 3553 C CA . LEU A 1 469 ? -18.684 40.031 35.675 1.00 48.53 469 LEU A CA 1
ATOM 3554 C C . LEU A 1 469 ? -19.009 41.395 36.281 1.00 48.53 469 LEU A C 1
ATOM 3556 O O . LEU A 1 469 ? -18.655 41.643 37.432 1.00 48.53 469 LEU A O 1
ATOM 3560 N N . ASP A 1 470 ? -19.646 42.286 35.516 1.00 49.72 470 ASP A N 1
ATOM 3561 C CA . ASP A 1 470 ? -19.987 43.620 36.007 1.00 49.72 470 ASP A CA 1
ATOM 3562 C C . ASP A 1 470 ? -21.123 44.273 35.203 1.00 49.72 470 ASP A C 1
ATOM 3564 O O . ASP A 1 470 ? -21.235 44.093 33.985 1.00 49.72 470 ASP A O 1
ATOM 3568 N N . ILE A 1 471 ? -21.940 45.071 35.898 1.00 50.62 471 ILE A N 1
ATOM 3569 C CA . ILE A 1 471 ? -22.919 45.988 35.300 1.00 50.62 471 ILE A CA 1
ATOM 3570 C C . ILE A 1 471 ? -22.423 47.398 35.603 1.00 50.62 471 ILE A C 1
ATOM 3572 O O . ILE A 1 471 ? -22.777 48.012 36.612 1.00 50.62 471 ILE A O 1
ATOM 3576 N N . VAL A 1 472 ? -21.583 47.924 34.719 1.00 45.88 472 VAL A N 1
ATOM 3577 C CA . VAL A 1 472 ? -21.194 49.335 34.768 1.00 45.88 472 VAL A CA 1
ATOM 3578 C C . VAL A 1 472 ? -22.334 50.178 34.189 1.00 45.88 472 VAL A C 1
ATOM 3580 O O . VAL A 1 472 ? -23.025 49.715 33.278 1.00 45.88 472 VAL A O 1
ATOM 3583 N N . PRO A 1 473 ? -22.565 51.420 34.660 1.00 43.25 473 PRO A N 1
ATOM 3584 C CA . PRO A 1 473 ? -23.561 52.297 34.052 1.00 43.25 473 PRO A CA 1
ATOM 3585 C C . PRO A 1 473 ? -23.277 52.456 32.552 1.00 43.25 473 PRO A C 1
ATOM 3587 O O . PRO A 1 473 ? -22.326 53.127 32.162 1.00 43.25 473 PRO A O 1
ATOM 3590 N N . GLY A 1 474 ? -24.086 51.788 31.729 1.00 50.75 474 GLY A N 1
ATOM 3591 C CA . GLY A 1 474 ? -23.983 51.804 30.273 1.00 50.75 474 GLY A CA 1
ATOM 3592 C C . GLY A 1 474 ? -23.403 50.554 29.601 1.00 50.75 474 GLY A C 1
ATOM 3593 O O . GLY A 1 474 ? -23.480 50.475 28.389 1.00 50.75 474 GLY A O 1
ATOM 3594 N N . SER A 1 475 ? -22.875 49.546 30.303 1.00 50.69 475 SER A N 1
ATOM 3595 C CA . SER A 1 475 ? -22.409 48.316 29.630 1.00 50.69 475 SER A CA 1
ATOM 3596 C C . SER A 1 475 ? -22.491 47.076 30.515 1.00 50.69 475 SER A C 1
ATOM 3598 O O . SER A 1 475 ? -22.436 47.169 31.740 1.00 50.69 475 SER A O 1
ATOM 3600 N N . VAL A 1 476 ? -22.626 45.913 29.877 1.00 52.25 476 VAL A N 1
ATOM 3601 C CA . VAL A 1 476 ? -22.566 44.600 30.526 1.00 52.25 476 VAL A CA 1
ATOM 3602 C C . VAL A 1 476 ? -21.406 43.815 29.938 1.00 52.25 476 VAL A C 1
ATOM 3604 O O . VAL A 1 476 ? -21.254 43.717 28.718 1.00 52.25 476 VAL A O 1
ATOM 3607 N N . VAL A 1 477 ? -20.583 43.259 30.822 1.00 52.00 477 VAL A N 1
ATOM 3608 C CA . VAL A 1 477 ? -19.495 42.353 30.452 1.00 52.00 477 VAL A CA 1
ATOM 3609 C C . VAL A 1 477 ? -19.930 40.933 30.788 1.00 52.00 477 VAL A C 1
ATOM 3611 O O . VAL A 1 477 ? -20.163 40.618 31.957 1.00 52.00 477 VAL A O 1
ATOM 3614 N N . VAL A 1 478 ? -20.042 40.086 29.764 1.00 51.91 478 VAL A N 1
ATOM 3615 C CA . VAL A 1 478 ? -20.327 38.657 29.928 1.00 51.91 478 VAL A CA 1
ATOM 3616 C C . VAL A 1 478 ? -19.050 37.887 29.611 1.00 51.91 478 VAL A C 1
ATOM 3618 O O . VAL A 1 478 ? -18.501 38.000 28.512 1.00 51.91 478 VAL A O 1
ATOM 3621 N N . GLU A 1 479 ? -18.558 37.123 30.582 1.00 52.16 479 GLU A N 1
ATOM 3622 C CA . GLU A 1 479 ? -17.441 36.202 30.401 1.00 52.16 479 GLU A CA 1
ATOM 3623 C C . GLU A 1 479 ? -17.989 34.772 30.377 1.00 52.16 479 GLU A C 1
ATOM 3625 O O . GLU A 1 479 ? -18.726 34.350 31.270 1.00 52.16 479 GLU A O 1
ATOM 3630 N N . SER A 1 480 ? -17.662 34.032 29.322 1.00 53.03 480 SER A N 1
ATOM 3631 C CA . SER A 1 480 ? -18.016 32.623 29.187 1.00 53.03 480 SER A CA 1
ATOM 3632 C C . SER A 1 480 ? -16.739 31.832 28.933 1.00 53.03 480 SER A C 1
ATOM 3634 O O . SER A 1 480 ? -15.915 32.228 28.107 1.00 53.03 480 SER A O 1
ATOM 3636 N N . LEU A 1 481 ? -16.557 30.747 29.684 1.00 49.12 481 LEU A N 1
ATOM 3637 C CA . LEU A 1 481 ? -15.470 29.796 29.484 1.00 49.12 481 LEU A CA 1
ATOM 3638 C C . LEU A 1 481 ? -15.966 28.739 28.498 1.00 49.12 481 LEU A C 1
ATOM 3640 O O . LEU A 1 481 ? -16.618 27.777 28.897 1.00 49.12 481 LEU A O 1
ATOM 3644 N N . VAL A 1 482 ? -15.704 28.959 27.212 1.00 54.78 482 VAL A N 1
ATOM 3645 C CA . VAL A 1 482 ? -15.972 27.977 26.158 1.00 54.78 482 VAL A CA 1
ATOM 3646 C C . VAL A 1 482 ? -14.649 27.661 25.483 1.00 54.78 482 VAL A C 1
ATOM 3648 O O . VAL A 1 482 ? -13.982 28.562 24.969 1.00 54.78 482 VAL A O 1
ATOM 3651 N N . ASP A 1 483 ? -14.258 26.392 25.529 1.00 48.88 483 ASP A N 1
ATOM 3652 C CA . ASP A 1 483 ? -13.060 25.913 24.854 1.00 48.88 483 ASP A CA 1
ATOM 3653 C C . ASP A 1 483 ? -13.370 25.738 23.363 1.00 48.88 483 ASP A C 1
ATOM 3655 O O . ASP A 1 483 ? -14.272 24.992 22.984 1.00 48.88 483 ASP A O 1
ATOM 3659 N N . PHE A 1 484 ? -12.628 26.444 22.509 1.00 58.28 484 PHE A N 1
ATOM 3660 C CA . PHE A 1 484 ? -12.723 26.308 21.056 1.00 58.28 484 PHE A CA 1
ATOM 3661 C C . PHE A 1 484 ? -11.423 25.724 20.511 1.00 58.28 484 PHE A C 1
ATOM 3663 O O . PHE A 1 484 ? -10.338 26.220 20.820 1.00 58.28 484 PHE A O 1
ATOM 3670 N N . GLU A 1 485 ? -11.535 24.700 19.669 1.00 50.25 485 GLU A N 1
ATOM 3671 C CA . GLU A 1 485 ? -10.384 24.025 19.057 1.00 50.25 485 GLU A CA 1
ATOM 3672 C C . GLU A 1 485 ? -9.722 24.883 17.968 1.00 50.25 485 GLU A C 1
ATOM 3674 O O . GLU A 1 485 ? -8.521 24.761 17.710 1.00 50.25 485 GLU A O 1
ATOM 3679 N N . SER A 1 486 ? -10.474 25.813 17.366 1.00 54.03 486 SER A N 1
ATOM 3680 C CA . SER A 1 486 ? -9.955 26.751 16.375 1.00 54.03 486 SER A CA 1
ATOM 3681 C C . SER A 1 486 ? -10.662 28.117 16.378 1.00 54.03 486 SER A C 1
ATOM 3683 O O . SER A 1 486 ? -11.763 28.307 16.899 1.00 54.03 486 SER A O 1
ATOM 3685 N N . GLN A 1 487 ? -10.022 29.105 15.745 1.00 47.97 487 GLN A N 1
ATOM 3686 C CA . GLN A 1 487 ? -10.579 30.451 15.547 1.00 47.97 487 GLN A CA 1
ATOM 3687 C C . GLN A 1 487 ? -11.852 30.443 14.679 1.00 47.97 487 GLN A C 1
ATOM 3689 O O . GLN A 1 487 ? -12.732 31.297 14.841 1.00 47.97 487 GLN A O 1
ATOM 3694 N N . GLU A 1 488 ? -11.934 29.510 13.732 1.00 57.97 488 GLU A N 1
ATOM 3695 C CA . GLU A 1 488 ? -13.077 29.380 12.835 1.00 57.97 488 GLU A CA 1
ATOM 3696 C C . GLU A 1 488 ? -14.313 28.895 13.602 1.00 57.97 488 GLU A C 1
ATOM 3698 O O . GLU A 1 488 ? -15.402 29.436 13.406 1.00 57.97 488 GLU A O 1
ATOM 3703 N N . ASP A 1 489 ? -14.124 27.986 14.560 1.00 56.12 489 ASP A N 1
ATOM 3704 C CA . ASP A 1 489 ? -15.201 27.444 15.395 1.00 56.12 489 ASP A CA 1
ATOM 3705 C C . ASP A 1 489 ? -15.773 28.502 16.336 1.00 56.12 489 ASP A C 1
ATOM 3707 O O . ASP A 1 489 ? -16.990 28.671 16.411 1.00 56.12 489 ASP A O 1
ATOM 3711 N N . ALA A 1 490 ? -14.910 29.312 16.958 1.00 55.03 490 ALA A N 1
ATOM 3712 C CA . ALA A 1 490 ? -15.342 30.458 17.760 1.00 55.03 490 ALA A CA 1
ATOM 3713 C C . ALA A 1 490 ? -16.149 31.476 16.928 1.00 55.03 490 ALA A C 1
ATOM 3715 O O . ALA A 1 490 ? -17.114 32.071 17.410 1.00 55.03 490 ALA A O 1
ATOM 3716 N N . THR A 1 491 ? -15.781 31.673 15.658 1.00 56.72 491 THR A N 1
ATOM 3717 C CA . THR A 1 491 ? -16.481 32.607 14.761 1.00 56.72 491 THR A CA 1
ATOM 3718 C C . THR A 1 491 ? -17.846 32.058 14.343 1.00 56.72 491 THR A C 1
ATOM 3720 O O . THR A 1 491 ? -18.846 32.768 14.451 1.00 56.72 491 THR A O 1
ATOM 3723 N N . LYS A 1 492 ? -17.912 30.784 13.936 1.00 63.06 492 LYS A N 1
ATOM 3724 C CA . LYS A 1 492 ? -19.167 30.096 13.591 1.00 63.06 492 LYS A CA 1
ATOM 3725 C C . LYS A 1 492 ? -20.126 30.045 14.778 1.00 63.06 492 LYS A C 1
ATOM 3727 O O . LYS A 1 492 ? -21.322 30.263 14.602 1.00 63.06 492 LYS A O 1
ATOM 3732 N N . PHE A 1 493 ? -19.600 29.828 15.983 1.00 66.38 493 PHE A N 1
ATOM 3733 C CA . PHE A 1 493 ? -20.364 29.871 17.224 1.00 66.38 493 PHE A CA 1
ATOM 3734 C C . PHE A 1 493 ? -21.034 31.235 17.441 1.00 66.38 493 PHE A C 1
ATOM 3736 O O . PHE A 1 493 ? -22.250 31.309 17.621 1.00 66.38 493 PHE A O 1
ATOM 3743 N N . ILE A 1 494 ? -20.266 32.325 17.346 1.00 59.53 494 ILE A N 1
ATOM 3744 C CA . ILE A 1 494 ? -20.794 33.689 17.499 1.00 59.53 494 ILE A CA 1
ATOM 3745 C C . ILE A 1 494 ? -21.850 33.988 16.427 1.00 59.53 494 ILE A C 1
ATOM 3747 O O . ILE A 1 494 ? -22.914 34.519 16.745 1.00 59.53 494 ILE A O 1
ATOM 3751 N N . GLU A 1 495 ? -21.607 33.618 15.166 1.00 61.19 495 GLU A N 1
ATOM 3752 C CA . GLU A 1 495 ? -22.599 33.796 14.099 1.00 61.19 495 GLU A CA 1
ATOM 3753 C C . GLU A 1 495 ? -23.897 33.029 14.372 1.00 61.19 495 GLU A C 1
ATOM 3755 O O . GLU A 1 495 ? -24.984 33.543 14.102 1.00 61.19 495 GLU A O 1
ATOM 3760 N N . LYS A 1 496 ? -23.802 31.817 14.922 1.00 64.56 496 LYS A N 1
ATOM 3761 C CA . LYS A 1 496 ? -24.954 30.971 15.240 1.00 64.56 496 LYS A CA 1
ATOM 3762 C C . LYS A 1 496 ? -25.793 31.550 16.380 1.00 64.56 496 LYS A C 1
ATOM 3764 O O . LYS A 1 496 ? -27.010 31.650 16.229 1.00 64.56 496 LYS A O 1
ATOM 3769 N N . VAL A 1 497 ? -25.157 32.018 17.458 1.00 60.41 497 VAL A N 1
ATOM 3770 C CA . VAL A 1 497 ? -25.837 32.711 18.571 1.00 60.41 497 VAL A CA 1
ATOM 3771 C C . VAL A 1 497 ? -26.582 33.949 18.058 1.00 60.41 497 VAL A C 1
ATOM 3773 O O . VAL A 1 497 ? -27.747 34.162 18.395 1.00 60.41 497 VAL A O 1
ATOM 3776 N N . MET A 1 498 ? -25.952 34.731 17.176 1.00 56.38 498 MET A N 1
ATOM 3777 C CA . MET A 1 498 ? -26.565 35.935 16.606 1.00 56.38 498 MET A CA 1
ATOM 3778 C C . MET A 1 498 ? -27.736 35.616 15.660 1.00 56.38 498 MET A C 1
ATOM 3780 O O . MET A 1 498 ? -28.748 36.315 15.688 1.00 56.38 498 MET A O 1
ATOM 3784 N N . ARG A 1 499 ? -27.645 34.550 14.850 1.00 56.34 499 ARG A N 1
ATOM 3785 C CA . ARG A 1 499 ? -28.744 34.114 13.963 1.00 56.34 499 ARG A CA 1
ATOM 3786 C C . ARG A 1 499 ? -29.928 33.527 14.732 1.00 56.34 499 ARG A C 1
ATOM 3788 O O . ARG A 1 499 ? -31.066 33.757 14.329 1.00 56.34 499 ARG A O 1
ATOM 3795 N N . SER A 1 500 ? -29.685 32.817 15.836 1.00 52.16 500 SER A N 1
ATOM 3796 C CA . SER A 1 500 ? -30.750 32.253 16.679 1.00 52.16 500 SER A CA 1
ATOM 3797 C C . SER A 1 500 ? -31.690 33.344 17.209 1.00 52.16 500 SER A C 1
ATOM 3799 O O . SER A 1 500 ? -32.912 33.235 17.076 1.00 52.16 500 SER A O 1
ATOM 3801 N N . GLN A 1 501 ? -31.125 34.467 17.669 1.00 56.41 501 GLN A N 1
ATOM 3802 C CA . GLN A 1 501 ? -31.884 35.640 18.129 1.00 56.41 501 GLN A CA 1
ATOM 3803 C C . GLN A 1 501 ? -32.756 36.269 17.031 1.00 56.41 501 GLN A C 1
ATOM 3805 O O . GLN A 1 501 ? -33.804 36.837 17.322 1.00 56.41 501 GLN A O 1
ATOM 3810 N N . GLN A 1 502 ? -32.363 36.134 15.763 1.00 51.75 502 GLN A N 1
ATOM 3811 C CA . GLN A 1 502 ? -33.079 36.710 14.625 1.00 51.75 502 GLN A CA 1
ATOM 3812 C C . GLN A 1 502 ? -34.267 35.851 14.149 1.00 51.75 502 GLN A C 1
ATOM 3814 O O . GLN A 1 502 ? -35.097 36.335 13.386 1.00 51.75 502 GLN A O 1
ATOM 3819 N N . SER A 1 503 ? -34.356 34.584 14.578 1.00 47.34 503 SER A N 1
ATOM 3820 C CA . SER A 1 503 ? -35.313 33.598 14.041 1.00 47.34 503 SER A CA 1
ATOM 3821 C C . SER A 1 503 ? -36.543 33.311 14.920 1.00 47.34 503 SER A C 1
ATOM 3823 O O . SER A 1 503 ? -37.487 32.671 14.458 1.00 47.34 503 SER A O 1
ATOM 3825 N N . ASN A 1 504 ? -36.587 33.807 16.162 1.00 44.84 504 ASN A N 1
ATOM 3826 C CA . ASN A 1 504 ? -37.686 33.550 17.103 1.00 44.84 504 ASN A CA 1
ATOM 3827 C C . ASN A 1 504 ? -38.806 34.609 17.027 1.00 44.84 504 ASN A C 1
ATOM 3829 O O . ASN A 1 504 ? -39.002 35.389 17.956 1.00 44.84 504 ASN A O 1
ATOM 3833 N N . ASP A 1 505 ? -39.588 34.596 15.942 1.00 45.94 505 ASP A N 1
ATOM 3834 C CA . ASP A 1 505 ? -40.645 35.591 15.664 1.00 45.94 505 ASP A CA 1
ATOM 3835 C C . ASP A 1 505 ? -42.090 35.107 15.945 1.00 45.94 505 ASP A C 1
ATOM 3837 O O . ASP A 1 505 ? -43.056 35.584 15.352 1.00 45.94 505 ASP A O 1
ATOM 3841 N N . THR A 1 506 ? -42.299 34.139 16.851 1.00 40.56 506 THR A N 1
ATOM 3842 C CA . THR A 1 506 ? -43.669 33.642 17.144 1.00 40.56 506 THR A CA 1
ATOM 3843 C C . THR A 1 506 ? -44.084 33.583 18.614 1.00 40.56 506 THR A C 1
ATOM 3845 O O . THR A 1 506 ? -45.258 33.338 18.873 1.00 40.56 506 THR A O 1
ATOM 3848 N N . ASN A 1 507 ? -43.204 33.865 19.583 1.00 37.31 507 ASN A N 1
ATOM 3849 C CA . ASN A 1 507 ? -43.558 33.818 21.018 1.00 37.31 507 ASN A CA 1
ATOM 3850 C C . ASN A 1 507 ? -43.553 35.175 21.751 1.00 37.31 507 ASN A C 1
ATOM 3852 O O . ASN A 1 507 ? -43.840 35.217 22.946 1.00 37.31 507 ASN A O 1
ATOM 3856 N N . TYR A 1 508 ? -43.308 36.290 21.056 1.00 38.50 508 TYR A N 1
ATOM 3857 C CA . TYR A 1 508 ? -43.272 37.634 21.662 1.00 38.50 508 TYR A CA 1
ATOM 3858 C C . TYR A 1 508 ? -44.552 38.473 21.475 1.00 38.50 508 TYR A C 1
ATOM 3860 O O . TYR A 1 508 ? -44.636 39.611 21.939 1.00 38.50 508 TYR A O 1
ATOM 3868 N N . THR A 1 509 ? -45.610 37.901 20.895 1.00 31.92 509 THR A N 1
ATOM 3869 C CA . THR A 1 509 ? -46.898 38.576 20.634 1.00 31.92 509 THR A CA 1
ATOM 3870 C C . THR A 1 509 ? -47.739 38.894 21.878 1.00 31.92 509 THR A C 1
ATOM 3872 O O . THR A 1 509 ? -48.775 39.535 21.750 1.00 31.92 509 THR A O 1
ATOM 3875 N N . MET A 1 510 ? -47.308 38.530 23.092 1.00 29.86 510 MET A N 1
ATOM 3876 C CA . MET A 1 510 ? -47.985 38.951 24.334 1.00 29.86 510 MET A CA 1
ATOM 3877 C C . MET A 1 510 ? -47.447 40.252 24.944 1.00 29.86 510 MET A C 1
ATOM 3879 O O . MET A 1 510 ? -48.033 40.744 25.903 1.00 29.86 510 MET A O 1
ATOM 388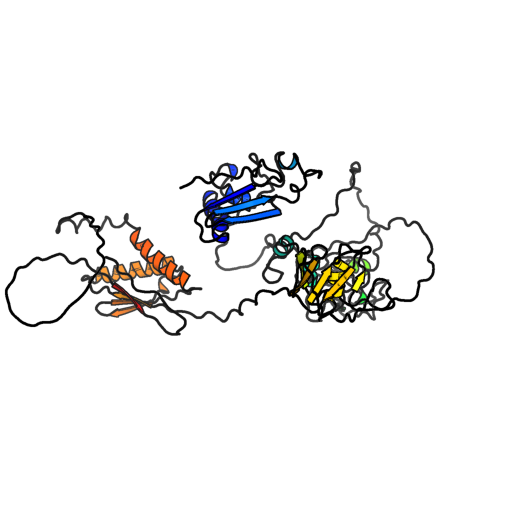3 N N . PHE A 1 511 ? -46.379 40.835 24.392 1.00 30.67 511 PHE A N 1
ATOM 3884 C CA . PHE A 1 511 ? -45.801 42.090 24.895 1.00 30.67 511 PHE A CA 1
ATOM 3885 C C . PHE A 1 511 ? -45.951 43.284 23.938 1.00 30.67 511 PHE A C 1
ATOM 3887 O O . PHE A 1 511 ? -45.628 44.407 24.318 1.00 30.67 511 PHE A O 1
ATOM 3894 N N . SER A 1 512 ? -46.490 43.093 22.725 1.00 33.94 512 SER A N 1
ATOM 3895 C CA . SER A 1 512 ? -46.620 44.175 21.734 1.00 33.94 512 SER A CA 1
ATOM 3896 C C . SER A 1 512 ? -47.960 44.926 21.760 1.00 33.94 512 SER A C 1
ATOM 3898 O O . SER A 1 512 ? -48.055 45.986 21.145 1.00 33.94 512 SER A O 1
ATOM 3900 N N . GLU A 1 513 ? -48.994 44.444 22.462 1.00 32.25 513 GLU A N 1
ATOM 3901 C CA . GLU A 1 513 ? -50.316 45.103 22.451 1.00 32.25 513 GLU A CA 1
ATOM 3902 C C . GLU A 1 513 ? -50.381 46.409 23.272 1.00 32.25 513 GLU A C 1
ATOM 3904 O O . GLU A 1 513 ? -51.245 47.242 23.002 1.00 32.25 513 GLU A O 1
ATOM 3909 N N . GLU A 1 514 ? -49.445 46.667 24.195 1.00 34.94 514 GLU A N 1
ATOM 3910 C CA . GLU A 1 514 ? -49.362 47.964 24.898 1.00 34.94 514 GLU A CA 1
ATOM 3911 C C . GLU A 1 514 ? -48.499 49.010 24.169 1.00 34.94 514 GLU A C 1
ATOM 3913 O O . GLU A 1 514 ? -48.609 50.205 24.446 1.00 34.94 514 GLU A O 1
ATOM 3918 N N . PHE A 1 515 ? -47.688 48.603 23.186 1.00 31.94 515 PHE A N 1
ATOM 3919 C CA . PHE A 1 515 ? -46.747 49.508 22.517 1.00 31.94 515 PHE A CA 1
ATOM 3920 C C . PHE A 1 515 ? -47.316 50.135 21.230 1.00 31.94 515 PHE A C 1
ATOM 3922 O O . PHE A 1 515 ? -47.000 51.275 20.891 1.00 31.94 515 PHE A O 1
ATOM 3929 N N . THR A 1 516 ? -48.246 49.465 20.538 1.00 34.06 516 THR A N 1
ATOM 3930 C CA . THR A 1 516 ? -48.826 49.966 19.271 1.00 34.06 516 THR A CA 1
ATOM 3931 C C . THR A 1 516 ? -49.904 51.049 19.449 1.00 34.06 516 THR A C 1
ATOM 3933 O O . THR A 1 516 ? -50.494 51.496 18.467 1.00 34.06 516 THR A O 1
ATOM 3936 N N . GLN A 1 517 ? -50.184 51.515 20.674 1.00 32.00 517 GLN A N 1
ATOM 3937 C CA . GLN A 1 517 ? -51.200 52.553 20.900 1.00 32.00 517 GLN A CA 1
ATOM 3938 C C . GLN A 1 517 ? -50.650 53.991 20.940 1.00 32.00 517 GLN A C 1
ATOM 3940 O O . GLN A 1 517 ? -51.449 54.925 21.002 1.00 32.00 517 GLN A O 1
ATOM 3945 N N . THR A 1 518 ? -49.327 54.202 20.837 1.00 34.84 518 THR A N 1
ATOM 3946 C CA . THR A 1 518 ? -48.754 55.558 21.002 1.00 34.84 518 THR A CA 1
ATOM 3947 C C . THR A 1 518 ? -47.949 56.093 19.811 1.00 34.84 518 THR A C 1
ATOM 3949 O O . THR A 1 518 ? -47.931 57.308 19.637 1.00 34.84 518 THR A O 1
ATOM 3952 N N . TYR A 1 519 ? -47.375 55.275 18.921 1.00 29.75 519 TYR A N 1
ATOM 3953 C CA . TYR A 1 519 ? -46.632 55.803 17.761 1.00 29.75 519 TYR A CA 1
ATOM 3954 C C . TYR A 1 519 ? -46.867 54.978 16.489 1.00 29.75 519 TYR A C 1
ATOM 3956 O O . TYR A 1 519 ? -46.854 53.751 16.506 1.00 29.75 519 TYR A O 1
ATOM 3964 N N . GLY A 1 520 ? -47.194 55.680 15.399 1.00 25.42 520 GLY A N 1
ATOM 3965 C CA . GLY A 1 520 ? -47.688 55.111 14.145 1.00 25.42 520 GLY A CA 1
ATOM 3966 C C . GLY A 1 520 ? -46.606 54.543 13.223 1.00 25.42 520 GLY A C 1
ATOM 3967 O O . GLY A 1 520 ? -45.453 54.954 13.255 1.00 25.42 520 GLY A O 1
ATOM 3968 N N . ALA A 1 521 ? -47.040 53.614 12.370 1.00 30.56 521 ALA A N 1
ATOM 3969 C CA . ALA A 1 521 ? -46.243 52.863 11.406 1.00 30.56 521 ALA A CA 1
ATOM 3970 C C . ALA A 1 521 ? -45.824 53.669 10.159 1.00 30.56 521 ALA A C 1
ATOM 3972 O O . ALA A 1 521 ? -46.631 54.425 9.611 1.00 30.56 521 ALA A O 1
ATOM 3973 N N . ALA A 1 522 ? -44.626 53.396 9.625 1.00 27.02 522 ALA A N 1
ATOM 3974 C CA . ALA A 1 522 ? -44.282 53.667 8.227 1.00 27.02 522 ALA A CA 1
ATOM 3975 C C . ALA A 1 522 ? -43.306 52.617 7.661 1.00 27.02 522 ALA A C 1
ATOM 3977 O O . ALA A 1 522 ? -42.369 52.186 8.321 1.00 27.02 522 ALA A O 1
ATOM 3978 N N . MET A 1 523 ? -43.600 52.196 6.429 1.00 24.58 523 MET A N 1
ATOM 3979 C CA . MET A 1 523 ? -42.974 51.124 5.653 1.00 24.58 523 MET A CA 1
ATOM 3980 C C . MET A 1 523 ? -41.630 51.508 5.008 1.00 24.58 523 MET A C 1
ATOM 3982 O O . MET A 1 523 ? -41.391 52.660 4.652 1.00 24.58 523 MET A O 1
ATOM 3986 N N . ILE A 1 524 ? -40.821 50.473 4.764 1.00 24.47 524 ILE A N 1
ATOM 3987 C CA . ILE A 1 524 ? -39.548 50.432 4.028 1.00 24.47 524 ILE A CA 1
ATOM 3988 C C . ILE A 1 524 ? -39.697 50.937 2.577 1.00 24.47 524 ILE A C 1
ATOM 3990 O O . ILE A 1 524 ? -40.632 50.553 1.876 1.00 24.47 524 ILE A O 1
ATOM 3994 N N . THR A 1 525 ? -38.728 51.732 2.099 1.00 24.80 525 THR A N 1
ATOM 3995 C CA . THR A 1 525 ? -38.489 51.994 0.663 1.00 24.80 525 THR A CA 1
ATOM 3996 C C . THR A 1 525 ? -37.012 51.732 0.333 1.00 24.80 525 THR A C 1
ATOM 3998 O O . THR A 1 525 ? -36.132 52.254 1.013 1.00 24.80 525 THR A O 1
ATOM 4001 N N . GLU A 1 526 ? -36.740 50.932 -0.704 1.00 28.94 526 GLU A N 1
ATOM 4002 C CA . GLU A 1 526 ? -35.401 50.694 -1.270 1.00 28.94 526 GLU A CA 1
ATOM 4003 C C . GLU A 1 526 ? -34.819 51.953 -1.930 1.00 28.94 526 GLU A C 1
ATOM 4005 O O . GLU A 1 526 ? -35.518 52.636 -2.683 1.00 28.94 526 GLU A O 1
ATOM 4010 N N . VAL A 1 527 ? -33.507 52.182 -1.780 1.00 23.17 527 VAL A N 1
ATOM 4011 C CA . VAL A 1 527 ? -32.732 52.984 -2.740 1.00 23.17 527 VAL A CA 1
ATOM 4012 C C . VAL A 1 527 ? -31.383 52.323 -3.025 1.00 23.17 527 VAL A C 1
ATOM 4014 O O . VAL A 1 527 ? -30.541 52.159 -2.147 1.00 23.17 527 VAL A O 1
ATOM 4017 N N . SER A 1 528 ? -31.187 51.997 -4.300 1.00 27.86 528 SER A N 1
ATOM 4018 C CA . SER A 1 528 ? -29.925 51.603 -4.923 1.00 27.86 528 SER A CA 1
ATOM 4019 C C . SER A 1 528 ? -29.305 52.815 -5.622 1.00 27.86 528 SER A C 1
ATOM 4021 O O . SER A 1 528 ? -30.010 53.479 -6.378 1.00 27.86 528 SER A O 1
ATOM 4023 N N . SER A 1 529 ? -28.007 53.087 -5.425 1.00 28.55 529 SER A N 1
ATOM 4024 C CA . SER A 1 529 ? -27.129 53.595 -6.499 1.00 28.55 529 SER A CA 1
ATOM 4025 C C . SER A 1 529 ? -25.662 53.738 -6.076 1.00 28.55 529 SER A C 1
ATOM 4027 O O . SER A 1 529 ? -25.344 54.278 -5.019 1.00 28.55 529 SER A O 1
ATOM 4029 N N . VAL A 1 530 ? -24.797 53.304 -6.992 1.00 28.95 530 VAL A N 1
ATOM 4030 C CA . VAL A 1 530 ? -23.332 53.406 -7.048 1.00 28.95 530 VAL A CA 1
ATOM 4031 C C . VAL A 1 530 ? -22.908 54.777 -7.591 1.00 28.95 530 VAL A C 1
ATOM 4033 O O . VAL A 1 530 ? -23.471 55.210 -8.594 1.00 28.95 530 VAL A O 1
ATOM 4036 N N . VAL A 1 531 ? -21.867 55.406 -7.023 1.00 27.34 531 VAL A N 1
ATOM 4037 C CA . VAL A 1 531 ? -21.086 56.468 -7.697 1.00 27.34 531 VAL A CA 1
ATOM 4038 C C . VAL A 1 531 ? -19.593 56.357 -7.338 1.00 27.34 531 VAL A C 1
ATOM 4040 O O . VAL A 1 531 ? -19.224 56.350 -6.166 1.00 27.34 531 VAL A O 1
ATOM 4043 N N . GLU A 1 532 ? -18.749 56.273 -8.371 1.00 29.98 532 GLU A N 1
ATOM 4044 C CA . GLU A 1 532 ? -17.276 56.299 -8.331 1.00 29.98 532 GLU A CA 1
ATOM 4045 C C . GLU A 1 532 ? -16.684 57.728 -8.208 1.00 29.98 532 GLU A C 1
ATOM 4047 O O . GLU A 1 532 ? -17.383 58.710 -8.468 1.00 29.98 532 GLU A O 1
ATOM 4052 N N . PRO A 1 533 ? -15.391 57.880 -7.837 1.00 37.56 533 PRO A N 1
ATOM 4053 C CA . PRO A 1 533 ? -14.847 59.126 -7.297 1.00 37.56 533 PRO A CA 1
ATOM 4054 C C . PRO A 1 533 ? -13.994 59.926 -8.292 1.00 37.56 533 PRO A C 1
ATOM 4056 O O . PRO A 1 533 ? -13.373 59.355 -9.185 1.00 37.56 533 PRO A O 1
ATOM 4059 N N . SER A 1 534 ? -13.870 61.243 -8.064 1.00 29.44 534 SER A N 1
ATOM 4060 C CA . SER A 1 534 ? -12.721 62.118 -8.414 1.00 29.44 534 SER A CA 1
ATOM 4061 C C . SER A 1 534 ? -12.996 63.571 -7.947 1.00 29.44 534 SER A C 1
ATOM 4063 O O . SER A 1 534 ? -14.155 63.917 -7.743 1.00 29.44 534 SER A O 1
ATOM 4065 N N . PRO A 1 535 ? -12.011 64.492 -7.925 1.00 39.88 535 PRO A N 1
ATOM 4066 C CA . PRO A 1 535 ? -10.881 64.654 -7.000 1.00 39.88 535 PRO A CA 1
ATOM 4067 C C . PRO A 1 535 ? -10.944 66.055 -6.291 1.00 39.88 535 PRO A C 1
ATOM 4069 O O . PRO A 1 535 ? -11.912 66.788 -6.491 1.00 39.88 535 PRO A O 1
ATOM 4072 N N . PRO A 1 536 ? -9.973 66.465 -5.439 1.00 45.47 536 PRO A N 1
ATOM 4073 C CA . PRO A 1 536 ? -10.149 67.576 -4.488 1.00 45.47 536 PRO A CA 1
ATOM 4074 C C . PRO A 1 536 ? -9.792 68.943 -5.108 1.00 45.47 536 PRO A C 1
ATOM 4076 O O . PRO A 1 536 ? -9.068 68.974 -6.110 1.00 45.47 536 PRO A O 1
ATOM 4079 N N . PRO A 1 537 ? -10.231 70.085 -4.527 1.00 41.56 537 PRO A N 1
ATOM 4080 C CA . PRO A 1 537 ? -9.293 70.814 -3.652 1.00 41.56 537 PRO A CA 1
ATOM 4081 C C . PRO A 1 537 ? -9.883 71.766 -2.569 1.00 41.56 537 PRO A C 1
ATOM 4083 O O . PRO A 1 537 ? -11.000 72.258 -2.661 1.00 41.56 537 PRO A O 1
ATOM 4086 N N . SER A 1 538 ? -9.003 72.069 -1.599 1.00 33.12 538 SER A N 1
ATOM 4087 C CA . SER A 1 538 ? -8.717 73.364 -0.929 1.00 33.12 538 SER A CA 1
ATOM 4088 C C . SER A 1 538 ? -9.783 74.174 -0.162 1.00 33.12 538 SER A C 1
ATOM 4090 O O . SER A 1 538 ? -10.715 74.707 -0.746 1.00 33.12 538 SER A O 1
ATOM 4092 N N . GLN A 1 539 ? -9.466 74.383 1.130 1.00 35.34 539 GLN A N 1
ATOM 4093 C CA . GLN A 1 539 ? -9.483 75.626 1.938 1.00 35.34 539 GLN A CA 1
ATOM 4094 C C . GLN A 1 539 ? -10.473 76.756 1.587 1.00 35.34 539 GLN A C 1
ATOM 4096 O O . GLN A 1 539 ? -10.315 77.384 0.548 1.00 35.34 539 GLN A O 1
ATOM 4101 N N . SER A 1 540 ? -11.305 77.158 2.562 1.00 35.12 540 SER A N 1
ATOM 4102 C CA . SER A 1 540 ? -11.192 78.454 3.277 1.00 35.12 540 SER A CA 1
ATOM 4103 C C . SER A 1 540 ? -12.411 78.736 4.176 1.00 35.12 540 SER A C 1
ATOM 4105 O O . SER A 1 540 ? -13.541 78.638 3.714 1.00 35.12 540 SER A O 1
ATOM 4107 N N . ASP A 1 541 ? -12.122 79.097 5.427 1.00 32.59 541 ASP A N 1
ATOM 4108 C CA . ASP A 1 541 ? -12.698 80.135 6.300 1.00 32.59 541 ASP A CA 1
ATOM 4109 C C . ASP A 1 541 ? -14.203 80.498 6.356 1.00 32.59 541 ASP A C 1
ATOM 4111 O O . ASP A 1 541 ? -14.841 80.886 5.382 1.00 32.59 541 ASP A O 1
ATOM 4115 N N . SER A 1 542 ? -14.618 80.626 7.627 1.00 37.12 542 SER A N 1
ATOM 4116 C CA . SER A 1 542 ? -15.426 81.695 8.250 1.00 37.12 542 SER A CA 1
ATOM 4117 C C . SER A 1 542 ? -16.956 81.737 8.091 1.00 37.12 542 SER A C 1
ATOM 4119 O O . SER A 1 542 ? -17.501 82.030 7.035 1.00 37.12 542 SER A O 1
ATOM 4121 N N . ASP A 1 543 ? -17.571 81.574 9.268 1.00 34.53 543 ASP A N 1
ATOM 4122 C CA . ASP A 1 543 ? -18.564 82.440 9.915 1.00 34.53 543 ASP A CA 1
ATOM 4123 C C . ASP A 1 543 ? -20.065 82.405 9.555 1.00 34.53 543 ASP A C 1
ATOM 4125 O O . ASP A 1 543 ? -20.516 82.713 8.455 1.00 34.53 543 ASP A O 1
ATOM 4129 N N . THR A 1 544 ? -20.809 82.271 10.665 1.00 36.69 544 THR A N 1
ATOM 4130 C CA . THR A 1 544 ? -22.069 82.930 11.074 1.00 36.69 544 THR A CA 1
ATOM 4131 C C . THR A 1 544 ? -23.437 82.328 10.716 1.00 36.69 544 THR A C 1
ATOM 4133 O O . THR A 1 544 ? -23.902 82.403 9.588 1.00 36.69 544 THR A O 1
ATOM 4136 N N . GLU A 1 545 ? -24.079 81.848 11.797 1.00 33.84 545 GLU A N 1
ATOM 4137 C CA . GLU A 1 545 ? -25.424 82.192 12.314 1.00 33.84 545 GLU A CA 1
ATOM 4138 C C . GLU A 1 545 ? -26.691 81.903 11.488 1.00 33.84 545 GLU A C 1
ATOM 4140 O O . GLU A 1 545 ? -26.880 82.420 10.391 1.00 33.84 545 GLU A O 1
ATOM 4145 N N . GLY A 1 546 ? -27.647 81.217 12.137 1.00 32.78 546 GLY A N 1
ATOM 4146 C CA . GLY A 1 546 ? -29.078 81.430 11.892 1.00 32.78 546 GLY A CA 1
ATOM 4147 C C . GLY A 1 546 ? -29.991 80.211 12.047 1.00 32.78 546 GLY A C 1
ATOM 4148 O O . GLY A 1 546 ? -30.301 79.568 11.054 1.00 32.78 546 GLY A O 1
ATOM 4149 N N . ASP A 1 547 ? -30.448 79.990 13.282 1.00 34.16 547 ASP A N 1
ATOM 4150 C CA . ASP A 1 547 ? -31.813 79.619 13.703 1.00 34.16 547 ASP A CA 1
ATOM 4151 C C . ASP A 1 547 ? -32.529 78.341 13.200 1.00 34.16 547 ASP A C 1
ATOM 4153 O O . ASP A 1 547 ? -32.977 78.218 12.062 1.00 34.16 547 ASP A O 1
ATOM 4157 N N . ASP A 1 548 ? -32.754 77.458 14.183 1.00 34.97 548 ASP A N 1
ATOM 4158 C CA . ASP A 1 548 ? -34.034 76.888 14.630 1.00 34.97 548 ASP A CA 1
ATOM 4159 C C . ASP A 1 548 ? -35.056 76.369 13.601 1.00 34.97 548 ASP A C 1
ATOM 4161 O O . ASP A 1 548 ? -35.832 77.115 13.004 1.00 34.97 548 ASP A O 1
ATOM 4165 N N . SER A 1 549 ? -35.244 75.043 13.579 1.00 37.16 549 SER A N 1
ATOM 4166 C CA . SER A 1 549 ? -36.568 74.449 13.852 1.00 37.16 549 SER A CA 1
ATOM 4167 C C . SER A 1 549 ? -36.517 72.930 14.054 1.00 37.16 549 SER A C 1
ATOM 4169 O O . SER A 1 549 ? -35.959 72.181 13.260 1.00 37.16 549 SER A O 1
ATOM 4171 N N . ASN A 1 550 ? -37.155 72.507 15.148 1.00 37.69 550 ASN A N 1
ATOM 4172 C CA . ASN A 1 550 ? -37.445 71.135 15.557 1.00 37.69 550 ASN A CA 1
ATOM 4173 C C . ASN A 1 550 ? -37.960 70.233 14.420 1.00 37.69 550 ASN A C 1
ATOM 4175 O O . ASN A 1 550 ? -39.039 70.480 13.880 1.00 37.69 550 ASN A O 1
ATOM 4179 N N . SER A 1 551 ? -37.278 69.107 14.209 1.00 33.59 551 SER A N 1
ATOM 4180 C CA . SER A 1 551 ? -37.891 67.841 13.795 1.00 33.59 551 SER A CA 1
ATOM 4181 C C . SER A 1 551 ? -37.356 66.761 14.728 1.00 33.59 551 SER A C 1
ATOM 4183 O O . SER A 1 551 ? -36.163 66.470 14.734 1.00 33.59 551 SER A O 1
ATOM 4185 N N . SER A 1 552 ? -38.223 66.243 15.592 1.00 37.44 552 SER A N 1
ATOM 4186 C CA . SER A 1 552 ? -37.959 65.068 16.415 1.00 37.44 552 SER A CA 1
ATOM 4187 C C . SER A 1 552 ? -38.084 63.827 15.533 1.00 37.44 552 SER A C 1
ATOM 4189 O O . SER A 1 552 ? -39.174 63.264 15.421 1.00 37.44 552 SER A O 1
ATOM 4191 N N . ASP A 1 553 ? -36.985 63.444 14.891 1.00 35.09 553 ASP A N 1
ATOM 4192 C CA . ASP A 1 553 ? -36.848 62.119 14.294 1.00 35.09 553 ASP A CA 1
ATOM 4193 C C . ASP A 1 553 ? -36.564 61.121 15.424 1.00 35.09 553 ASP A C 1
ATOM 4195 O O . ASP A 1 553 ? -35.664 61.328 16.243 1.00 35.09 553 ASP A O 1
ATOM 4199 N N . GLY A 1 554 ? -37.396 60.080 15.508 1.00 40.41 554 GLY A N 1
ATOM 4200 C CA . GLY A 1 554 ? -37.190 58.951 16.408 1.00 40.41 554 GLY A CA 1
ATOM 4201 C C . GLY A 1 554 ? -35.869 58.280 16.062 1.00 40.41 554 GLY A C 1
ATOM 4202 O O . GLY A 1 554 ? -35.689 57.821 14.938 1.00 40.41 554 GLY A O 1
ATOM 4203 N N . GLY A 1 555 ? -34.932 58.297 17.007 1.00 33.69 555 GLY A N 1
ATOM 4204 C CA . GLY A 1 555 ? -33.677 57.576 16.871 1.00 33.69 555 GLY A CA 1
ATOM 4205 C C . GLY A 1 555 ? -33.933 56.084 17.015 1.00 33.69 555 GLY A C 1
ATOM 4206 O O . GLY A 1 555 ? -34.528 55.663 18.003 1.00 33.69 555 GLY A O 1
ATOM 4207 N N . ASP A 1 556 ? -33.486 55.308 16.035 1.00 40.41 556 ASP A N 1
ATOM 4208 C CA . ASP A 1 556 ? -33.338 53.865 16.176 1.00 40.41 556 ASP A CA 1
ATOM 4209 C C . ASP A 1 556 ? -32.309 53.590 17.288 1.00 40.41 556 ASP A C 1
ATOM 4211 O O . ASP A 1 556 ? -31.184 54.109 17.252 1.00 40.41 556 ASP A O 1
ATOM 4215 N N . ASP A 1 557 ? -32.699 52.810 18.298 1.00 43.00 557 ASP A N 1
ATOM 4216 C CA . ASP A 1 557 ? -31.831 52.439 19.416 1.00 43.00 557 ASP A CA 1
ATOM 4217 C C . ASP A 1 557 ? -30.715 51.509 18.923 1.00 43.00 557 ASP A C 1
ATOM 4219 O O . ASP A 1 557 ? -30.890 50.310 18.717 1.00 43.00 557 ASP A O 1
ATOM 4223 N N . LEU A 1 558 ? -29.530 52.083 18.726 1.00 38.59 558 LEU A N 1
ATOM 4224 C CA . LEU A 1 558 ? -28.347 51.368 18.262 1.00 38.59 558 LEU A CA 1
ATOM 4225 C C . LEU A 1 558 ? -27.724 50.557 19.408 1.00 38.59 558 LEU A C 1
ATOM 4227 O O . LEU A 1 558 ? -27.254 51.134 20.390 1.00 38.59 558 LEU A O 1
ATOM 4231 N N . VAL A 1 559 ? -27.632 49.236 19.255 1.00 44.28 559 VAL A N 1
ATOM 4232 C CA . VAL A 1 559 ? -26.829 48.372 20.138 1.00 44.28 559 VAL A CA 1
ATOM 4233 C C . VAL A 1 559 ? -25.475 48.120 19.476 1.00 44.28 559 VAL A C 1
ATOM 4235 O O . VAL A 1 559 ? -25.407 47.617 18.353 1.00 44.28 559 VAL A O 1
ATOM 4238 N N . ILE A 1 560 ? -24.379 48.469 20.158 1.00 37.03 560 ILE A N 1
ATOM 4239 C CA . ILE A 1 560 ? -23.018 48.225 19.660 1.00 37.03 560 ILE A CA 1
ATOM 4240 C C . ILE A 1 560 ? -22.343 47.145 20.509 1.00 37.03 560 ILE A C 1
ATOM 4242 O O . ILE A 1 560 ? -22.221 47.269 21.728 1.00 37.03 560 ILE A O 1
ATOM 4246 N N . LEU A 1 561 ? -21.876 46.087 19.844 1.00 39.09 561 LEU A N 1
ATOM 4247 C CA . LEU A 1 561 ? -21.149 44.974 20.452 1.00 39.09 561 LEU A CA 1
ATOM 4248 C C . LEU A 1 561 ? -19.643 45.142 20.216 1.00 39.09 561 LEU A C 1
ATOM 4250 O O . LEU A 1 561 ? -19.203 45.307 19.075 1.00 39.09 561 LEU A O 1
ATOM 4254 N N . TYR A 1 562 ? -18.844 45.056 21.280 1.00 36.19 562 TYR A N 1
ATOM 4255 C CA . TYR A 1 562 ? -17.383 45.077 21.205 1.00 36.19 562 TYR A CA 1
ATOM 4256 C C . TYR A 1 562 ? -16.807 43.804 21.837 1.00 36.19 562 TYR A C 1
ATOM 4258 O O . TYR A 1 562 ? -17.156 43.439 22.954 1.00 36.19 562 TYR A O 1
ATOM 4266 N N . ALA A 1 563 ? -15.880 43.134 21.151 1.00 37.47 563 ALA A N 1
ATOM 4267 C CA . ALA A 1 563 ? -15.079 42.061 21.741 1.00 37.47 563 ALA A CA 1
ATOM 4268 C C . ALA A 1 563 ? -13.705 42.617 22.143 1.00 37.47 563 ALA A C 1
ATOM 4270 O O . ALA A 1 563 ? -13.058 43.302 21.344 1.00 37.47 563 ALA A O 1
ATOM 4271 N N . VAL A 1 564 ? -13.254 42.338 23.369 1.00 39.62 564 VAL A N 1
ATOM 4272 C CA . VAL A 1 564 ? -11.940 42.779 23.871 1.00 39.62 564 VAL A CA 1
ATOM 4273 C C . VAL A 1 564 ? -11.015 41.568 23.996 1.00 39.62 564 VAL A C 1
ATOM 4275 O O . VAL A 1 564 ? -11.395 40.540 24.546 1.00 39.62 564 VAL A O 1
ATOM 4278 N N . LEU A 1 565 ? -9.795 41.686 23.461 1.00 36.97 565 LEU A N 1
ATOM 4279 C CA . LEU A 1 565 ? -8.808 40.602 23.428 1.00 36.97 565 LEU A CA 1
ATOM 4280 C C . LEU A 1 565 ? -8.019 40.514 24.743 1.00 36.97 565 LEU A C 1
ATOM 4282 O O . LEU A 1 565 ? -7.343 41.474 25.123 1.00 36.97 565 LEU A O 1
ATOM 4286 N N . GLY A 1 566 ? -8.040 39.346 25.389 1.00 39.78 566 GLY A N 1
ATOM 4287 C CA . GLY A 1 566 ? -7.076 38.961 26.424 1.00 39.78 566 GLY A CA 1
ATOM 4288 C C . GLY A 1 566 ? -5.824 38.301 25.824 1.00 39.78 566 GLY A C 1
ATOM 4289 O O . GLY A 1 566 ? -5.909 37.587 24.831 1.00 39.78 566 GLY A O 1
ATOM 4290 N N . ASN A 1 567 ? -4.648 38.557 26.411 1.00 37.47 567 ASN A N 1
ATOM 4291 C CA . ASN A 1 567 ? -3.364 37.903 26.074 1.00 37.47 567 ASN A CA 1
ATOM 4292 C C . ASN A 1 567 ? -3.443 36.371 26.272 1.00 37.47 567 ASN A C 1
ATOM 4294 O O . ASN A 1 567 ? -4.077 35.971 27.249 1.00 37.47 567 ASN A O 1
ATOM 4298 N N . PRO A 1 568 ? -2.744 35.516 25.481 1.00 40.00 568 PRO A N 1
ATOM 4299 C CA . PRO A 1 568 ? -1.481 35.764 24.753 1.00 40.00 568 PRO A CA 1
ATOM 4300 C C . PRO A 1 568 ? -1.603 36.074 23.234 1.00 40.00 568 PRO A C 1
ATOM 4302 O O . PRO A 1 568 ? -2.640 35.824 22.626 1.00 40.00 568 PRO A O 1
ATOM 4305 N N . PRO A 1 569 ? -0.529 36.591 22.583 1.00 43.28 569 PRO A N 1
ATOM 4306 C CA . PRO A 1 569 ? -0.540 37.181 21.226 1.00 43.28 569 PRO A CA 1
ATOM 4307 C C . PRO A 1 569 ? -0.867 36.245 20.042 1.00 43.28 569 PRO A C 1
ATOM 4309 O O . PRO A 1 569 ? -0.829 36.696 18.894 1.00 43.28 569 PRO A O 1
ATOM 4312 N N . SER A 1 570 ? -1.179 34.970 20.286 1.00 45.19 570 SER A N 1
ATOM 4313 C CA . SER A 1 570 ? -1.623 34.010 19.265 1.00 45.19 570 SER A CA 1
ATOM 4314 C C . SER A 1 570 ? -3.146 33.943 19.095 1.00 45.19 570 SER A C 1
ATOM 4316 O O . SER A 1 570 ? -3.592 33.475 18.053 1.00 45.19 570 SER A O 1
ATOM 4318 N N . CYS A 1 571 ? -3.948 34.441 20.047 1.00 39.88 571 CYS A N 1
ATOM 4319 C CA . CYS A 1 571 ? -5.409 34.491 19.910 1.00 39.88 571 CYS A CA 1
ATOM 4320 C C . CYS A 1 571 ? -5.828 35.820 19.233 1.00 39.88 571 CYS A C 1
ATOM 4322 O O . CYS A 1 571 ? -5.498 36.908 19.711 1.00 39.88 571 CYS A O 1
ATOM 4324 N N . LYS A 1 572 ? -6.564 35.762 18.114 1.00 40.25 572 LYS A N 1
ATOM 4325 C CA . LYS A 1 572 ? -7.210 36.929 17.476 1.00 40.25 572 LYS A CA 1
ATOM 4326 C C . LYS A 1 572 ? -8.724 36.675 17.365 1.00 40.25 572 LYS A C 1
ATOM 4328 O O . LYS A 1 572 ? -9.145 35.992 16.442 1.00 40.25 572 LYS A O 1
ATOM 4333 N N . CYS A 1 573 ? -9.546 37.228 18.263 1.00 35.34 573 CYS A N 1
ATOM 4334 C CA . CYS A 1 573 ? -11.014 37.249 18.096 1.00 35.34 573 CYS A CA 1
ATOM 4335 C C . CYS A 1 573 ? -11.396 38.321 17.021 1.00 35.34 573 CYS A C 1
ATOM 4337 O O . CYS A 1 573 ? -10.690 39.323 16.852 1.00 35.34 573 CYS A O 1
ATOM 4339 N N . ALA A 1 574 ? -12.455 38.086 16.232 1.00 37.72 574 ALA A N 1
ATOM 4340 C CA . ALA A 1 574 ? -12.823 38.877 15.042 1.00 37.72 574 ALA A CA 1
ATOM 4341 C C . ALA A 1 574 ? -13.514 40.237 15.335 1.00 37.72 574 ALA A C 1
ATOM 4343 O O . ALA A 1 574 ? -13.869 40.554 16.467 1.00 37.72 574 ALA A O 1
ATOM 4344 N N . ARG A 1 575 ? -13.654 41.062 14.280 1.00 34.59 575 ARG A N 1
ATOM 4345 C CA . ARG A 1 575 ? -14.121 42.469 14.262 1.00 34.59 575 ARG A CA 1
ATOM 4346 C C . ARG A 1 575 ? -15.617 42.646 14.583 1.00 34.59 575 ARG A C 1
ATOM 4348 O O . ARG A 1 575 ? -16.431 41.802 14.235 1.00 34.59 575 ARG A O 1
ATOM 4355 N N . ALA A 1 576 ? -15.944 43.810 15.157 1.00 32.69 576 ALA A N 1
ATOM 4356 C CA . ALA A 1 576 ? -17.291 44.263 15.516 1.00 32.69 576 ALA A CA 1
ATOM 4357 C C . ALA A 1 576 ? -18.260 44.364 14.322 1.00 32.69 576 ALA A C 1
ATOM 4359 O O . ALA A 1 576 ? -17.873 44.808 13.237 1.00 32.69 576 ALA A O 1
ATOM 4360 N N . TRP A 1 577 ? -19.529 44.030 14.570 1.00 33.66 577 TRP A N 1
ATOM 4361 C CA . TRP A 1 577 ? -20.640 44.161 13.626 1.00 33.66 577 TRP A CA 1
ATOM 4362 C C . TRP A 1 577 ? -21.636 45.218 14.106 1.00 33.66 577 TRP A C 1
ATOM 4364 O O . TRP A 1 577 ? -21.860 45.385 15.304 1.00 33.66 577 TRP A O 1
ATOM 4374 N N . ARG A 1 578 ? -22.228 45.935 13.148 1.00 30.22 578 ARG A N 1
ATOM 4375 C CA . ARG A 1 578 ? -23.305 46.903 13.370 1.00 30.22 578 ARG A CA 1
ATOM 4376 C C . ARG A 1 578 ? -24.631 46.180 13.155 1.00 30.22 578 ARG A C 1
ATOM 4378 O O . ARG A 1 578 ? -24.876 45.725 12.043 1.00 30.22 578 ARG A O 1
ATOM 4385 N N . VAL A 1 579 ? -25.458 46.092 14.189 1.00 31.92 579 VAL A N 1
ATOM 4386 C CA . VAL A 1 579 ? -26.862 45.691 14.053 1.00 31.92 579 VAL A CA 1
ATOM 4387 C C . VAL A 1 579 ? -27.674 46.985 14.041 1.00 31.92 579 VAL A C 1
ATOM 4389 O O . VAL A 1 579 ? -27.499 47.817 14.931 1.00 31.92 579 VAL A O 1
ATOM 4392 N N . SER A 1 580 ? -28.437 47.209 12.972 1.00 29.62 580 SER A N 1
ATOM 4393 C CA . SER A 1 580 ? -29.391 48.317 12.833 1.00 29.62 580 SER A CA 1
ATOM 4394 C C . SER A 1 580 ? -30.794 47.829 13.108 1.00 29.62 580 SER A C 1
ATOM 4396 O O . SER A 1 580 ? -31.117 46.772 12.512 1.00 29.62 580 SER A O 1
#

Foldseek 3Di:
DPDDDDPVLCVDPLRWDKDKDFDDPDQVRSLCCLAPVLCVQPVVPDDVLPTPPNLSNLQVQFLLFLDKDWDDDDRMIMIITWHPLSHDCPDPSHDCVPQDEDDHRYRPNHNDDDDPRGDHHDPPPDDDDDDDDDDDDQDDAQCQALNHAVVVVVSVVQQPVNRVVVVGDNPSHPNDDDDDDDDDDDDDDDDDDDDDDDADFFQAAFCCAEFFAAAQFQRNHHPQWGQWQQFRGTHNDPPDDAPFGFRQVVGFYNVQADSGQGGDGPSRCAGTDVSDDHRRQRNQQDPSSDPDTDRPGDHDDPDDDDDDDDDDDDDDDDDDDDQQKDWDKDAQKDDDDAFDQQPPDDPVPPQDPDRFKGQDPDVVVVVRSLRSDPQFQKWKWQVPDVRTMIGTGSDDDIDGHNRIMMIGIDHPPDPPPDPPDDPDDFFWKKKKKFPLLPPDPVVVVVVVLVLLVLLCVLLVHDSVQWDFPDDDNGMTIITHRRRDPDLVRVVVSVVVSVVVVVPPPPPCVVPCPVPPPPDDDDDDDDDDDDDDDDDDDDDDDDDDDDDDDDDPDDDDDWMWMDMDGDDDPVDDHDDTDTDD

Secondary structure (DSSP, 8-state):
-PPP----TTTSSSP-EEEEEES-SSHHHHHHHHHHHHHHHHTT-S-GGGSTT-HHHHHHT-TT--EEEEEEETTEEEEEEE-GGGT-SSSTTSSGGGTSSSSSS-TTS-SS--SSSSPPPP-TT----------PPP------BTTB-HHHHHHTT--HHHHHHTT---TTSS--PPPPPPP-----------S--PPPPPPPPTT-B-TT-B-SSGGGBPTT-EE-TTT-BEESSTT---SS----SS---GGGEETTTEE--GGGSSBTGGG-B-HHHHHTEETTTSSS-EE-------PPP-PPPPPPPPPPPPPP----EEEEEEEEEE--S-B---TT--TTSTTEEETTEEE-SSHHHHHHHHHT-TT--EEEE-TTSSS-EEEEES----EEEEEEEEEEEEE--PPPPPPP--------EEEEEE-TT---HHHHHHHHHHHHHHHHHHHT--GGGEEEEEEETTEEEEEE----SSHHHHHHHHHHHHHHHHH--SS-TTSSTTTTTTS---------------------------------PPPP--EEEEEEEPSPTT--PPPP-EE-